Protein AF-0000000087751517 (afdb_homodimer)

InterPro domains:
  IPR003154 S1/P1 nuclease [PF02265] (18-327)
  IPR003154 S1/P1 nuclease [PTHR33146] (6-328)
  IPR003154 S1/P1 nuclease [cd11010] (18-327)
  IPR008947 Phospholipase C/P1 nuclease domain superfamily [G3DSA:1.10.575.10] (18-333)
  IPR008947 Phospholipase C/P1 nuclease domain superfamily [SSF48537] (18-327)

Sequence (684 aa):
MKTTLTTLALIAASAHGWWDHLHMTTTQIATQLMPAEELRYVNALLSQWNGDFPNTGEATTSAIWADLVKCDSVVSTYCPSPAHPSDHNQDTWHYTDIPLNVDGSDYQGLTSKDITKLIALSPDGDALNVLPKAFSTFKTTQSVWAANYALRYIIHIFTDLHQPLHASTGISPSMPTGDAGGNFYSLRQPCVATNLHAYWDSGAGNYTINWNPNMTADSTDRQSINAAAKRLISAYQNVTDPASFSQYVSSSYADFNSAMASTGMYGVMATSYDLARLVVYKNIDLTAGGDKKIACPSADYQQKALATIEQQAYFGGARLAVVLTQIGRRIKELGLANPGACMKTTLTTLALIAASAHGWWDHLHMTTTQIATQLMPAEELRYVNALLSQWNGDFPNTGEATTSAIWADLVKCDSVVSTYCPSPAHPSDHNQDTWHYTDIPLNVDGSDYQGLTSKDITKLIALSPDGDALNVLPKAFSTFKTTQSVWAANYALRYIIHIFTDLHQPLHASTGISPSMPTGDAGGNFYSLRQPCVATNLHAYWDSGAGNYTINWNPNMTADSTDRQSINAAAKRLISAYQNVTDPASFSQYVSSSYADFNSAMASTGMYGVMATSYDLARLVVYKNIDLTAGGDKKIACPSADYQQKALATIEQQAYFGGARLAVVLTQIGRRIKELGLANPGAC

pLDDT: mean 93.4, std 13.54, range [27.56, 98.94]

Secondary structure (DSSP, 8-state):
-----------------S-HHHHHHHHHHHHHHS-HHHHHHHHHHHGGGTTTSTT--SHHHHTTHHHHTT-SS-BTTTB--TT-----TTGGGG-B-EEEETTS--BTTB-GGGHHHHHHT--SB-HHHHHHHHHHHHHH---HHHHHHHHHHHHHHHHHTTSHHHHEEEE-SS-TT--TTTTT-BBPSSSSSSBHHHHHHTTTTT--PPP-TT--TTSHHHHHHHHHHHHHHHHHTTSPPTT-GGGGGGS-HHHHHHHHTTHHHHHHHHHHHHHIIIIIITTS-----TTS-BPPPPHHHHHHHHHHHHHHHHHHHHHHHHHHHHHHHHHHHHT-------/-----------------S-HHHHHHHHHHHHHHS-HHHHHHHHHHHGGGTTTSTT--SHHHHTTHHHHTT--S-BTTTB--TT-----TTGGGG-B-EEEETTS--BTTB-GGGHHHHHHT--SB-HHHHHHHHHHHHHH---HHHHHHHHHHHHHHHHHTTSHHHHEEEE-SS-TT--TTTTT-BBPSSSSSSBHHHHHHTTTTT--PPP-TT--TTSHHHHHHHHHHHHHHHHHTTSPPTT-GGGGGGS-HHHHHHHHTTHHHHHHHHHHHHHIIIIIITTS-----TTS-BPPPPHHHHHHHHHHHHHHHHHHHHHHHHHHHHHHHHHHHHT-------

Foldseek 3Di:
DPPDPPPPPPPPPLLCFQALQLLLLLQLLLCVQFDPLLQLLQLQLQCVCCVVPFPLSHSSNLLCVVVQLCACDDDPQAHNDRPRNNDCPCSLLQAWAQEDALQLDGDVNDALVPLVVSSVVTPTGCNLVLLLVLLVCLVADLDSVSVNVSSSSNSNNLLRLLQLLRLHFHDDPVRNNGCNSFQLAAEDPPALDGTLSVCLSCLNNPRRDYDHSPDDCPDPSNVVSNVLSVVLCVVPVPPDQQLNLLVLLPPASVVNSVCSSDSNVSSSSSVSNCCCSPQSRNQADRDADPVSHGYHGDPVSSVSSNVSSSNSSNSSSNSVSSVSSNSSVSSVVSVSGDSPDD/DPPPPPPPPPPPPLLCFLALQLLLLLQLLLCVQFDVLLQLLQLQLQCVCCVVPFPLSHSSNLLCVVVQLCACDDDPQAHNDRPRNNDCPCSLLQAWAQEDALQLDGDVNDALVPLVVSSVVTPTGCNLVLLLVLLVCLVAPLDSVSVNVSSSSNSNNLLRLLQLLRLHFHDDPVRNNGCNSFQLAAEDPPALDGTLSRCLSCLNNPRRDYDDSPDDCPDPSNVVSNVLSVVLCVVPVPPDQQLNLLVLLPPASVVNSVCSSDSSVSSSSSVSNSCCSPQSRNQADSDADPVSHGYHGDPVSSVSSNVSSSNSSNSSSNSVSSVSSNSSVSSVVSVSGDSPDD

Organism: NCBI:txid74557

Radius of gyration: 26.02 Å; Cα contacts (8 Å, |Δi|>4): 1256; chains: 2; bounding box: 80×73×64 Å

Nearest PDB structures (foldseek):
  8qjm-assembly1_A  TM=7.270E-01  e=4.374E-06  Stenotrophomonas mal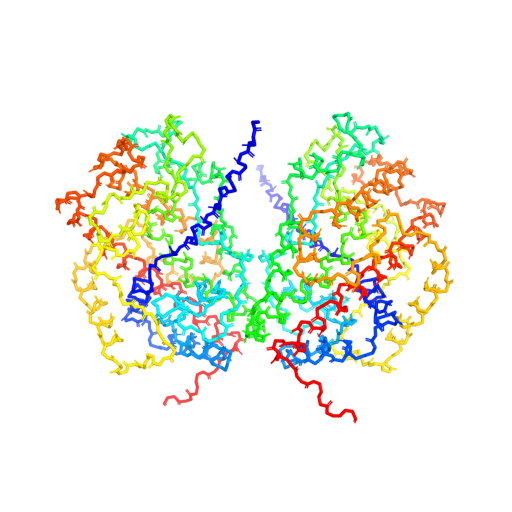tophilia
  6btm-assembly1_C  TM=1.515E-01  e=3.601E+00  Flavobacterium johnsoniae UW101

Solvent-accessible surface area (backbone atoms only — not comparable to full-atom values): 34726 Å² total; per-residue (Å²): 135,86,79,76,80,77,78,77,74,74,72,73,70,68,78,70,57,51,28,43,29,45,31,25,21,18,38,38,32,10,64,73,70,30,60,67,68,27,50,42,28,45,26,37,40,34,39,72,45,28,88,85,40,54,60,33,21,36,67,34,47,21,24,40,44,72,60,48,39,41,21,64,48,72,33,82,68,83,24,46,38,87,32,13,21,24,48,56,80,61,62,48,38,49,22,30,28,26,64,34,28,37,82,49,54,60,45,93,78,43,52,58,92,39,37,72,63,42,55,73,61,31,85,44,54,32,28,81,65,41,45,33,40,40,53,52,18,64,74,59,31,53,24,51,67,42,51,39,55,29,50,36,46,45,52,27,34,56,46,22,38,40,38,27,48,26,32,20,13,39,28,42,93,93,29,75,90,34,30,72,19,36,53,69,44,30,33,37,78,86,51,79,34,65,20,50,32,52,24,60,27,17,34,56,53,74,33,76,53,55,71,46,62,78,61,41,82,83,32,70,68,43,45,50,36,52,50,49,21,52,49,38,43,73,73,44,69,85,56,82,61,91,49,57,57,72,68,50,57,80,44,53,66,70,56,37,47,54,26,50,64,40,64,55,45,47,35,48,45,25,52,15,43,48,43,30,32,65,51,62,37,48,69,50,77,80,66,54,47,97,85,63,25,18,65,51,77,52,70,68,48,41,54,52,46,29,56,51,45,49,52,30,32,39,52,35,4,57,44,43,15,37,53,47,39,55,48,10,50,37,33,55,73,56,64,58,37,71,51,71,88,128,136,84,79,77,80,78,78,76,74,75,71,74,70,68,78,70,56,53,28,44,29,44,31,25,23,17,38,37,32,10,65,74,69,30,58,68,68,28,50,42,29,45,26,38,40,35,37,72,46,29,87,85,40,52,60,32,21,36,67,34,46,19,23,40,44,71,60,47,38,40,20,62,48,72,33,82,66,85,24,47,39,87,32,14,21,22,49,55,80,60,61,48,40,48,21,30,28,27,63,33,29,40,82,48,52,58,45,94,79,43,51,58,92,39,38,72,64,41,54,72,58,31,84,45,54,32,27,81,66,42,46,33,40,39,53,53,18,65,74,59,30,55,23,53,69,42,51,39,56,29,50,36,46,45,51,28,31,57,46,21,38,41,37,27,48,26,32,21,14,39,28,42,92,92,30,75,90,35,29,71,18,35,52,69,43,30,33,38,79,87,50,80,36,63,19,50,30,52,24,60,27,17,35,56,53,74,32,75,54,56,71,45,63,78,61,42,82,82,31,72,67,43,46,49,37,51,51,49,19,52,50,37,45,72,72,43,69,84,56,82,61,92,51,57,58,74,68,47,57,81,45,52,65,70,57,36,45,54,27,51,65,40,63,55,45,46,36,48,45,27,53,15,43,48,43,30,31,66,52,62,35,48,69,52,76,78,66,53,48,98,83,63,26,17,67,52,77,52,71,69,47,40,52,52,47,29,55,50,45,48,52,29,32,39,51,34,4,56,46,42,16,36,52,48,39,55,48,9,50,39,34,55,75,56,62,57,37,73,52,70,89,128

Structure (mmCIF, N/CA/C/O backbone):
data_AF-0000000087751517-model_v1
#
loop_
_entity.id
_entity.type
_entity.pdbx_description
1 polymer 'Secreted protein'
#
loop_
_atom_site.group_PDB
_atom_site.id
_atom_site.type_symbol
_atom_site.label_atom_id
_atom_site.label_alt_id
_atom_site.label_comp_id
_atom_site.label_asym_id
_atom_site.label_entity_id
_atom_site.label_seq_id
_atom_site.pdbx_PDB_ins_code
_atom_site.Cartn_x
_atom_site.Cartn_y
_atom_site.Cartn_z
_atom_site.occupancy
_atom_site.B_iso_or_equiv
_atom_site.auth_seq_id
_atom_site.auth_comp_id
_atom_site.auth_asym_id
_atom_site.auth_atom_id
_atom_site.pdbx_PDB_model_num
ATOM 1 N N . MET A 1 1 ? 46.156 0.379 13.094 1 27.56 1 MET A N 1
ATOM 2 C CA . MET A 1 1 ? 45.25 -0.717 12.836 1 27.56 1 MET A CA 1
ATOM 3 C C . MET A 1 1 ? 43.938 -0.193 12.258 1 27.56 1 MET A C 1
ATOM 5 O O . MET A 1 1 ? 43.156 0.474 12.953 1 27.56 1 MET A O 1
ATOM 9 N N . LYS A 1 2 ? 43.875 0.228 10.914 1 36.03 2 LYS A N 1
ATOM 10 C CA . LYS A 1 2 ? 42.781 0.742 10.117 1 36.03 2 LYS A CA 1
ATOM 11 C C . LYS A 1 2 ? 41.625 -0.275 10.031 1 36.03 2 LYS A C 1
ATOM 13 O O . LYS A 1 2 ? 41.812 -1.352 9.453 1 36.03 2 LYS A O 1
ATOM 18 N N . THR A 1 3 ? 40.656 -0.299 10.984 1 36.28 3 THR A N 1
ATOM 19 C CA . THR A 1 3 ? 39.5 -1.179 10.938 1 36.28 3 THR A CA 1
ATOM 20 C C . THR A 1 3 ? 38.656 -0.893 9.695 1 36.28 3 THR A C 1
ATOM 22 O O . THR A 1 3 ? 38.188 0.229 9.508 1 36.28 3 THR A O 1
ATOM 25 N N . THR A 1 4 ? 38.844 -1.67 8.68 1 38.69 4 THR A N 1
ATOM 26 C CA . THR A 1 4 ? 38.031 -1.632 7.461 1 38.69 4 THR A CA 1
ATOM 27 C C . THR A 1 4 ? 36.562 -1.957 7.762 1 38.69 4 THR A C 1
ATOM 29 O O . THR A 1 4 ? 36.25 -3.064 8.203 1 38.69 4 THR A O 1
ATOM 32 N N . LEU A 1 5 ? 35.688 -0.959 8.047 1 41.28 5 LEU A N 1
ATOM 33 C CA . LEU A 1 5 ? 34.25 -1.12 8.141 1 41.28 5 LEU A CA 1
ATOM 34 C C . LEU A 1 5 ? 33.688 -1.699 6.852 1 41.28 5 LEU A C 1
ATOM 36 O O . LEU A 1 5 ? 33.719 -1.047 5.805 1 41.28 5 LEU A O 1
ATOM 40 N N . THR A 1 6 ? 33.656 -3.004 6.664 1 37.25 6 THR A N 1
ATOM 41 C CA . THR A 1 6 ? 32.969 -3.654 5.562 1 37.25 6 THR A CA 1
ATOM 42 C C . THR A 1 6 ? 31.453 -3.377 5.629 1 37.25 6 THR A C 1
ATOM 44 O O . THR A 1 6 ? 30.797 -3.77 6.586 1 37.25 6 THR A O 1
ATOM 47 N N . THR A 1 7 ? 30.953 -2.371 4.949 1 37.06 7 THR A N 1
ATOM 48 C CA . THR A 1 7 ? 29.531 -2.131 4.758 1 37.06 7 THR A CA 1
ATOM 49 C C . THR A 1 7 ? 28.875 -3.326 4.078 1 37.06 7 THR A C 1
ATOM 51 O O . THR A 1 7 ? 29.172 -3.637 2.926 1 37.06 7 THR A O 1
ATOM 54 N N . LEU A 1 8 ? 28.406 -4.305 4.746 1 34.47 8 LEU A N 1
ATOM 55 C CA . LEU A 1 8 ? 27.547 -5.359 4.207 1 34.47 8 LEU A CA 1
ATOM 56 C C . LEU A 1 8 ? 26.312 -4.77 3.527 1 34.47 8 LEU A C 1
ATOM 58 O O . LEU A 1 8 ? 25.469 -4.164 4.188 1 34.47 8 LEU A O 1
ATOM 62 N N . ALA A 1 9 ? 26.438 -4.477 2.273 1 34.62 9 ALA A N 1
ATOM 63 C CA . ALA A 1 9 ? 25.266 -4.184 1.444 1 34.62 9 ALA A CA 1
ATOM 64 C C . ALA A 1 9 ? 24.234 -5.301 1.544 1 34.62 9 ALA A C 1
ATOM 66 O O . ALA A 1 9 ? 24.469 -6.418 1.076 1 34.62 9 ALA A O 1
ATOM 67 N N . LEU A 1 10 ? 23.406 -5.242 2.496 1 34.69 10 LEU A N 1
ATOM 68 C CA . LEU A 1 10 ? 22.25 -6.113 2.461 1 34.69 10 LEU A CA 1
ATOM 69 C C . LEU A 1 10 ? 21.516 -5.996 1.125 1 34.69 10 LEU A C 1
ATOM 71 O O . LEU A 1 10 ? 20.969 -4.945 0.805 1 34.69 10 LEU A O 1
ATOM 75 N N . ILE A 1 11 ? 22 -6.688 0.126 1 35.31 11 ILE A N 1
ATOM 76 C CA . ILE A 1 11 ? 21.203 -6.887 -1.079 1 35.31 11 ILE A CA 1
ATOM 77 C C . ILE A 1 11 ? 19.766 -7.238 -0.695 1 35.31 11 ILE A C 1
ATOM 79 O O . ILE A 1 11 ? 19.516 -8.305 -0.131 1 35.31 11 ILE A O 1
ATOM 83 N N . ALA A 1 12 ? 19.047 -6.27 -0.445 1 38.84 12 ALA A N 1
ATOM 84 C CA . ALA A 1 12 ? 17.609 -6.535 -0.379 1 38.84 12 ALA A CA 1
ATOM 85 C C . ALA A 1 12 ? 17.172 -7.453 -1.519 1 38.84 12 ALA A C 1
ATOM 87 O O . ALA A 1 12 ? 17.234 -7.074 -2.689 1 38.84 12 ALA A O 1
ATOM 88 N N . ALA A 1 13 ? 17.312 -8.695 -1.285 1 38.88 13 ALA A N 1
ATOM 89 C CA . ALA A 1 13 ? 16.703 -9.688 -2.176 1 38.88 13 ALA A CA 1
ATOM 90 C C . ALA A 1 13 ? 15.281 -9.289 -2.551 1 38.88 13 ALA A C 1
ATOM 92 O O . ALA A 1 13 ? 14.406 -9.219 -1.687 1 38.88 13 ALA A O 1
ATOM 93 N N . SER A 1 14 ? 15.211 -8.453 -3.5 1 42.66 14 SER A N 1
ATOM 94 C CA . SER A 1 14 ? 13.891 -8.273 -4.098 1 42.66 14 SER A CA 1
ATOM 95 C C . SER A 1 14 ? 13.133 -9.586 -4.18 1 42.66 14 SER A C 1
ATOM 97 O O . SER A 1 14 ? 13.633 -10.562 -4.754 1 42.66 14 SER A O 1
ATOM 99 N N . ALA A 1 15 ? 12.422 -9.82 -3.119 1 43.47 15 ALA A N 1
ATOM 100 C CA . ALA A 1 15 ? 11.523 -10.961 -3.27 1 43.47 15 ALA A CA 1
ATOM 101 C C . ALA A 1 15 ? 10.898 -10.992 -4.66 1 43.47 15 ALA A C 1
ATOM 103 O O . ALA A 1 15 ? 10.031 -10.172 -4.973 1 43.47 15 ALA A O 1
ATOM 104 N N . HIS A 1 16 ? 11.703 -11.445 -5.57 1 49.12 16 HIS A N 1
ATOM 105 C CA . HIS A 1 16 ? 11.125 -11.773 -6.867 1 49.12 16 HIS A CA 1
ATOM 106 C C . HIS A 1 16 ? 9.961 -12.75 -6.719 1 49.12 16 HIS A C 1
ATOM 108 O O . HIS A 1 16 ? 10.078 -13.758 -6.016 1 49.12 16 HIS A O 1
ATOM 114 N N . GLY A 1 17 ? 8.727 -12.258 -6.711 1 52.12 17 GLY A N 1
ATOM 115 C CA . GLY A 1 17 ? 7.559 -13.117 -6.828 1 52.12 17 GLY A CA 1
ATOM 116 C C . GLY A 1 17 ? 7.801 -14.336 -7.699 1 52.12 17 GLY A C 1
ATOM 117 O O . GLY A 1 17 ? 8.945 -14.656 -8.016 1 52.12 17 GLY A O 1
ATOM 118 N N . TRP A 1 18 ? 6.707 -15.062 -7.859 1 70.25 18 TRP A N 1
ATOM 119 C CA . TRP A 1 18 ? 6.613 -15.992 -8.977 1 70.25 18 TRP A CA 1
ATOM 120 C C . TRP A 1 18 ? 7.312 -15.438 -10.211 1 70.25 18 TRP A C 1
ATOM 122 O O . TRP A 1 18 ? 7.105 -14.273 -10.586 1 70.25 18 TRP A O 1
ATOM 132 N N . TRP A 1 19 ? 8.328 -16.156 -10.539 1 85.38 19 TRP A N 1
ATOM 133 C CA . TRP A 1 19 ? 8.984 -15.633 -11.734 1 85.38 19 TRP A CA 1
ATOM 134 C C . TRP A 1 19 ? 7.969 -15.266 -12.805 1 85.38 19 TRP A C 1
ATOM 136 O O . TRP A 1 19 ? 6.828 -15.742 -12.781 1 85.38 19 TRP A O 1
ATOM 146 N N . ASP A 1 20 ? 8.281 -14.367 -13.711 1 94.69 20 ASP A N 1
ATOM 147 C CA . ASP A 1 20 ? 7.375 -13.883 -14.75 1 94.69 20 ASP A CA 1
ATOM 148 C C . ASP A 1 20 ? 6.664 -15.047 -15.438 1 94.69 20 ASP A C 1
ATOM 150 O O . ASP A 1 20 ? 5.449 -15 -15.648 1 94.69 20 ASP A O 1
ATOM 154 N N . HIS A 1 21 ? 7.375 -16.125 -15.68 1 96.62 21 HIS A N 1
ATOM 155 C CA . HIS A 1 21 ? 6.859 -17.25 -16.453 1 96.62 21 HIS A CA 1
ATOM 156 C C . HIS A 1 21 ? 5.688 -17.922 -15.742 1 96.62 21 HIS A C 1
ATOM 158 O O . HIS A 1 21 ? 4.641 -18.156 -16.344 1 96.62 21 HIS A O 1
ATOM 164 N N . LEU A 1 22 ? 5.801 -18.188 -14.492 1 98.06 22 LEU A N 1
ATOM 165 C CA . LEU A 1 22 ? 4.754 -18.906 -13.781 1 98.06 22 LEU A CA 1
ATOM 166 C C . LEU A 1 22 ? 3.594 -17.984 -13.43 1 98.06 22 LEU A C 1
ATOM 168 O O . LEU A 1 22 ? 2.438 -18.406 -13.406 1 98.06 22 LEU A O 1
ATOM 172 N N . HIS A 1 23 ? 3.896 -16.672 -13.148 1 98.44 23 HIS A N 1
ATOM 173 C CA . HIS A 1 23 ? 2.795 -15.719 -13.039 1 98.44 23 HIS A CA 1
ATOM 174 C C . HIS A 1 23 ? 1.942 -15.719 -14.305 1 98.44 23 HIS A C 1
ATOM 176 O O . HIS A 1 23 ? 0.718 -15.852 -14.234 1 98.44 23 HIS A O 1
ATOM 182 N N . MET A 1 24 ? 2.611 -15.617 -15.43 1 98.5 24 MET A N 1
ATOM 183 C CA . MET A 1 24 ? 1.898 -15.531 -16.703 1 98.5 24 MET A CA 1
ATOM 184 C C . MET A 1 24 ? 1.241 -16.859 -17.047 1 98.5 24 MET A C 1
ATOM 186 O O . MET A 1 24 ? 0.095 -16.906 -17.5 1 98.5 24 MET A O 1
ATOM 190 N N . THR A 1 25 ? 1.934 -17.984 -16.812 1 98.75 25 THR A N 1
ATOM 191 C CA . THR A 1 25 ? 1.356 -19.297 -17.094 1 98.75 25 THR A CA 1
ATOM 192 C C . THR A 1 25 ? 0.122 -19.547 -16.234 1 98.75 25 THR A C 1
ATOM 194 O O . THR A 1 25 ? -0.914 -19.984 -16.75 1 98.75 25 THR A O 1
ATOM 197 N N . THR A 1 26 ? 0.233 -19.281 -14.953 1 98.88 26 THR A N 1
ATOM 198 C CA . THR A 1 26 ? -0.891 -19.453 -14.039 1 98.88 26 THR A CA 1
ATOM 199 C C . THR A 1 26 ? -2.08 -18.609 -14.469 1 98.88 26 THR A C 1
ATOM 201 O O . THR A 1 26 ? -3.213 -19.094 -14.523 1 98.88 26 THR A O 1
ATOM 204 N N . THR A 1 27 ? -1.851 -17.375 -14.844 1 98.88 27 THR A N 1
ATOM 205 C CA . THR A 1 27 ? -2.926 -16.5 -15.281 1 98.88 27 THR A CA 1
ATOM 206 C C . THR A 1 27 ? -3.461 -16.922 -16.641 1 98.88 27 THR A C 1
ATOM 208 O O . THR A 1 27 ? -4.656 -16.797 -16.906 1 98.88 27 THR A O 1
ATOM 211 N N . GLN A 1 28 ? -2.531 -17.406 -17.484 1 98.81 28 GLN A N 1
ATOM 212 C CA . GLN A 1 28 ? -2.965 -17.891 -18.781 1 98.81 28 GLN A CA 1
ATOM 213 C C . GLN A 1 28 ? -3.896 -19.094 -18.641 1 98.81 28 GLN A C 1
ATOM 215 O O . GLN A 1 28 ? -4.836 -19.25 -19.422 1 98.81 28 GLN A O 1
ATOM 220 N N . ILE A 1 29 ? -3.66 -19.953 -17.688 1 98.94 29 ILE A N 1
ATOM 221 C CA . ILE A 1 29 ? -4.586 -21.047 -17.391 1 98.94 29 ILE A CA 1
ATOM 222 C C . ILE A 1 29 ? -5.969 -20.469 -17.078 1 98.94 29 ILE A C 1
ATOM 224 O O . ILE A 1 29 ? -6.977 -20.953 -17.594 1 98.94 29 ILE A O 1
ATOM 228 N N . ALA A 1 30 ? -6.035 -19.438 -16.25 1 98.94 30 ALA A N 1
ATOM 229 C CA . ALA A 1 30 ? -7.305 -18.781 -15.922 1 98.94 30 ALA A CA 1
ATOM 230 C C . ALA A 1 30 ? -8.008 -18.297 -17.188 1 98.94 30 ALA A C 1
ATOM 232 O O . ALA A 1 30 ? -9.219 -18.5 -17.344 1 98.94 30 ALA A O 1
ATOM 233 N N . THR A 1 31 ? -7.258 -17.656 -18.094 1 98.81 31 THR A N 1
ATOM 234 C CA . THR A 1 31 ? -7.855 -17.078 -19.297 1 98.81 31 THR A CA 1
ATOM 235 C C . THR A 1 31 ? -8.422 -18.156 -20.203 1 98.81 31 THR A C 1
ATOM 237 O O . THR A 1 31 ? -9.367 -17.922 -20.953 1 98.81 31 THR A O 1
ATOM 240 N N . GLN A 1 32 ? -7.875 -19.344 -20.141 1 98.81 32 GLN A N 1
ATOM 241 C CA . GLN A 1 32 ? -8.336 -20.438 -20.984 1 98.81 32 GLN A CA 1
ATOM 242 C C . GLN A 1 32 ? -9.523 -21.156 -20.344 1 98.81 32 GLN A C 1
ATOM 244 O O . GLN A 1 32 ? -10.258 -21.875 -21.031 1 98.81 32 GLN A O 1
ATOM 249 N N . LEU A 1 33 ? -9.734 -20.969 -19.078 1 98.81 33 LEU A N 1
ATOM 250 C CA . LEU A 1 33 ? -10.781 -21.703 -18.375 1 98.81 33 LEU A CA 1
ATOM 251 C C . LEU A 1 33 ? -12.008 -20.812 -18.172 1 98.81 33 LEU A C 1
ATOM 253 O O . LEU A 1 33 ? -13.125 -21.328 -18.047 1 98.81 33 LEU A O 1
ATOM 257 N N . MET A 1 34 ? -11.828 -19.469 -18.078 1 98.69 34 MET A N 1
ATOM 258 C CA . MET A 1 34 ? -12.93 -18.562 -17.734 1 98.69 34 MET A CA 1
ATOM 259 C C . MET A 1 34 ? -13.766 -18.25 -18.969 1 98.69 34 MET A C 1
ATOM 261 O O . MET A 1 34 ? -13.312 -18.453 -20.109 1 98.69 34 MET A O 1
ATOM 265 N N . PRO A 1 35 ? -15.023 -17.75 -18.797 1 98.5 35 PRO A N 1
ATOM 266 C CA . PRO A 1 35 ? -15.836 -17.375 -19.969 1 98.5 35 PRO A CA 1
ATOM 267 C C . PRO A 1 35 ? -15.227 -16.219 -20.766 1 98.5 35 PRO A C 1
ATOM 269 O O . PRO A 1 35 ? -14.672 -15.281 -20.172 1 98.5 35 PRO A O 1
ATOM 272 N N . ALA A 1 36 ? -15.367 -16.297 -22.062 1 98.12 36 ALA A N 1
ATOM 273 C CA . ALA A 1 36 ? -14.758 -15.352 -22.984 1 98.12 36 ALA A CA 1
ATOM 274 C C . ALA A 1 36 ? -15.289 -13.938 -22.75 1 98.12 36 ALA A C 1
ATOM 276 O O . ALA A 1 36 ? -14.547 -12.961 -22.891 1 98.12 36 ALA A O 1
ATOM 277 N N . GLU A 1 37 ? -16.516 -13.805 -22.453 1 97.81 37 GLU A N 1
ATOM 278 C CA . GLU A 1 37 ? -17.094 -12.484 -22.266 1 97.81 37 GLU A CA 1
ATOM 279 C C . GLU A 1 37 ? -16.438 -11.75 -21.109 1 97.81 37 GLU A C 1
ATOM 281 O O . GLU A 1 37 ? -16 -10.602 -21.25 1 97.81 37 GLU A O 1
ATOM 286 N N . GLU A 1 38 ? -16.406 -12.406 -19.938 1 98.44 38 GLU A N 1
ATOM 287 C CA . GLU A 1 38 ? -15.812 -11.781 -18.766 1 98.44 38 GLU A CA 1
ATOM 288 C C . GLU A 1 38 ? -14.344 -11.453 -19 1 98.44 38 GLU A C 1
ATOM 290 O O . GLU A 1 38 ? -13.844 -10.422 -18.547 1 98.44 38 GLU A O 1
ATOM 295 N N . LEU A 1 39 ? -13.656 -12.328 -19.734 1 98.75 39 LEU A N 1
ATOM 296 C CA . LEU A 1 39 ? -12.258 -12.062 -20.047 1 98.75 39 LEU A CA 1
ATOM 297 C C . LEU A 1 39 ? -12.125 -10.773 -20.859 1 98.75 39 LEU A C 1
ATOM 299 O O . LEU A 1 39 ? -11.188 -10 -20.656 1 98.75 39 LEU A O 1
ATOM 303 N N . ARG A 1 40 ? -13.016 -10.5 -21.797 1 98.5 40 ARG A N 1
ATOM 304 C CA . ARG A 1 40 ? -12.977 -9.289 -22.594 1 98.5 40 ARG A CA 1
ATOM 305 C C . ARG A 1 40 ? -13.078 -8.039 -21.719 1 98.5 40 ARG A C 1
ATOM 307 O O . ARG A 1 40 ? -12.391 -7.047 -21.953 1 98.5 40 ARG A O 1
ATOM 314 N N . TYR A 1 41 ? -13.961 -8.078 -20.703 1 98.75 41 TYR A N 1
ATOM 315 C CA . TYR A 1 41 ? -14.109 -6.945 -19.797 1 98.75 41 TYR A CA 1
ATOM 316 C C . TYR A 1 41 ? -12.852 -6.754 -18.953 1 98.75 41 TYR A C 1
ATOM 318 O O . TYR A 1 41 ? -12.406 -5.625 -18.75 1 98.75 41 TYR A O 1
ATOM 326 N N . VAL A 1 42 ? -12.281 -7.84 -18.469 1 98.88 42 VAL A N 1
ATOM 327 C CA . VAL A 1 42 ? -11.047 -7.797 -17.688 1 98.88 42 VAL A CA 1
ATOM 328 C C . VAL A 1 42 ? -9.945 -7.133 -18.516 1 98.88 42 VAL A C 1
ATOM 330 O O . VAL A 1 42 ? -9.305 -6.184 -18.062 1 98.88 42 VAL A O 1
ATOM 333 N N . ASN A 1 43 ? -9.781 -7.609 -19.766 1 98.5 43 ASN A N 1
ATOM 334 C CA . ASN A 1 43 ? -8.719 -7.078 -20.609 1 98.5 43 ASN A CA 1
ATOM 335 C C . ASN A 1 43 ? -8.992 -5.629 -21.016 1 98.5 43 ASN A C 1
ATOM 337 O O . ASN A 1 43 ? -8.062 -4.836 -21.141 1 98.5 43 ASN A O 1
ATOM 341 N N . ALA A 1 44 ? -10.273 -5.281 -21.203 1 98.69 44 ALA A N 1
ATOM 342 C CA . ALA A 1 44 ? -10.625 -3.902 -21.531 1 98.69 44 ALA A CA 1
ATOM 343 C C . ALA A 1 44 ? -10.203 -2.955 -20.406 1 98.69 44 ALA A C 1
ATOM 345 O O . ALA A 1 44 ? -9.656 -1.881 -20.672 1 98.69 44 ALA A O 1
ATOM 346 N N . LEU A 1 45 ? -10.438 -3.33 -19.188 1 98.75 45 LEU A N 1
ATOM 347 C CA . LEU A 1 45 ? -10.039 -2.51 -18.047 1 98.75 45 LEU A CA 1
ATOM 348 C C . LEU A 1 45 ? -8.523 -2.402 -17.953 1 98.75 45 LEU A C 1
ATOM 350 O O . LEU A 1 45 ? -7.977 -1.3 -17.844 1 98.75 45 LEU A O 1
ATOM 354 N N . LEU A 1 46 ? -7.832 -3.521 -18.062 1 98.69 46 LEU A N 1
ATOM 355 C CA . LEU A 1 46 ? -6.387 -3.566 -17.891 1 98.69 46 LEU A CA 1
ATOM 356 C C . LEU A 1 46 ? -5.68 -2.773 -18.984 1 98.69 46 LEU A C 1
ATOM 358 O O . LEU A 1 46 ? -4.645 -2.152 -18.734 1 98.69 46 LEU A O 1
ATOM 362 N N . SER A 1 47 ? -6.227 -2.736 -20.188 1 97.31 47 SER A N 1
ATOM 363 C CA . SER A 1 47 ? -5.586 -2.113 -21.344 1 97.31 47 SER A CA 1
ATOM 364 C C . SER A 1 47 ? -5.547 -0.595 -21.203 1 97.31 47 SER A C 1
ATOM 366 O O . SER A 1 47 ? -4.805 0.082 -21.922 1 97.31 47 SER A O 1
ATOM 368 N N . GLN A 1 48 ? -6.293 -0.091 -20.281 1 96.69 48 GLN A N 1
ATOM 369 C CA . GLN A 1 48 ? -6.379 1.355 -20.109 1 96.69 48 GLN A CA 1
ATOM 370 C C . GLN A 1 48 ? -5.043 1.933 -19.641 1 96.69 48 GLN A C 1
ATOM 372 O O . GLN A 1 48 ? -4.809 3.139 -19.75 1 96.69 48 GLN A O 1
ATOM 377 N N . TRP A 1 49 ? -4.133 1.138 -19.109 1 96.19 49 TRP A N 1
ATOM 378 C CA . TRP A 1 49 ? -2.842 1.62 -18.625 1 96.19 49 TRP A CA 1
ATOM 379 C C . TRP A 1 49 ? -1.729 1.254 -19.594 1 96.19 49 TRP A C 1
ATOM 381 O O . TRP A 1 49 ? -0.547 1.322 -19.25 1 96.19 49 TRP A O 1
ATOM 391 N N . ASN A 1 50 ? -2.057 0.872 -20.859 1 93.88 50 ASN A N 1
ATOM 392 C CA . ASN A 1 50 ? -1.042 0.498 -21.828 1 93.88 50 ASN A CA 1
ATOM 393 C C . ASN A 1 50 ? -0.119 1.668 -22.156 1 93.88 50 ASN A C 1
ATOM 395 O O . ASN A 1 50 ? 1.047 1.468 -22.5 1 93.88 50 ASN A O 1
ATOM 399 N N . GLY A 1 51 ? -0.646 2.928 -22.062 1 92.62 51 GLY A N 1
ATOM 400 C CA . GLY A 1 51 ? 0.209 4.086 -22.281 1 92.62 51 GLY A CA 1
ATOM 401 C C . GLY A 1 51 ? 1.35 4.176 -21.281 1 92.62 51 GLY A C 1
ATOM 402 O O . GLY A 1 51 ? 2.492 4.441 -21.656 1 92.62 51 GLY A O 1
ATOM 403 N N . ASP A 1 52 ? 1.124 3.873 -20.016 1 93.06 52 ASP A N 1
ATOM 404 C CA . ASP A 1 52 ? 2.105 3.957 -18.938 1 93.06 52 ASP A CA 1
ATOM 405 C C . ASP A 1 52 ? 2.924 2.672 -18.828 1 93.06 52 ASP A C 1
ATOM 407 O O . ASP A 1 52 ? 4.113 2.709 -18.5 1 93.06 52 ASP A O 1
ATOM 411 N N . PHE A 1 53 ? 2.244 1.577 -19.109 1 94.69 53 PHE A N 1
ATOM 412 C CA . PHE A 1 53 ? 2.85 0.259 -18.953 1 94.69 53 PHE A CA 1
ATOM 413 C C . PHE A 1 53 ? 2.562 -0.609 -20.172 1 94.69 53 PHE A C 1
ATOM 415 O O . PHE A 1 53 ? 1.736 -1.522 -20.109 1 94.69 53 PHE A O 1
ATOM 422 N N . PRO A 1 54 ? 3.324 -0.387 -21.219 1 93 54 PRO A N 1
ATOM 423 C CA . PRO A 1 54 ? 3.076 -1.149 -22.453 1 93 54 PRO A CA 1
ATOM 424 C C . PRO A 1 54 ? 3.182 -2.658 -22.234 1 93 54 PRO A C 1
ATOM 426 O O . PRO A 1 54 ? 4.027 -3.119 -21.469 1 93 54 PRO A O 1
ATOM 429 N N . ASN A 1 55 ? 2.277 -3.408 -22.891 1 93.75 55 ASN A N 1
ATOM 430 C CA . ASN A 1 55 ? 2.223 -4.867 -22.906 1 93.75 55 ASN A CA 1
ATOM 431 C C . ASN A 1 55 ? 1.938 -5.438 -21.531 1 93.75 55 ASN A C 1
ATOM 433 O O . ASN A 1 55 ? 2.459 -6.496 -21.172 1 93.75 55 ASN A O 1
ATOM 437 N N . THR A 1 56 ? 1.265 -4.719 -20.688 1 96.31 56 THR A N 1
ATOM 438 C CA . THR A 1 56 ? 0.741 -5.23 -19.422 1 96.31 56 THR A CA 1
ATOM 439 C C . THR A 1 56 ? -0.776 -5.078 -19.375 1 96.31 56 THR A C 1
ATOM 441 O O . THR A 1 56 ? -1.351 -4.93 -18.281 1 96.31 56 THR A O 1
ATOM 444 N N . GLY A 1 57 ? -1.457 -5.031 -20.516 1 96.56 57 GLY A N 1
ATOM 445 C CA . GLY A 1 57 ? -2.869 -4.688 -20.594 1 96.56 57 GLY A CA 1
ATOM 446 C C . GLY A 1 57 ? -3.77 -5.895 -20.781 1 96.56 57 GLY A C 1
ATOM 447 O O . GLY A 1 57 ? -4.965 -5.746 -21.047 1 96.56 57 GLY A O 1
ATOM 448 N N . GLU A 1 58 ? -3.213 -7.078 -20.703 1 97.62 58 GLU A N 1
ATOM 449 C CA . GLU A 1 58 ? -3.953 -8.336 -20.719 1 97.62 58 GLU A CA 1
ATOM 450 C C . GLU A 1 58 ? -3.799 -9.086 -19.406 1 97.62 58 GLU A C 1
ATOM 452 O O . GLU A 1 58 ? -2.787 -8.93 -18.719 1 97.62 58 GLU A O 1
ATOM 457 N N . ALA A 1 59 ? -4.84 -9.875 -19.109 1 98.62 59 ALA A N 1
ATOM 458 C CA . ALA A 1 59 ? -4.773 -10.625 -17.859 1 98.62 59 ALA A CA 1
ATOM 459 C C . ALA A 1 59 ? -3.436 -11.352 -17.734 1 98.62 59 ALA A C 1
ATOM 461 O O . ALA A 1 59 ? -2.742 -11.203 -16.719 1 98.62 59 ALA A O 1
ATOM 462 N N . THR A 1 60 ? -2.969 -12.055 -18.75 1 98.5 60 THR A N 1
ATOM 463 C CA . THR A 1 60 ? -1.748 -12.852 -18.703 1 98.5 60 THR A CA 1
ATOM 464 C C . THR A 1 60 ? -0.532 -11.969 -18.453 1 98.5 60 THR A C 1
ATOM 466 O O . THR A 1 60 ? 0.242 -12.219 -17.531 1 98.5 60 THR A O 1
ATOM 469 N N . THR A 1 61 ? -0.414 -10.844 -19.188 1 97.5 61 THR A N 1
ATOM 470 C CA . THR A 1 61 ? 0.795 -10.031 -19.094 1 97.5 61 THR A CA 1
ATOM 471 C C . THR A 1 61 ? 0.711 -9.078 -17.906 1 97.5 61 THR A C 1
ATOM 473 O O . THR A 1 61 ? 1.737 -8.641 -17.375 1 97.5 61 THR A O 1
ATOM 476 N N . SER A 1 62 ? -0.522 -8.758 -17.453 1 98 62 SER A N 1
ATOM 477 C CA . SER A 1 62 ? -0.661 -7.883 -16.297 1 98 62 SER A CA 1
ATOM 478 C C . SER A 1 62 ? -0.198 -8.578 -15.016 1 98 62 SER A C 1
ATOM 480 O O . SER A 1 62 ? 0.057 -7.922 -14 1 98 62 SER A O 1
ATOM 482 N N . ALA A 1 63 ? -0.038 -9.922 -15.07 1 98.19 63 ALA A N 1
ATOM 483 C CA . ALA A 1 63 ? 0.298 -10.727 -13.898 1 98.19 63 ALA A CA 1
ATOM 484 C C . ALA A 1 63 ? 1.672 -10.352 -13.352 1 98.19 63 ALA A C 1
ATOM 486 O O . ALA A 1 63 ? 1.972 -10.617 -12.188 1 98.19 63 ALA A O 1
ATOM 487 N N . ILE A 1 64 ? 2.553 -9.703 -14.148 1 96.88 64 ILE A N 1
ATOM 488 C CA . ILE A 1 64 ? 3.916 -9.414 -13.727 1 96.88 64 ILE A CA 1
ATOM 489 C C . ILE A 1 64 ? 4.008 -7.965 -13.242 1 96.88 64 ILE A C 1
ATOM 491 O O . ILE A 1 64 ? 5.039 -7.543 -12.711 1 96.88 64 ILE A O 1
ATOM 495 N N . TRP A 1 65 ? 2.953 -7.191 -13.422 1 97.5 65 TRP A N 1
ATOM 496 C CA . TRP A 1 65 ? 3.008 -5.742 -13.25 1 97.5 65 TRP A CA 1
ATOM 497 C C . TRP A 1 65 ? 3.467 -5.375 -11.844 1 97.5 65 TRP A C 1
ATOM 499 O O . TRP A 1 65 ? 4.273 -4.457 -11.672 1 97.5 65 TRP A O 1
ATOM 509 N N . ALA A 1 66 ? 2.951 -6.09 -10.852 1 97.94 66 ALA A N 1
ATOM 510 C CA . ALA A 1 66 ? 3.268 -5.777 -9.461 1 97.94 66 ALA A CA 1
ATOM 511 C C . ALA A 1 66 ? 4.754 -5.977 -9.172 1 97.94 66 ALA A C 1
ATOM 513 O O . ALA A 1 66 ? 5.297 -5.383 -8.242 1 97.94 66 ALA A O 1
ATOM 514 N N . ASP A 1 67 ? 5.48 -6.816 -9.945 1 96.38 67 ASP A N 1
ATOM 515 C CA . ASP A 1 67 ? 6.934 -6.93 -9.867 1 96.38 67 ASP A CA 1
ATOM 516 C C . ASP A 1 67 ? 7.613 -5.84 -10.688 1 96.38 67 ASP A C 1
ATOM 518 O O . ASP A 1 67 ? 8.617 -5.27 -10.258 1 96.38 67 ASP A O 1
ATOM 522 N N . LEU A 1 68 ? 7.027 -5.535 -11.789 1 95.62 68 LEU A N 1
ATOM 523 C CA . LEU A 1 68 ? 7.582 -4.551 -12.711 1 95.62 68 LEU A CA 1
ATOM 524 C C . LEU A 1 68 ? 7.656 -3.174 -12.055 1 95.62 68 LEU A C 1
ATOM 526 O O . LEU A 1 68 ? 8.617 -2.434 -12.266 1 95.62 68 LEU A O 1
ATOM 530 N N . VAL A 1 69 ? 6.672 -2.807 -11.305 1 97.12 69 VAL A N 1
ATOM 531 C CA . VAL A 1 69 ? 6.559 -1.463 -10.75 1 97.12 69 VAL A CA 1
ATOM 532 C C . VAL A 1 69 ? 7.633 -1.245 -9.688 1 97.12 69 VAL A C 1
ATOM 534 O O . VAL A 1 69 ? 7.91 -0.109 -9.297 1 97.12 69 VAL A O 1
ATOM 537 N N . LYS A 1 70 ? 8.375 -2.328 -9.258 1 96.19 70 LYS A N 1
ATOM 538 C CA . LYS A 1 70 ? 9.422 -2.256 -8.25 1 96.19 70 LYS A CA 1
ATOM 539 C C . LYS A 1 70 ? 10.781 -1.982 -8.891 1 96.19 70 LYS A C 1
ATOM 541 O O . LYS A 1 70 ? 11.75 -1.67 -8.188 1 96.19 70 LYS A O 1
ATOM 546 N N . CYS A 1 71 ? 10.922 -2.139 -10.188 1 95.62 71 CYS A N 1
ATOM 547 C CA . CYS A 1 71 ? 12.211 -2.08 -10.859 1 95.62 71 CYS A CA 1
ATOM 548 C C . CYS A 1 71 ? 12.875 -0.726 -10.648 1 95.62 71 CYS A C 1
ATOM 550 O O . CYS A 1 71 ? 12.289 0.314 -10.953 1 95.62 71 CYS A O 1
ATOM 552 N N . ASP A 1 72 ? 14.172 -0.708 -10.211 1 95.25 72 ASP A N 1
ATOM 553 C CA . ASP A 1 72 ? 14.906 0.514 -9.906 1 95.25 72 ASP A CA 1
ATOM 554 C C . ASP A 1 72 ? 15.789 0.93 -11.086 1 95.25 72 ASP A C 1
ATOM 556 O O . ASP A 1 72 ? 16.281 2.062 -11.133 1 95.25 72 ASP A O 1
ATOM 560 N N . SER A 1 73 ? 16.062 -0.018 -11.898 1 94.69 73 SER A N 1
ATOM 561 C CA . SER A 1 73 ? 16.875 0.162 -13.102 1 94.69 73 SER A CA 1
ATOM 562 C C . SER A 1 73 ? 16.484 -0.839 -14.188 1 94.69 73 SER A C 1
ATOM 564 O O . SER A 1 73 ? 15.711 -1.765 -13.938 1 94.69 73 SER A O 1
ATOM 566 N N . VAL A 1 74 ? 16.969 -0.525 -15.305 1 92.75 74 VAL A N 1
ATOM 567 C CA . VAL A 1 74 ? 16.719 -1.453 -16.406 1 92.75 74 VAL A CA 1
ATOM 568 C C . VAL A 1 74 ? 17.703 -2.619 -16.328 1 92.75 74 VAL A C 1
ATOM 570 O O . VAL A 1 74 ? 18.922 -2.42 -16.359 1 92.75 74 VAL A O 1
ATOM 573 N N . VAL A 1 75 ? 17.141 -3.742 -16.094 1 89.25 75 VAL A N 1
ATOM 574 C CA . VAL A 1 75 ? 17.891 -4.996 -16.156 1 89.25 75 VAL A CA 1
ATOM 575 C C . VAL A 1 75 ? 17.266 -5.922 -17.188 1 89.25 75 VAL A C 1
ATOM 577 O O . VAL A 1 75 ? 16.094 -6.301 -17.078 1 89.25 75 VAL A O 1
ATOM 580 N N . SER A 1 76 ? 18 -6.34 -18.094 1 82.19 76 SER A N 1
ATOM 581 C CA . SER A 1 76 ? 17.5 -7.023 -19.281 1 82.19 76 SER A CA 1
ATOM 582 C C . SER A 1 76 ? 16.797 -8.328 -18.906 1 82.19 76 SER A C 1
ATOM 584 O O . SER A 1 76 ? 15.828 -8.727 -19.562 1 82.19 76 SER A O 1
ATOM 586 N N . THR A 1 77 ? 17.156 -8.914 -17.844 1 79.06 77 THR A N 1
ATOM 587 C CA . THR A 1 77 ? 16.672 -10.25 -17.531 1 79.06 77 THR A CA 1
ATOM 588 C C . THR A 1 77 ? 15.375 -10.164 -16.719 1 79.06 77 THR A C 1
ATOM 590 O O . THR A 1 77 ? 14.414 -10.883 -17 1 79.06 77 THR A O 1
ATOM 593 N N . TYR A 1 78 ? 15.305 -9.266 -15.75 1 81.25 78 TYR A N 1
ATOM 594 C CA . TYR A 1 78 ? 14.141 -9.359 -14.875 1 81.25 78 TYR A CA 1
ATOM 595 C C . TYR A 1 78 ? 13.461 -8.008 -14.727 1 81.25 78 TYR A C 1
ATOM 597 O O . TYR A 1 78 ? 12.367 -7.914 -14.172 1 81.25 78 TYR A O 1
ATOM 605 N N . CYS A 1 79 ? 13.961 -7.012 -15.234 1 89.75 79 CYS A N 1
ATOM 606 C CA . CYS A 1 79 ? 13.383 -5.676 -15.203 1 89.75 79 CYS A CA 1
ATOM 607 C C . CYS A 1 79 ? 13.633 -4.945 -16.516 1 89.75 79 CYS A C 1
ATOM 609 O O . CYS A 1 79 ? 14.18 -3.842 -16.531 1 89.75 79 CYS A O 1
ATOM 611 N N . PRO A 1 80 ? 13.156 -5.531 -17.594 1 87.88 80 PRO A N 1
ATOM 612 C CA . PRO A 1 80 ? 13.398 -4.855 -18.875 1 87.88 80 PRO A CA 1
ATOM 613 C C . PRO A 1 80 ? 12.391 -3.732 -19.141 1 87.88 80 PRO A C 1
ATOM 615 O O . PRO A 1 80 ? 11.828 -3.656 -20.234 1 87.88 80 PRO A O 1
ATOM 618 N N . SER A 1 81 ? 12.07 -2.9 -18.219 1 85.81 81 SER A N 1
ATOM 619 C CA . SER A 1 81 ? 11.195 -1.739 -18.344 1 85.81 81 SER A CA 1
ATOM 620 C C . SER A 1 81 ? 11.992 -0.44 -18.328 1 85.81 81 SER A C 1
ATOM 622 O O . SER A 1 81 ? 12.617 -0.1 -17.328 1 85.81 81 SER A O 1
ATOM 624 N N . PRO A 1 82 ? 11.922 0.241 -19.406 1 88.56 82 PRO A N 1
ATOM 625 C CA . PRO A 1 82 ? 12.641 1.52 -19.422 1 88.56 82 PRO A CA 1
ATOM 626 C C . PRO A 1 82 ? 12.133 2.492 -18.359 1 88.56 82 PRO A C 1
ATOM 628 O O . PRO A 1 82 ? 12.875 3.369 -17.922 1 88.56 82 PRO A O 1
ATOM 631 N N . ALA A 1 83 ? 10.938 2.268 -17.875 1 91.94 83 ALA A N 1
ATOM 632 C CA . ALA A 1 83 ? 10.344 3.197 -16.906 1 91.94 83 ALA A CA 1
ATOM 633 C C . ALA A 1 83 ? 10.898 2.961 -15.508 1 91.94 83 ALA A C 1
ATOM 635 O O . ALA A 1 83 ? 10.883 3.863 -14.672 1 91.94 83 ALA A O 1
ATOM 636 N N . HIS A 1 84 ? 11.312 1.719 -15.203 1 94.88 84 HIS A N 1
ATOM 637 C CA . HIS A 1 84 ? 11.828 1.34 -13.891 1 94.88 84 HIS A CA 1
ATOM 638 C C . HIS A 1 84 ? 11.219 2.201 -12.789 1 94.88 84 HIS A C 1
ATOM 640 O O . HIS A 1 84 ? 11.891 3.08 -12.242 1 94.88 84 HIS A O 1
ATOM 646 N N . PRO A 1 85 ? 9.953 1.963 -12.438 1 97.62 85 PRO A N 1
ATOM 647 C CA . PRO A 1 85 ? 9.102 2.848 -11.633 1 97.62 85 PRO A CA 1
ATOM 648 C C . PRO A 1 85 ? 9.641 3.055 -10.219 1 97.62 85 PRO A C 1
ATOM 650 O O . PRO A 1 85 ? 9.398 4.102 -9.609 1 97.62 85 PRO A O 1
ATOM 653 N N . SER A 1 86 ? 10.383 2.084 -9.602 1 97.69 86 SER A N 1
ATOM 654 C CA . SER A 1 86 ? 11 2.189 -8.281 1 97.69 86 SER A CA 1
ATOM 655 C C . SER A 1 86 ? 9.953 2.398 -7.195 1 97.69 86 SER A C 1
ATOM 657 O O . SER A 1 86 ? 10.133 3.23 -6.301 1 97.69 86 SER A O 1
ATOM 659 N N . ASP A 1 87 ? 8.758 1.771 -7.34 1 97.62 87 ASP A N 1
ATOM 660 C CA . ASP A 1 87 ? 7.699 1.824 -6.336 1 97.62 87 ASP A CA 1
ATOM 661 C C . ASP A 1 87 ? 7.773 0.625 -5.395 1 97.62 87 ASP A C 1
ATOM 663 O O . ASP A 1 87 ? 7.316 -0.468 -5.734 1 97.62 87 ASP A O 1
ATOM 667 N N . HIS A 1 88 ? 8.211 0.835 -4.121 1 97.75 88 HIS A N 1
ATOM 668 C CA . HIS A 1 88 ? 8.555 -0.27 -3.232 1 97.75 88 HIS A CA 1
ATOM 669 C C . HIS A 1 88 ? 7.582 -0.357 -2.061 1 97.75 88 HIS A C 1
ATOM 671 O O . HIS A 1 88 ? 7.676 -1.271 -1.239 1 97.75 88 HIS A O 1
ATOM 677 N N . ASN A 1 89 ? 6.621 0.513 -1.967 1 97.88 89 ASN A N 1
ATOM 678 C CA . ASN A 1 89 ? 5.746 0.542 -0.8 1 97.88 89 ASN A CA 1
ATOM 679 C C . ASN A 1 89 ? 4.832 -0.678 -0.757 1 97.88 89 ASN A C 1
ATOM 681 O O . ASN A 1 89 ? 4.262 -0.995 0.289 1 97.88 89 ASN A O 1
ATOM 685 N N . GLN A 1 90 ? 4.68 -1.427 -1.89 1 98.06 90 GLN A N 1
ATOM 686 C CA . GLN A 1 90 ? 3.777 -2.574 -1.927 1 98.06 90 GLN A CA 1
ATOM 687 C C . GLN A 1 90 ? 4.555 -3.887 -1.887 1 98.06 90 GLN A C 1
ATOM 689 O O . GLN A 1 90 ? 3.994 -4.953 -2.143 1 98.06 90 GLN A O 1
ATOM 694 N N . ASP A 1 91 ? 5.859 -3.84 -1.528 1 97 91 ASP A N 1
ATOM 695 C CA . ASP A 1 91 ? 6.707 -5.027 -1.561 1 97 91 ASP A CA 1
ATOM 696 C C . ASP A 1 91 ? 6.129 -6.141 -0.688 1 97 91 ASP A C 1
ATOM 698 O O . ASP A 1 91 ? 6.09 -7.301 -1.096 1 97 91 ASP A O 1
ATOM 702 N N . THR A 1 92 ? 5.586 -5.848 0.472 1 97.38 92 THR A N 1
ATOM 703 C CA . THR A 1 92 ? 5.141 -6.855 1.431 1 97.38 92 THR A CA 1
ATOM 704 C C . THR A 1 92 ? 3.771 -7.402 1.045 1 97.38 92 THR A C 1
ATOM 706 O O . THR A 1 92 ? 3.27 -8.336 1.674 1 97.38 92 THR A O 1
ATOM 709 N N . TRP A 1 93 ? 3.135 -6.848 -0.022 1 98.44 93 TRP A N 1
ATOM 710 C CA . TRP A 1 93 ? 1.833 -7.316 -0.485 1 98.44 93 TRP A CA 1
ATOM 711 C C . TRP A 1 93 ? 1.951 -8.68 -1.152 1 98.44 93 TRP A C 1
ATOM 713 O O . TRP A 1 93 ? 0.952 -9.383 -1.322 1 98.44 93 TRP A O 1
ATOM 723 N N . HIS A 1 94 ? 3.174 -9.109 -1.458 1 98 94 HIS A N 1
ATOM 724 C CA . HIS A 1 94 ? 3.387 -10.242 -2.354 1 98 94 HIS A CA 1
ATOM 725 C C . HIS A 1 94 ? 3.361 -11.562 -1.591 1 98 94 HIS A C 1
ATOM 727 O O . HIS A 1 94 ? 3.457 -12.633 -2.193 1 98 94 HIS A O 1
ATOM 733 N N . TYR A 1 95 ? 3.285 -11.5 -0.264 1 98.06 95 TYR A N 1
ATOM 734 C CA . TYR A 1 95 ? 3.41 -12.734 0.502 1 98.06 95 TYR A CA 1
ATOM 735 C C . TYR A 1 95 ? 2.699 -12.617 1.846 1 98.06 95 TYR A C 1
ATOM 737 O O . TYR A 1 95 ? 2.24 -11.531 2.219 1 98.06 95 TYR A O 1
ATOM 745 N N . THR A 1 96 ? 2.475 -13.641 2.404 1 97.88 96 THR A N 1
ATOM 746 C CA . THR A 1 96 ? 2.213 -13.828 3.826 1 97.88 96 THR A CA 1
ATOM 747 C C . THR A 1 96 ? 3.176 -14.844 4.422 1 97.88 96 THR A C 1
ATOM 749 O O . THR A 1 96 ? 3.529 -15.828 3.77 1 97.88 96 THR A O 1
ATOM 752 N N . ASP A 1 97 ? 3.656 -14.641 5.602 1 97.81 97 ASP A N 1
ATOM 753 C CA . ASP A 1 97 ? 4.695 -15.469 6.211 1 97.81 97 ASP A CA 1
ATOM 754 C C . ASP A 1 97 ? 4.121 -16.344 7.32 1 97.81 97 ASP A C 1
ATOM 756 O O . ASP A 1 97 ? 4.535 -16.25 8.477 1 97.81 97 ASP A O 1
ATOM 760 N N . ILE A 1 98 ? 3.24 -17.234 6.969 1 98.69 98 ILE A N 1
ATOM 761 C CA . ILE A 1 98 ? 2.738 -18.188 7.965 1 98.69 98 ILE A CA 1
ATOM 762 C C . ILE A 1 98 ? 3.889 -19.047 8.484 1 98.69 98 ILE A C 1
ATOM 764 O O . ILE A 1 98 ? 4.566 -19.719 7.707 1 98.69 98 ILE A O 1
ATOM 768 N N . PRO A 1 99 ? 4.09 -19.078 9.797 1 98.75 99 PRO A N 1
ATOM 769 C CA . PRO A 1 99 ? 5.273 -19.781 10.305 1 98.75 99 PRO A CA 1
ATOM 770 C C . PRO A 1 99 ? 5.113 -21.297 10.297 1 98.75 99 PRO A C 1
ATOM 772 O O . PRO A 1 99 ? 4.023 -21.812 10.57 1 98.75 99 PRO A O 1
ATOM 775 N N . LEU A 1 100 ? 6.113 -21.969 9.961 1 98.69 100 LEU A N 1
ATOM 776 C CA . LEU A 1 100 ? 6.195 -23.422 10.039 1 98.69 100 LEU A CA 1
ATOM 777 C C . LEU A 1 100 ? 7.582 -23.875 10.492 1 98.69 100 LEU A C 1
ATOM 779 O O . LEU A 1 100 ? 8.57 -23.156 10.273 1 98.69 100 LEU A O 1
ATOM 783 N N . ASN A 1 101 ? 7.676 -25.031 11.133 1 97.62 101 ASN A N 1
ATOM 784 C CA . ASN A 1 101 ? 8.977 -25.625 11.453 1 97.62 101 ASN A CA 1
ATOM 785 C C . ASN A 1 101 ? 9.57 -26.344 10.25 1 97.62 101 ASN A C 1
ATOM 787 O O . ASN A 1 101 ? 8.93 -27.203 9.656 1 97.62 101 ASN A O 1
ATOM 791 N N . VAL A 1 102 ? 10.812 -26.078 9.938 1 97.31 102 VAL A N 1
ATOM 792 C CA . VAL A 1 102 ? 11.422 -26.609 8.719 1 97.31 102 VAL A CA 1
ATOM 793 C C . VAL A 1 102 ? 11.602 -28.109 8.852 1 97.31 102 VAL A C 1
ATOM 795 O O . VAL A 1 102 ? 11.773 -28.812 7.848 1 97.31 102 VAL A O 1
ATOM 798 N N . ASP A 1 103 ? 11.555 -28.688 10.078 1 94.69 103 ASP A N 1
ATOM 799 C CA . ASP A 1 103 ? 11.75 -30.125 10.266 1 94.69 103 ASP A CA 1
ATOM 800 C C . ASP A 1 103 ? 10.43 -30.875 10.086 1 94.69 103 ASP A C 1
ATOM 802 O O . ASP A 1 103 ? 10.391 -32.094 10.234 1 94.69 103 ASP A O 1
ATOM 806 N N . GLY A 1 104 ? 9.359 -30.141 9.836 1 94.62 104 GLY A N 1
ATOM 807 C CA . GLY A 1 104 ? 8.086 -30.781 9.523 1 94.62 104 GLY A CA 1
ATOM 808 C C . GLY A 1 104 ? 7.203 -30.969 10.742 1 94.62 104 GLY A C 1
ATOM 809 O O . GLY A 1 104 ? 6.027 -31.312 10.609 1 94.62 104 GLY A O 1
ATOM 810 N N . SER A 1 105 ? 7.758 -30.688 11.93 1 95.69 105 SER A N 1
ATOM 811 C CA . SER A 1 105 ? 6.934 -30.797 13.125 1 95.69 105 SER A CA 1
ATOM 812 C C . SER A 1 105 ? 5.895 -29.688 13.188 1 95.69 105 SER A C 1
ATOM 814 O O . SER A 1 105 ? 6 -28.688 12.477 1 95.69 105 SER A O 1
ATOM 816 N N . ASP A 1 106 ? 4.848 -29.922 13.938 1 97.19 106 ASP A N 1
ATOM 817 C CA . ASP A 1 106 ? 3.803 -28.922 14.102 1 97.19 106 ASP A CA 1
ATOM 818 C C . ASP A 1 106 ? 4.355 -27.656 14.758 1 97.19 106 ASP A C 1
ATOM 820 O O . ASP A 1 106 ? 5.074 -27.734 15.75 1 97.19 106 ASP A O 1
ATOM 824 N N . TYR A 1 107 ? 4.113 -26.484 14.227 1 97.69 107 TYR A N 1
ATOM 825 C CA . TYR A 1 107 ? 4.461 -25.219 14.844 1 97.69 107 TYR A CA 1
ATOM 826 C C . TYR A 1 107 ? 3.512 -24.891 15.992 1 97.69 107 TYR A C 1
ATOM 828 O O . TYR A 1 107 ? 2.336 -24.594 15.766 1 97.69 107 TYR A O 1
ATOM 836 N N . GLN A 1 108 ? 4.012 -24.938 17.203 1 97.56 108 GLN A N 1
ATOM 837 C CA . GLN A 1 108 ? 3.225 -24.672 18.406 1 97.56 108 GLN A CA 1
ATOM 838 C C . GLN A 1 108 ? 2.01 -25.594 18.469 1 97.56 108 GLN A C 1
ATOM 840 O O . GLN A 1 108 ? 0.919 -25.172 18.859 1 97.56 108 GLN A O 1
ATOM 845 N N . GLY A 1 109 ? 2.123 -26.766 17.922 1 98.12 109 GLY A N 1
ATOM 846 C CA . GLY A 1 109 ? 1.086 -27.781 17.984 1 98.12 109 GLY A CA 1
ATOM 847 C C . GLY A 1 109 ? -0.014 -27.562 16.953 1 98.12 109 GLY A C 1
ATOM 848 O O . GLY A 1 109 ? -1.029 -28.266 16.969 1 98.12 109 GLY A O 1
ATOM 849 N N . LEU A 1 110 ? 0.204 -26.656 16 1 98.44 110 LEU A N 1
ATOM 850 C CA . LEU A 1 110 ? -0.834 -26.312 15.031 1 98.44 110 LEU A CA 1
ATOM 851 C C . LEU A 1 110 ? -0.566 -26.969 13.68 1 98.44 110 LEU A C 1
ATOM 853 O O . LEU A 1 110 ? 0.586 -27.234 13.336 1 98.44 110 LEU A O 1
ATOM 857 N N . THR A 1 111 ? -1.658 -27.266 12.969 1 97.69 111 THR A N 1
ATOM 858 C CA . THR A 1 111 ? -1.607 -27.812 11.617 1 97.69 111 THR A CA 1
ATOM 859 C C . THR A 1 111 ? -2.451 -26.969 10.664 1 97.69 111 THR A C 1
ATOM 861 O O . THR A 1 111 ? -3.021 -25.953 11.062 1 97.69 111 THR A O 1
ATOM 864 N N . SER A 1 112 ? -2.467 -27.422 9.391 1 97.12 112 SER A N 1
ATOM 865 C CA . SER A 1 112 ? -3.248 -26.688 8.398 1 97.12 112 SER A CA 1
ATOM 866 C C . SER A 1 112 ? -4.727 -26.656 8.773 1 97.12 112 SER A C 1
ATOM 868 O O . SER A 1 112 ? -5.473 -25.797 8.281 1 97.12 112 SER A O 1
ATOM 870 N N . LYS A 1 113 ? -5.227 -27.531 9.656 1 97.06 113 LYS A N 1
ATOM 871 C CA . LYS A 1 113 ? -6.598 -27.516 10.164 1 97.06 113 LYS A CA 1
ATOM 872 C C . LYS A 1 113 ? -6.836 -26.281 11.039 1 97.06 113 LYS A C 1
ATOM 874 O O . LYS A 1 113 ? -7.984 -25.906 11.289 1 97.06 113 LYS A O 1
ATOM 879 N N . ASP A 1 114 ? -5.734 -25.703 11.523 1 98.25 114 ASP A N 1
ATOM 880 C CA . ASP A 1 114 ? -5.77 -24.5 12.359 1 98.25 114 ASP A CA 1
ATOM 881 C C . ASP A 1 114 ? -5.27 -23.281 11.586 1 98.25 114 ASP A C 1
ATOM 883 O O . ASP A 1 114 ? -4.605 -22.406 12.148 1 98.25 114 ASP A O 1
ATOM 887 N N . ILE A 1 115 ? -5.602 -23.156 10.336 1 98.12 115 ILE A N 1
ATOM 888 C CA . ILE A 1 115 ? -4.973 -22.203 9.43 1 98.12 115 ILE A CA 1
ATOM 889 C C . ILE A 1 115 ? -5.277 -20.781 9.883 1 98.12 115 ILE A C 1
ATOM 891 O O . ILE A 1 115 ? -4.438 -19.891 9.758 1 98.12 115 ILE A O 1
ATOM 895 N N . THR A 1 116 ? -6.469 -20.547 10.469 1 97.69 116 THR A N 1
ATOM 896 C CA . THR A 1 116 ? -6.828 -19.203 10.93 1 97.69 116 THR A CA 1
ATOM 897 C C . THR A 1 116 ? -5.914 -18.766 12.078 1 97.69 116 THR A C 1
ATOM 899 O O . THR A 1 116 ? -5.469 -17.625 12.109 1 97.69 116 THR A O 1
ATOM 902 N N . LYS A 1 117 ? -5.586 -19.656 12.977 1 98.19 117 LYS A N 1
ATOM 903 C CA . LYS A 1 117 ? -4.656 -19.359 14.062 1 98.19 117 LYS A CA 1
ATOM 904 C C . LYS A 1 117 ? -3.24 -19.156 13.531 1 98.19 117 LYS A C 1
ATOM 906 O O . LYS A 1 117 ? -2.529 -18.25 13.992 1 98.19 117 LYS A O 1
ATOM 911 N N . LEU A 1 118 ? -2.898 -19.953 12.555 1 98.5 118 LEU A N 1
ATOM 912 C CA . LEU A 1 118 ? -1.564 -19.875 11.977 1 98.5 118 LEU A CA 1
ATOM 913 C C . LEU A 1 118 ? -1.381 -18.547 11.242 1 98.5 118 LEU A C 1
ATOM 915 O O . LEU A 1 118 ? -0.337 -17.891 11.367 1 98.5 118 LEU A O 1
ATOM 919 N N . ILE A 1 119 ? -2.42 -18.109 10.523 1 98.12 119 ILE A N 1
ATOM 920 C CA . ILE A 1 119 ? -2.381 -16.828 9.812 1 98.12 119 ILE A CA 1
ATOM 921 C C . ILE A 1 119 ? -2.201 -15.688 10.805 1 98.12 119 ILE A C 1
ATOM 923 O O . ILE A 1 119 ? -1.429 -14.758 10.555 1 98.12 119 ILE A O 1
ATOM 927 N N . ALA A 1 120 ? -2.828 -15.781 11.93 1 96.75 120 ALA A N 1
ATOM 928 C CA . ALA A 1 120 ? -2.744 -14.742 12.953 1 96.75 120 ALA A CA 1
ATOM 929 C C . ALA A 1 120 ? -1.335 -14.648 13.531 1 96.75 120 ALA A C 1
ATOM 931 O O . ALA A 1 120 ? -0.968 -13.633 14.125 1 96.75 120 ALA A O 1
ATOM 932 N N . LEU A 1 121 ? -0.505 -15.664 13.367 1 97.19 121 LEU A N 1
ATOM 933 C CA . LEU A 1 121 ? 0.844 -15.719 13.922 1 97.19 121 LEU A CA 1
ATOM 934 C C . LEU A 1 121 ? 1.874 -15.273 12.891 1 97.19 121 LEU A C 1
ATOM 936 O O . LEU A 1 121 ? 3.074 -15.258 13.172 1 97.19 121 LEU A O 1
ATOM 940 N N . SER A 1 122 ? 1.433 -14.914 11.688 1 96.62 122 SER A N 1
ATOM 941 C CA . SER A 1 122 ? 2.365 -14.469 10.656 1 96.62 122 SER A CA 1
ATOM 942 C C . SER A 1 122 ? 3.137 -13.234 11.109 1 96.62 122 SER A C 1
ATOM 944 O O . SER A 1 122 ? 2.537 -12.211 11.461 1 96.62 122 SER A O 1
ATOM 946 N N . PRO A 1 123 ? 4.441 -13.258 11.078 1 93.44 123 PRO A N 1
ATOM 947 C CA . PRO A 1 123 ? 5.242 -12.125 11.547 1 93.44 123 PRO A CA 1
ATOM 948 C C . PRO A 1 123 ? 5.301 -10.984 10.531 1 93.44 123 PRO A C 1
ATOM 950 O O . PRO A 1 123 ? 5.66 -9.859 10.875 1 93.44 123 PRO A O 1
ATOM 953 N N . ASP A 1 124 ? 5.039 -11.281 9.312 1 93.38 124 ASP A N 1
ATOM 954 C CA . ASP A 1 124 ? 5.211 -10.312 8.234 1 93.38 124 ASP A CA 1
ATOM 955 C C . ASP A 1 124 ? 4.375 -10.695 7.012 1 93.38 124 ASP A C 1
ATOM 957 O O . ASP A 1 124 ? 3.707 -11.734 7.012 1 93.38 124 ASP A O 1
ATOM 961 N N . GLY A 1 125 ? 4.371 -9.789 6.066 1 95.94 125 GLY A N 1
ATOM 962 C CA . GLY A 1 125 ? 3.605 -10.031 4.855 1 95.94 125 GLY A CA 1
ATOM 963 C C . GLY A 1 125 ? 2.176 -9.531 4.938 1 95.94 125 GLY A C 1
ATOM 964 O O . GLY A 1 125 ? 1.535 -9.641 5.984 1 95.94 125 GLY A O 1
ATOM 965 N N . ASP A 1 126 ? 1.643 -9.039 3.787 1 97.31 126 ASP A N 1
ATOM 966 C CA . ASP A 1 126 ? 0.378 -8.312 3.854 1 97.31 126 ASP A CA 1
ATOM 967 C C . ASP A 1 126 ? -0.63 -8.875 2.852 1 97.31 126 ASP A C 1
ATOM 969 O O . ASP A 1 126 ? -1.732 -8.344 2.707 1 97.31 126 ASP A O 1
ATOM 973 N N . ALA A 1 127 ? -0.33 -9.969 2.188 1 98.44 127 ALA A N 1
ATOM 974 C CA . ALA A 1 127 ? -1.161 -10.453 1.088 1 98.44 127 ALA A CA 1
ATOM 975 C C . ALA A 1 127 ? -2.604 -10.664 1.542 1 98.44 127 ALA A C 1
ATOM 977 O O . ALA A 1 127 ? -3.543 -10.242 0.865 1 98.44 127 ALA A O 1
ATOM 978 N N . LEU A 1 128 ? -2.779 -11.242 2.742 1 98.06 128 LEU A N 1
ATOM 979 C CA . LEU A 1 128 ? -4.109 -11.633 3.199 1 98.06 128 LEU A CA 1
ATOM 980 C C . LEU A 1 128 ? -4.863 -10.43 3.758 1 98.06 128 LEU A C 1
ATOM 982 O O . LEU A 1 128 ? -6.082 -10.484 3.943 1 98.06 128 LEU A O 1
ATOM 986 N N . ASN A 1 129 ? -4.164 -9.352 4.027 1 96.62 129 ASN A N 1
ATOM 987 C CA . ASN A 1 129 ? -4.801 -8.094 4.387 1 96.62 129 ASN A CA 1
ATOM 988 C C . ASN A 1 129 ? -5.172 -7.273 3.152 1 96.62 129 ASN A C 1
ATOM 990 O O . ASN A 1 129 ? -6.195 -6.586 3.143 1 96.62 129 ASN A O 1
ATOM 994 N N . VAL A 1 130 ? -4.398 -7.359 2.111 1 98.38 130 VAL A N 1
ATOM 995 C CA . VAL A 1 130 ? -4.512 -6.531 0.916 1 98.38 130 VAL A CA 1
ATOM 996 C C . VAL A 1 130 ? -5.613 -7.078 0.011 1 98.38 130 VAL A C 1
ATOM 998 O O . VAL A 1 130 ? -6.438 -6.316 -0.501 1 98.38 130 VAL A O 1
ATOM 1001 N N . LEU A 1 131 ? -5.715 -8.359 -0.168 1 98.44 131 LEU A N 1
ATOM 1002 C CA . LEU A 1 131 ? -6.598 -8.961 -1.159 1 98.44 131 LEU A CA 1
ATOM 1003 C C . LEU A 1 131 ? -8.062 -8.664 -0.847 1 98.44 131 LEU A C 1
ATOM 1005 O O . LEU A 1 131 ? -8.797 -8.188 -1.713 1 98.44 131 LEU A O 1
ATOM 1009 N N . PRO A 1 132 ? -8.477 -8.875 0.429 1 98.06 132 PRO A N 1
ATOM 1010 C CA . PRO A 1 132 ? -9.883 -8.586 0.704 1 98.06 132 PRO A CA 1
ATOM 1011 C C . PRO A 1 132 ? -10.266 -7.137 0.408 1 98.06 132 PRO A C 1
ATOM 1013 O O . PRO A 1 132 ? -11.352 -6.875 -0.105 1 98.06 132 PRO A O 1
ATOM 1016 N N . LYS A 1 133 ? -9.375 -6.254 0.703 1 98.44 133 LYS A N 1
ATOM 1017 C CA . LYS A 1 133 ? -9.656 -4.844 0.43 1 98.44 133 LYS A CA 1
ATOM 1018 C C . LYS A 1 133 ? -9.688 -4.57 -1.07 1 98.44 133 LYS A C 1
ATOM 1020 O O . LYS A 1 133 ? -10.508 -3.787 -1.547 1 98.44 133 LYS A O 1
ATOM 1025 N N . ALA A 1 134 ? -8.789 -5.172 -1.82 1 98.81 134 ALA A N 1
ATOM 1026 C CA . ALA A 1 134 ? -8.797 -5.031 -3.275 1 98.81 134 ALA A CA 1
ATOM 1027 C C . ALA A 1 134 ? -10.094 -5.582 -3.873 1 98.81 134 ALA A C 1
ATOM 1029 O O . ALA A 1 134 ? -10.688 -4.961 -4.754 1 98.81 134 ALA A O 1
ATOM 1030 N N . PHE A 1 135 ? -10.539 -6.758 -3.373 1 98.81 135 PHE A N 1
ATOM 1031 C CA . PHE A 1 135 ? -11.805 -7.309 -3.832 1 98.81 135 PHE A CA 1
ATOM 1032 C C . PHE A 1 135 ? -12.961 -6.371 -3.5 1 98.81 135 PHE A C 1
ATOM 1034 O O . PHE A 1 135 ? -13.867 -6.184 -4.312 1 98.81 135 PHE A O 1
ATOM 1041 N N . SER A 1 136 ? -12.922 -5.766 -2.342 1 98.69 136 SER A N 1
ATOM 1042 C CA . SER A 1 136 ? -13.992 -4.895 -1.878 1 98.69 136 SER A CA 1
ATOM 1043 C C . SER A 1 136 ? -14.102 -3.641 -2.742 1 98.69 136 SER A C 1
ATOM 1045 O O . SER A 1 136 ? -15.172 -3.037 -2.842 1 98.69 136 SER A O 1
ATOM 1047 N N . THR A 1 137 ? -13 -3.203 -3.363 1 98.75 137 THR A N 1
ATOM 1048 C CA . THR A 1 137 ? -13.031 -2.07 -4.281 1 98.75 137 THR A CA 1
ATOM 1049 C C . THR A 1 137 ? -14.094 -2.273 -5.359 1 98.75 137 THR A C 1
ATOM 1051 O O . THR A 1 137 ? -14.797 -1.334 -5.723 1 98.75 137 THR A O 1
ATOM 1054 N N . PHE A 1 138 ? -14.289 -3.506 -5.828 1 98.75 138 PHE A N 1
ATOM 1055 C CA . PHE A 1 138 ? -15.172 -3.799 -6.957 1 98.75 138 PHE A CA 1
ATOM 1056 C C . PHE A 1 138 ? -16.625 -3.855 -6.512 1 98.75 138 PHE A C 1
ATOM 1058 O O . PHE A 1 138 ? -17.516 -4.086 -7.328 1 98.75 138 PHE A O 1
ATOM 1065 N N . LYS A 1 139 ? -16.875 -3.68 -5.195 1 98.12 139 LYS A N 1
ATOM 1066 C CA . LYS A 1 139 ? -18.266 -3.621 -4.75 1 98.12 139 LYS A CA 1
ATOM 1067 C C . LYS A 1 139 ? -18.969 -2.396 -5.32 1 98.12 139 LYS A C 1
ATOM 1069 O O . LYS A 1 139 ? -20.125 -2.484 -5.758 1 98.12 139 LYS A O 1
ATOM 1074 N N . THR A 1 140 ? -18.234 -1.211 -5.375 1 95.88 140 THR A N 1
ATOM 1075 C CA . THR A 1 140 ? -19 -0.001 -5.66 1 95.88 140 THR A CA 1
ATOM 1076 C C . THR A 1 140 ? -18.172 0.977 -6.492 1 95.88 140 THR A C 1
ATOM 1078 O O . THR A 1 140 ? -18.688 2.008 -6.938 1 95.88 140 THR A O 1
ATOM 1081 N N . THR A 1 141 ? -16.906 0.727 -6.766 1 98.38 141 THR A N 1
ATOM 1082 C CA . THR A 1 141 ? -16.047 1.741 -7.352 1 98.38 141 THR A CA 1
ATOM 1083 C C . THR A 1 141 ? -16.594 2.225 -8.688 1 98.38 141 THR A C 1
ATOM 1085 O O . THR A 1 141 ? -17.156 1.437 -9.453 1 98.38 141 THR A O 1
ATOM 1088 N N . GLN A 1 142 ? -16.484 3.455 -8.945 1 97.56 142 GLN A N 1
ATOM 1089 C CA . GLN A 1 142 ? -16.703 4.039 -10.258 1 97.56 142 GLN A CA 1
ATOM 1090 C C . GLN A 1 142 ? -15.43 4.648 -10.82 1 97.56 142 GLN A C 1
ATOM 1092 O O . GLN A 1 142 ? -15.477 5.457 -11.758 1 97.56 142 GLN A O 1
ATOM 1097 N N . SER A 1 143 ? -14.312 4.332 -10.211 1 98.06 143 SER A N 1
ATOM 1098 C CA . SER A 1 143 ? -13 4.793 -10.641 1 98.06 143 SER A CA 1
ATOM 1099 C C . SER A 1 143 ? -12.281 3.729 -11.469 1 98.06 143 SER A C 1
ATOM 1101 O O . SER A 1 143 ? -11.883 2.691 -10.938 1 98.06 143 SER A O 1
ATOM 1103 N N . VAL A 1 144 ? -12.062 4.027 -12.703 1 98 144 VAL A N 1
ATOM 1104 C CA . VAL A 1 144 ? -11.336 3.125 -13.594 1 98 144 VAL A CA 1
ATOM 1105 C C . VAL A 1 144 ? -9.898 2.959 -13.102 1 98 144 VAL A C 1
ATOM 1107 O O . VAL A 1 144 ? -9.352 1.855 -13.133 1 98 144 VAL A O 1
ATOM 1110 N N . TRP A 1 145 ? -9.336 4.074 -12.57 1 98.19 145 TRP A N 1
ATOM 1111 C CA . TRP A 1 145 ? -7.977 4.043 -12.023 1 98.19 145 TRP A CA 1
ATOM 1112 C C . TRP A 1 145 ? -7.879 3.047 -10.875 1 98.19 145 TRP A C 1
ATOM 1114 O O . TRP A 1 145 ? -7.008 2.172 -10.875 1 98.19 145 TRP A O 1
ATOM 1124 N N . ALA A 1 146 ? -8.82 3.107 -9.914 1 98.62 146 ALA A N 1
ATOM 1125 C CA . ALA A 1 146 ? -8.773 2.256 -8.727 1 98.62 146 ALA A CA 1
ATOM 1126 C C . ALA A 1 146 ? -9.047 0.797 -9.094 1 98.62 146 ALA A C 1
ATOM 1128 O O . ALA A 1 146 ? -8.414 -0.111 -8.539 1 98.62 146 ALA A O 1
ATOM 1129 N N . ALA A 1 147 ? -9.992 0.572 -10.008 1 98.81 147 ALA A N 1
ATOM 1130 C CA . ALA A 1 147 ? -10.297 -0.783 -10.461 1 98.81 147 ALA A CA 1
ATOM 1131 C C . ALA A 1 147 ? -9.086 -1.431 -11.117 1 98.81 147 ALA A C 1
ATOM 1133 O O . ALA A 1 147 ? -8.766 -2.59 -10.844 1 98.81 147 ALA A O 1
ATOM 1134 N N . ASN A 1 148 ? -8.414 -0.67 -12.016 1 98.81 148 ASN A N 1
ATOM 1135 C CA . ASN A 1 148 ? -7.219 -1.167 -12.695 1 98.81 148 ASN A CA 1
ATOM 1136 C C . ASN A 1 148 ? -6.105 -1.499 -11.703 1 98.81 148 ASN A C 1
ATOM 1138 O O . ASN A 1 148 ? -5.504 -2.57 -11.781 1 98.81 148 ASN A O 1
ATOM 1142 N N . TYR A 1 149 ? -5.898 -0.605 -10.742 1 98.81 149 TYR A N 1
ATOM 1143 C CA . TYR A 1 149 ? -4.895 -0.779 -9.703 1 98.81 149 TYR A CA 1
ATOM 1144 C C . TYR A 1 149 ? -5.184 -2.025 -8.875 1 98.81 149 TYR A C 1
ATOM 1146 O O . TYR A 1 149 ? -4.309 -2.881 -8.703 1 98.81 149 TYR A O 1
ATOM 1154 N N . ALA A 1 150 ? -6.391 -2.188 -8.422 1 98.88 150 ALA A N 1
ATOM 1155 C CA . ALA A 1 150 ? -6.793 -3.326 -7.598 1 98.88 150 ALA A CA 1
ATOM 1156 C C . ALA A 1 150 ? -6.668 -4.637 -8.367 1 98.88 150 ALA A C 1
ATOM 1158 O O . ALA A 1 150 ? -6.148 -5.625 -7.848 1 98.88 150 ALA A O 1
ATOM 1159 N N . LEU A 1 151 ? -7.102 -4.656 -9.594 1 98.94 151 LEU A N 1
ATOM 1160 C CA . LEU A 1 151 ? -7.125 -5.875 -10.391 1 98.94 151 LEU A CA 1
ATOM 1161 C C . LEU A 1 151 ? -5.711 -6.391 -10.641 1 98.94 151 LEU A C 1
ATOM 1163 O O . LEU A 1 151 ? -5.457 -7.594 -10.562 1 98.94 151 LEU A O 1
ATOM 1167 N N . ARG A 1 152 ? -4.805 -5.492 -10.922 1 98.88 152 ARG A N 1
ATOM 1168 C CA . ARG A 1 152 ? -3.422 -5.895 -11.156 1 98.88 152 ARG A CA 1
ATOM 1169 C C . ARG A 1 152 ? -2.83 -6.562 -9.922 1 98.88 152 ARG A C 1
ATOM 1171 O O . ARG A 1 152 ? -2.172 -7.602 -10.023 1 98.88 152 ARG A O 1
ATOM 1178 N N . TYR A 1 153 ? -3.072 -6.008 -8.773 1 98.81 153 TYR A N 1
ATOM 1179 C CA . TYR A 1 153 ? -2.559 -6.609 -7.551 1 98.81 153 TYR A CA 1
ATOM 1180 C C . TYR A 1 153 ? -3.301 -7.898 -7.223 1 98.81 153 TYR A C 1
ATOM 1182 O O . TYR A 1 153 ? -2.701 -8.859 -6.73 1 98.81 153 TYR A O 1
ATOM 1190 N N . ILE A 1 154 ? -4.652 -7.953 -7.469 1 98.94 154 ILE A N 1
ATOM 1191 C CA . ILE A 1 154 ? -5.406 -9.18 -7.25 1 98.94 154 ILE A CA 1
ATOM 1192 C C . ILE A 1 154 ? -4.789 -10.312 -8.062 1 98.94 154 ILE A C 1
ATOM 1194 O O . ILE A 1 154 ? -4.48 -11.383 -7.523 1 98.94 154 ILE A O 1
ATOM 1198 N N . ILE A 1 155 ? -4.531 -10.062 -9.352 1 98.94 155 ILE A N 1
ATOM 1199 C CA . ILE A 1 155 ? -4 -11.094 -10.227 1 98.94 155 ILE A CA 1
ATOM 1200 C C . ILE A 1 155 ? -2.645 -11.57 -9.711 1 98.94 155 ILE A C 1
ATOM 1202 O O . ILE A 1 155 ? -2.422 -12.766 -9.539 1 98.94 155 ILE A O 1
ATOM 1206 N N . HIS A 1 156 ? -1.793 -10.656 -9.383 1 98.88 156 HIS A N 1
ATOM 1207 C CA . HIS A 1 156 ? -0.428 -10.984 -8.992 1 98.88 156 HIS A CA 1
ATOM 1208 C C . HIS A 1 156 ? -0.4 -11.711 -7.652 1 98.88 156 HIS A C 1
ATOM 1210 O O . HIS A 1 156 ? 0.143 -12.812 -7.551 1 98.88 156 HIS A O 1
ATOM 1216 N N . ILE A 1 157 ? -0.992 -11.117 -6.645 1 98.75 157 ILE A N 1
ATOM 1217 C CA . ILE A 1 157 ? -0.921 -11.617 -5.277 1 98.75 157 ILE A CA 1
ATOM 1218 C C . ILE A 1 157 ? -1.619 -12.977 -5.191 1 98.75 157 ILE A C 1
ATOM 1220 O O . ILE A 1 157 ? -1.144 -13.883 -4.504 1 98.75 157 ILE A O 1
ATOM 1224 N N . PHE A 1 158 ? -2.744 -13.062 -5.887 1 98.69 158 PHE A N 1
ATOM 1225 C CA . PHE A 1 158 ? -3.473 -14.328 -5.871 1 98.69 158 PHE A CA 1
ATOM 1226 C C . PHE A 1 158 ? -2.604 -15.461 -6.41 1 98.69 158 PHE A C 1
ATOM 1228 O O . PHE A 1 158 ? -2.559 -16.547 -5.828 1 98.69 158 PHE A O 1
ATOM 1235 N N . THR A 1 159 ? -1.87 -15.234 -7.484 1 98.44 159 THR A N 1
ATOM 1236 C CA . THR A 1 159 ? -0.982 -16.266 -8.023 1 98.44 159 THR A CA 1
ATOM 1237 C C . THR A 1 159 ? 0.182 -16.516 -7.07 1 98.44 159 THR A C 1
ATOM 1239 O O . THR A 1 159 ? 0.587 -17.672 -6.875 1 98.44 159 THR A O 1
ATOM 1242 N N . ASP A 1 160 ? 0.701 -15.477 -6.422 1 98.5 160 ASP A N 1
ATOM 1243 C CA . ASP A 1 160 ? 1.783 -15.625 -5.453 1 98.5 160 ASP A CA 1
ATOM 1244 C C . ASP A 1 160 ? 1.402 -16.609 -4.348 1 98.5 160 ASP A C 1
ATOM 1246 O O . ASP A 1 160 ? 2.207 -17.453 -3.963 1 98.5 160 ASP A O 1
ATOM 1250 N N . LEU A 1 161 ? 0.235 -16.547 -3.885 1 98.31 161 LEU A N 1
ATOM 1251 C CA . LEU A 1 161 ? -0.178 -17.281 -2.693 1 98.31 161 LEU A CA 1
ATOM 1252 C C . LEU A 1 161 ? -0.29 -18.781 -2.984 1 98.31 161 LEU A C 1
ATOM 1254 O O . LEU A 1 161 ? -0.465 -19.578 -2.066 1 98.31 161 LEU A O 1
ATOM 1258 N N . HIS A 1 162 ? -0.157 -19.141 -4.234 1 98.5 162 HIS A N 1
ATOM 1259 C CA . HIS A 1 162 ? -0.169 -20.547 -4.602 1 98.5 162 HIS A CA 1
ATOM 1260 C C . HIS A 1 162 ? 1.246 -21.125 -4.656 1 98.5 162 HIS A C 1
ATOM 1262 O O . HIS A 1 162 ? 1.43 -22.328 -4.801 1 98.5 162 HIS A O 1
ATOM 1268 N N . GLN A 1 163 ? 2.24 -20.266 -4.594 1 98.44 163 GLN A N 1
ATOM 1269 C CA . GLN A 1 163 ? 3.621 -20.672 -4.363 1 98.44 163 GLN A CA 1
ATOM 1270 C C . GLN A 1 163 ? 3.91 -20.828 -2.871 1 98.44 163 GLN A C 1
ATOM 1272 O O . GLN A 1 163 ? 3.836 -19.844 -2.119 1 98.44 163 GLN A O 1
ATOM 1277 N N . PRO A 1 164 ? 4.293 -22 -2.434 1 98.19 164 PRO A N 1
ATOM 1278 C CA . PRO A 1 164 ? 4.371 -22.297 -1.002 1 98.19 164 PRO A CA 1
ATOM 1279 C C . PRO A 1 164 ? 5.258 -21.312 -0.238 1 98.19 164 PRO A C 1
ATOM 1281 O O . PRO A 1 164 ? 4.938 -20.938 0.891 1 98.19 164 PRO A O 1
ATOM 1284 N N . LEU A 1 165 ? 6.316 -20.812 -0.79 1 98.44 165 LEU A N 1
ATOM 1285 C CA . LEU A 1 165 ? 7.281 -19.984 -0.074 1 98.44 165 LEU A CA 1
ATOM 1286 C C . LEU A 1 165 ? 6.855 -18.531 -0.085 1 98.44 165 LEU A C 1
ATOM 1288 O O . LEU A 1 165 ? 7.492 -17.688 0.551 1 98.44 165 LEU A O 1
ATOM 1292 N N . HIS A 1 166 ? 5.77 -18.188 -0.788 1 98.5 166 HIS A N 1
ATOM 1293 C CA . HIS A 1 166 ? 5.098 -16.891 -0.632 1 98.5 166 HIS A CA 1
ATOM 1294 C C . HIS A 1 166 ? 4.035 -16.969 0.459 1 98.5 166 HIS A C 1
ATOM 1296 O O . HIS A 1 166 ? 3.553 -15.922 0.922 1 98.5 166 HIS A O 1
ATOM 1302 N N . ALA A 1 167 ? 3.719 -18.172 0.874 1 98.12 167 ALA A N 1
ATOM 1303 C CA . ALA A 1 167 ? 2.652 -18.359 1.853 1 98.12 167 ALA A CA 1
ATOM 1304 C C . ALA A 1 167 ? 3.223 -18.547 3.256 1 98.12 167 ALA A C 1
ATOM 1306 O O . ALA A 1 167 ? 2.523 -18.344 4.25 1 98.12 167 ALA A O 1
ATOM 1307 N N . SER A 1 168 ? 4.516 -18.953 3.314 1 98.38 168 SER A N 1
ATOM 1308 C CA . SER A 1 168 ? 5.023 -19.391 4.609 1 98.38 168 SER A CA 1
ATOM 1309 C C . SER A 1 168 ? 6.484 -19 4.793 1 98.38 168 SER A C 1
ATOM 1311 O O . SER A 1 168 ? 7.188 -18.734 3.818 1 98.38 168 SER A O 1
ATOM 1313 N N . THR A 1 169 ? 6.898 -18.938 6.023 1 98.56 169 THR A N 1
ATOM 1314 C CA . THR A 1 169 ? 8.297 -18.797 6.387 1 98.56 169 THR A CA 1
ATOM 1315 C C . THR A 1 169 ? 8.75 -19.953 7.277 1 98.56 169 THR A C 1
ATOM 1317 O O . THR A 1 169 ? 7.988 -20.422 8.117 1 98.56 169 THR A O 1
ATOM 1320 N N . GLY A 1 170 ? 9.961 -20.406 7.059 1 98.31 170 GLY A N 1
ATOM 1321 C CA . GLY A 1 170 ? 10.516 -21.516 7.82 1 98.31 170 GLY A CA 1
ATOM 1322 C C . GLY A 1 170 ? 11.188 -21.078 9.109 1 98.31 170 GLY A C 1
ATOM 1323 O O . GLY A 1 170 ? 12.062 -20.203 9.094 1 98.31 170 GLY A O 1
ATOM 1324 N N . ILE A 1 171 ? 10.766 -21.703 10.18 1 98.06 171 ILE A N 1
ATOM 1325 C CA . ILE A 1 171 ? 11.328 -21.438 11.5 1 98.06 171 ILE A CA 1
ATOM 1326 C C . ILE A 1 171 ? 12.32 -22.547 11.859 1 98.06 171 ILE A C 1
ATOM 1328 O O . ILE A 1 171 ? 12.039 -23.734 11.648 1 98.06 171 ILE A O 1
ATOM 1332 N N . SER A 1 172 ? 13.477 -22.25 12.367 1 96.31 172 SER A N 1
ATOM 1333 C CA . SER A 1 172 ? 14.508 -23.141 12.867 1 96.31 172 SER A CA 1
ATOM 1334 C C . SER A 1 172 ? 15.258 -22.531 14.047 1 96.31 172 SER A C 1
ATOM 1336 O O . SER A 1 172 ? 15.102 -21.344 14.336 1 96.31 172 SER A O 1
ATOM 1338 N N . PRO A 1 173 ? 16.016 -23.359 14.805 1 94.69 173 PRO A N 1
ATOM 1339 C CA . PRO A 1 173 ? 16.812 -22.781 15.891 1 94.69 173 PRO A CA 1
ATOM 1340 C C . PRO A 1 173 ? 17.75 -21.672 15.406 1 94.69 173 PRO A C 1
ATOM 1342 O O . PRO A 1 173 ? 17.953 -20.688 16.125 1 94.69 173 PRO A O 1
ATOM 1345 N N . SER A 1 174 ? 18.281 -21.797 14.219 1 93.75 174 SER A N 1
ATOM 1346 C CA . SER A 1 174 ? 19.219 -20.812 13.695 1 93.75 174 SER A CA 1
ATOM 1347 C C . SER A 1 174 ? 18.484 -19.594 13.148 1 93.75 174 SER A C 1
ATOM 1349 O O . SER A 1 174 ? 19.094 -18.531 12.977 1 93.75 174 SER A O 1
ATOM 1351 N N . MET A 1 175 ? 17.188 -19.75 12.836 1 96.25 175 MET A N 1
ATOM 1352 C CA . MET A 1 175 ? 16.359 -18.672 12.32 1 96.25 175 MET A CA 1
ATOM 1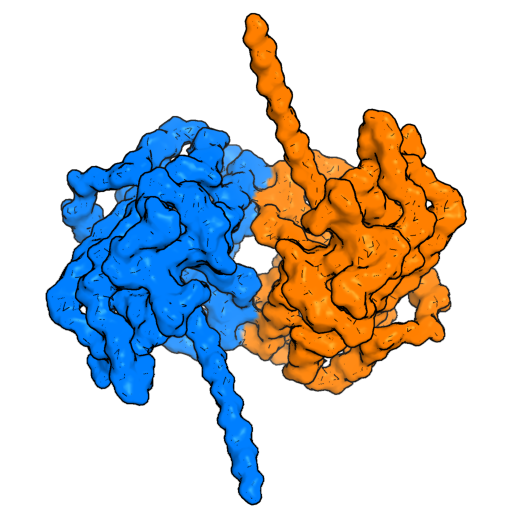353 C C . MET A 1 175 ? 15.008 -18.641 13.008 1 96.25 175 MET A C 1
ATOM 1355 O O . MET A 1 175 ? 13.977 -18.906 12.375 1 96.25 175 MET A O 1
ATOM 1359 N N . PRO A 1 176 ? 14.992 -18.188 14.266 1 96.12 176 PRO A N 1
ATOM 1360 C CA . PRO A 1 176 ? 13.766 -18.281 15.07 1 96.12 176 PRO A CA 1
ATOM 1361 C C . PRO A 1 176 ? 12.695 -17.297 14.625 1 96.12 176 PRO A C 1
ATOM 1363 O O . PRO A 1 176 ? 11.531 -17.422 15 1 96.12 176 PRO A O 1
ATOM 1366 N N . THR A 1 177 ? 13.055 -16.297 13.773 1 95.88 177 THR A N 1
ATOM 1367 C CA . THR A 1 177 ? 12.094 -15.297 13.328 1 95.88 177 THR A CA 1
ATOM 1368 C C . THR A 1 177 ? 11.68 -15.547 11.883 1 95.88 177 THR A C 1
ATOM 1370 O O . THR A 1 177 ? 10.953 -14.75 11.289 1 95.88 177 THR A O 1
ATOM 1373 N N . GLY A 1 178 ? 12.219 -16.641 11.289 1 97.81 178 GLY A N 1
ATOM 1374 C CA . GLY A 1 178 ? 11.859 -17.016 9.93 1 97.81 178 GLY A CA 1
ATOM 1375 C C . GLY A 1 178 ? 13.008 -16.891 8.953 1 97.81 178 GLY A C 1
ATOM 1376 O O . GLY A 1 178 ? 14.039 -16.312 9.266 1 97.81 178 GLY A O 1
ATOM 1377 N N . ASP A 1 179 ? 12.844 -17.453 7.828 1 98 179 ASP A N 1
ATOM 1378 C CA . ASP A 1 179 ? 13.906 -17.516 6.828 1 98 179 ASP A CA 1
ATOM 1379 C C . ASP A 1 179 ? 13.547 -16.688 5.598 1 98 179 ASP A C 1
ATOM 1381 O O . ASP A 1 179 ? 14.086 -16.922 4.512 1 98 179 ASP A O 1
ATOM 1385 N N . ALA A 1 180 ? 12.492 -15.82 5.719 1 97.5 180 ALA A N 1
ATOM 1386 C CA . ALA A 1 180 ? 12.031 -14.961 4.629 1 97.5 180 ALA A CA 1
ATOM 1387 C C . ALA A 1 180 ? 11.555 -15.797 3.441 1 97.5 180 ALA A C 1
ATOM 1389 O O . ALA A 1 180 ? 11.984 -15.562 2.307 1 97.5 180 ALA A O 1
ATOM 1390 N N . GLY A 1 181 ? 10.742 -16.766 3.725 1 97.94 181 GLY A N 1
ATOM 1391 C CA . GLY A 1 181 ? 10.172 -17.594 2.68 1 97.94 181 GLY A CA 1
ATOM 1392 C C . GLY A 1 181 ? 11.219 -18.391 1.912 1 97.94 181 GLY A C 1
ATOM 1393 O O . GLY A 1 181 ? 11.141 -18.5 0.688 1 97.94 181 GLY A O 1
ATOM 1394 N N . GLY A 1 182 ? 12.297 -18.812 2.549 1 97.94 182 GLY A N 1
ATOM 1395 C CA . GLY A 1 182 ? 13.336 -19.625 1.916 1 97.94 182 GLY A CA 1
ATOM 1396 C C . GLY A 1 182 ? 14.453 -18.781 1.327 1 97.94 182 GLY A C 1
ATOM 1397 O O . GLY A 1 182 ? 15.461 -19.328 0.872 1 97.94 182 GLY A O 1
ATOM 1398 N N . ASN A 1 183 ? 14.352 -17.469 1.33 1 97.75 183 ASN A N 1
ATOM 1399 C CA . ASN A 1 183 ? 15.352 -16.594 0.727 1 97.75 183 ASN A CA 1
ATOM 1400 C C . ASN A 1 183 ? 16.688 -16.703 1.441 1 97.75 183 ASN A C 1
ATOM 1402 O O . ASN A 1 183 ? 17.75 -16.5 0.832 1 97.75 183 ASN A O 1
ATOM 1406 N N . PHE A 1 184 ? 16.719 -17.062 2.701 1 97.62 184 PHE A N 1
ATOM 1407 C CA . PHE A 1 184 ? 17.953 -17.062 3.482 1 97.62 184 PHE A CA 1
ATOM 1408 C C . PHE A 1 184 ? 18.75 -18.344 3.234 1 97.62 184 PHE A C 1
ATOM 1410 O O . PHE A 1 184 ? 19.875 -18.484 3.717 1 97.62 184 PHE A O 1
ATOM 1417 N N . TYR A 1 185 ? 18.188 -19.25 2.516 1 97.69 185 TYR A N 1
ATOM 1418 C CA . TYR A 1 185 ? 18.938 -20.422 2.096 1 97.69 185 TYR A CA 1
ATOM 1419 C C . TYR A 1 185 ? 19.547 -20.219 0.718 1 97.69 185 TYR A C 1
ATOM 1421 O O . TYR A 1 185 ? 18.953 -20.578 -0.299 1 97.69 185 TYR A O 1
ATOM 1429 N N . SER A 1 186 ? 20.797 -19.734 0.683 1 97.88 186 SER A N 1
ATOM 1430 C CA . SER A 1 186 ? 21.562 -19.609 -0.556 1 97.88 186 SER A CA 1
ATOM 1431 C C . SER A 1 186 ? 22.016 -20.969 -1.071 1 97.88 186 SER A C 1
ATOM 1433 O O . SER A 1 186 ? 22.406 -21.828 -0.289 1 97.88 186 SER A O 1
ATOM 1435 N N . LEU A 1 187 ? 21.969 -21.156 -2.352 1 97.94 187 LEU A N 1
ATOM 1436 C CA . LEU A 1 187 ? 22.328 -22.422 -2.947 1 97.94 187 LEU A CA 1
ATOM 1437 C C . LEU A 1 187 ? 23.75 -22.375 -3.508 1 97.94 187 LEU A C 1
ATOM 1439 O O . LEU A 1 187 ? 24.141 -21.406 -4.141 1 97.94 187 LEU A O 1
ATOM 1443 N N . ARG A 1 188 ? 24.516 -23.375 -3.211 1 97.56 188 ARG A N 1
ATOM 1444 C CA . ARG A 1 188 ? 25.859 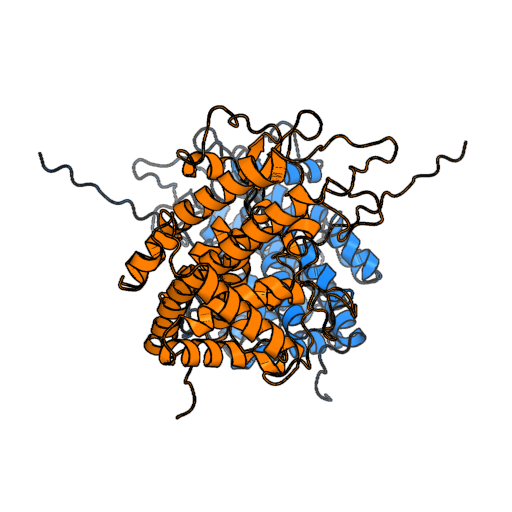-23.5 -3.793 1 97.56 188 ARG A CA 1
ATOM 1445 C C . ARG A 1 188 ? 25.781 -23.641 -5.309 1 97.56 188 ARG A C 1
ATOM 1447 O O . ARG A 1 188 ? 24.953 -24.391 -5.832 1 97.56 188 ARG A O 1
ATOM 1454 N N . GLN A 1 189 ? 26.625 -22.969 -5.961 1 96.06 189 GLN A N 1
ATOM 1455 C CA . GLN A 1 189 ? 26.641 -22.953 -7.422 1 96.06 189 GLN A CA 1
ATOM 1456 C C . GLN A 1 189 ? 27.625 -23.984 -7.973 1 96.06 189 GLN A C 1
ATOM 1458 O O . GLN A 1 189 ? 28.609 -24.312 -7.324 1 96.06 189 GLN A O 1
ATOM 1463 N N . PRO A 1 190 ? 27.391 -24.531 -9.18 1 97.06 190 PRO A N 1
ATOM 1464 C CA . PRO A 1 190 ? 26.281 -24.234 -10.102 1 97.06 190 PRO A CA 1
ATOM 1465 C C . PRO A 1 190 ? 24.953 -24.828 -9.648 1 97.06 190 PRO A C 1
ATOM 1467 O O . PRO A 1 190 ? 24.922 -25.922 -9.102 1 97.06 190 PRO A O 1
ATOM 1470 N N . CYS A 1 191 ? 23.844 -24.109 -9.82 1 97.31 191 CYS A N 1
ATOM 1471 C CA . CYS A 1 191 ? 22.469 -24.469 -9.523 1 97.31 191 CYS A CA 1
ATOM 1472 C C . CYS A 1 191 ? 21.5 -23.656 -10.367 1 97.31 191 CYS A C 1
ATOM 1474 O O . CYS A 1 191 ? 21.844 -22.578 -10.852 1 97.31 191 CYS A O 1
ATOM 1476 N N . VAL A 1 192 ? 20.375 -24.125 -10.594 1 95.94 192 VAL A N 1
ATOM 1477 C CA . VAL A 1 192 ? 19.422 -23.5 -11.492 1 95.94 192 VAL A CA 1
ATOM 1478 C C . VAL A 1 192 ? 18.875 -22.234 -10.867 1 95.94 192 VAL A C 1
ATOM 1480 O O . VAL A 1 192 ? 18.203 -21.438 -11.531 1 95.94 192 VAL A O 1
ATOM 1483 N N . ALA A 1 193 ? 19.141 -21.984 -9.609 1 96.25 193 ALA A N 1
ATOM 1484 C CA . ALA A 1 193 ? 18.719 -20.781 -8.891 1 96.25 193 ALA A CA 1
ATOM 1485 C C . ALA A 1 193 ? 19.75 -20.375 -7.848 1 96.25 193 ALA A C 1
ATOM 1487 O O . ALA A 1 193 ? 20.672 -21.141 -7.551 1 96.25 193 ALA A O 1
ATOM 1488 N N . THR A 1 194 ? 19.578 -19.156 -7.301 1 95.81 194 THR A N 1
ATOM 1489 C CA . THR A 1 194 ? 20.578 -18.609 -6.379 1 95.81 194 THR A CA 1
ATOM 1490 C C . THR A 1 194 ? 20.188 -18.906 -4.934 1 95.81 194 THR A C 1
ATOM 1492 O O . THR A 1 194 ? 21.047 -18.906 -4.043 1 95.81 194 THR A O 1
ATOM 1495 N N . ASN A 1 195 ? 18.922 -19.141 -4.664 1 97.56 195 ASN A N 1
ATOM 1496 C CA . ASN A 1 195 ? 18.422 -19.469 -3.338 1 97.56 195 ASN A CA 1
ATOM 1497 C C . ASN A 1 195 ? 17.156 -20.312 -3.414 1 97.56 195 ASN A C 1
ATOM 1499 O O . ASN A 1 195 ? 16.625 -20.547 -4.5 1 97.56 195 ASN A O 1
ATOM 1503 N N . LEU A 1 196 ? 16.688 -20.812 -2.311 1 98 196 LEU A N 1
ATOM 1504 C CA . LEU A 1 196 ? 15.586 -21.766 -2.271 1 98 196 LEU A CA 1
ATOM 1505 C C . LEU A 1 196 ? 14.297 -21.125 -2.787 1 98 196 LEU A C 1
ATOM 1507 O O . LEU A 1 196 ? 13.523 -21.766 -3.494 1 98 196 LEU A O 1
ATOM 1511 N N . HIS A 1 197 ? 14.039 -19.891 -2.418 1 98.38 197 HIS A N 1
ATOM 1512 C CA . HIS A 1 197 ? 12.844 -19.203 -2.891 1 98.38 197 HIS A CA 1
ATOM 1513 C C . HIS A 1 197 ? 12.836 -19.109 -4.414 1 98.38 197 HIS A C 1
ATOM 1515 O O . HIS A 1 197 ? 11.852 -19.5 -5.055 1 98.38 197 HIS A O 1
ATOM 1521 N N . ALA A 1 198 ? 13.914 -18.625 -4.965 1 97.06 198 ALA A N 1
ATOM 1522 C CA . ALA A 1 198 ? 14.039 -18.484 -6.414 1 97.06 198 ALA A CA 1
ATOM 1523 C C . ALA A 1 198 ? 13.93 -19.844 -7.102 1 97.06 198 ALA A C 1
ATOM 1525 O O . ALA A 1 198 ? 13.398 -19.938 -8.211 1 97.06 198 ALA A O 1
ATOM 1526 N N . TYR A 1 199 ? 14.484 -20.875 -6.477 1 97.62 199 TYR A N 1
ATOM 1527 C CA . TYR A 1 199 ? 14.367 -22.234 -6.98 1 97.62 199 TYR A CA 1
ATOM 1528 C C . TYR A 1 199 ? 12.906 -22.609 -7.195 1 97.62 199 TYR A C 1
ATOM 1530 O O . TYR A 1 199 ? 12.539 -23.125 -8.258 1 97.62 199 TYR A O 1
ATOM 1538 N N . TRP A 1 200 ? 12.07 -22.281 -6.324 1 98.19 200 TRP A N 1
ATOM 1539 C CA . TRP A 1 200 ? 10.648 -22.625 -6.402 1 98.19 200 TRP A CA 1
ATOM 1540 C C . TRP A 1 200 ? 9.898 -21.625 -7.289 1 98.19 200 TRP A C 1
ATOM 1542 O O . TRP A 1 200 ? 8.977 -22.016 -8.008 1 98.19 200 TRP A O 1
ATOM 1552 N N . ASP A 1 201 ? 10.289 -20.375 -7.336 1 97.5 201 ASP A N 1
ATOM 1553 C CA . ASP A 1 201 ? 9.68 -19.375 -8.203 1 97.5 201 ASP A CA 1
ATOM 1554 C C . ASP A 1 201 ? 9.875 -19.734 -9.68 1 97.5 201 ASP A C 1
ATOM 1556 O O . ASP A 1 201 ? 9.039 -19.391 -10.516 1 97.5 201 ASP A O 1
ATOM 1560 N N . SER A 1 202 ? 10.953 -20.422 -9.953 1 96.69 202 SER A N 1
ATOM 1561 C CA . SER A 1 202 ? 11.289 -20.75 -11.344 1 96.69 202 SER A CA 1
ATOM 1562 C C . SER A 1 202 ? 10.836 -22.156 -11.711 1 96.69 202 SER A C 1
ATOM 1564 O O . SER A 1 202 ? 11.219 -22.672 -12.758 1 96.69 202 SER A O 1
ATOM 1566 N N . GLY A 1 203 ? 10.102 -22.781 -10.797 1 97.25 203 GLY A N 1
ATOM 1567 C CA . GLY A 1 203 ? 9.75 -24.172 -11.062 1 97.25 203 GLY A CA 1
ATOM 1568 C C . GLY A 1 203 ? 10.961 -25.078 -11.219 1 97.25 203 GLY A C 1
ATOM 1569 O O . GLY A 1 203 ? 11.047 -25.844 -12.18 1 97.25 203 GLY A O 1
ATOM 1570 N N . ALA A 1 204 ? 11.906 -24.812 -10.312 1 96.81 204 ALA A N 1
ATOM 1571 C CA . ALA A 1 204 ? 13.156 -25.562 -10.32 1 96.81 204 ALA A CA 1
ATOM 1572 C C . ALA A 1 204 ? 13.906 -25.375 -11.641 1 96.81 204 ALA A C 1
ATOM 1574 O O . ALA A 1 204 ? 14.438 -26.344 -12.195 1 96.81 204 ALA A O 1
ATOM 1575 N N . GLY A 1 205 ? 13.82 -24.203 -12.188 1 96.06 205 GLY A N 1
ATOM 1576 C CA . GLY A 1 205 ? 14.602 -23.844 -13.359 1 96.06 205 GLY A CA 1
ATOM 1577 C C . GLY A 1 205 ? 13.891 -24.109 -14.664 1 96.06 205 GLY A C 1
ATOM 1578 O O . GLY A 1 205 ? 14.43 -23.859 -15.742 1 96.06 205 GLY A O 1
ATOM 1579 N N . ASN A 1 206 ? 12.633 -24.531 -14.641 1 97 206 ASN A N 1
ATOM 1580 C CA . ASN A 1 206 ? 11.953 -24.969 -15.859 1 97 206 ASN A CA 1
ATOM 1581 C C . ASN A 1 206 ? 11.047 -23.875 -16.422 1 97 206 ASN A C 1
ATOM 1583 O O . ASN A 1 206 ? 10.57 -23.969 -17.547 1 97 206 ASN A O 1
ATOM 1587 N N . TYR A 1 207 ? 10.781 -22.859 -15.711 1 96.75 207 TYR A N 1
ATOM 1588 C CA . TYR A 1 207 ? 9.938 -21.734 -16.109 1 96.75 207 TYR A CA 1
ATOM 1589 C C . TYR A 1 207 ? 10.68 -20.406 -15.953 1 96.75 207 TYR A C 1
ATOM 1591 O O . TYR A 1 207 ? 10.523 -19.703 -14.953 1 96.75 207 TYR A O 1
ATOM 1599 N N . THR A 1 208 ? 11.43 -20.031 -17 1 94.19 208 THR A N 1
ATOM 1600 C CA . THR A 1 208 ? 12.375 -18.953 -16.828 1 94.19 208 THR A CA 1
ATOM 1601 C C . THR A 1 208 ? 12.188 -17.875 -17.891 1 94.19 208 THR A C 1
ATOM 1603 O O . THR A 1 208 ? 13.07 -17.047 -18.109 1 94.19 208 THR A O 1
ATOM 1606 N N . ILE A 1 209 ? 11.008 -17.906 -18.594 1 94.44 209 ILE A N 1
ATOM 1607 C CA . ILE A 1 209 ? 10.711 -16.844 -19.547 1 94.44 209 ILE A CA 1
ATOM 1608 C C . ILE A 1 209 ? 10.43 -15.547 -18.797 1 94.44 209 ILE A C 1
ATOM 1610 O O . ILE A 1 209 ? 9.594 -15.516 -17.891 1 94.44 209 ILE A O 1
ATOM 1614 N N . ASN A 1 210 ? 11.148 -14.523 -19.141 1 92.88 210 ASN A N 1
ATOM 1615 C CA . ASN A 1 210 ? 10.914 -13.195 -18.594 1 92.88 210 ASN A CA 1
ATOM 1616 C C . ASN A 1 210 ? 10.031 -12.352 -19.5 1 92.88 210 ASN A C 1
ATOM 1618 O O . ASN A 1 210 ? 10.156 -12.414 -20.719 1 92.88 210 ASN A O 1
ATOM 1622 N N . TRP A 1 211 ? 9.188 -11.57 -18.906 1 93.44 211 TRP A N 1
ATOM 1623 C CA . TRP A 1 211 ? 8.391 -10.594 -19.641 1 93.44 211 TRP A CA 1
ATOM 1624 C C . TRP A 1 211 ? 9.273 -9.523 -20.266 1 93.44 211 TRP A C 1
ATOM 1626 O O . TRP A 1 211 ? 10.328 -9.188 -19.734 1 93.44 211 TRP A O 1
ATOM 1636 N N . ASN A 1 212 ? 8.867 -9.039 -21.391 1 89.56 212 ASN A N 1
ATOM 1637 C CA . ASN A 1 212 ? 9.469 -7.859 -22 1 89.56 212 ASN A CA 1
ATOM 1638 C C . ASN A 1 212 ? 8.422 -6.996 -22.688 1 89.56 212 ASN A C 1
ATOM 1640 O O . ASN A 1 212 ? 7.352 -7.484 -23.062 1 89.56 212 ASN A O 1
ATOM 1644 N N . PRO A 1 213 ? 8.695 -5.691 -22.859 1 88.12 213 PRO A N 1
ATOM 1645 C CA . PRO A 1 213 ? 7.688 -4.77 -23.391 1 88.12 213 PRO A CA 1
ATOM 1646 C C . PRO A 1 213 ? 7.305 -5.074 -24.828 1 88.12 213 PRO A C 1
ATOM 1648 O O . PRO A 1 213 ? 6.297 -4.562 -25.328 1 88.12 213 PRO A O 1
ATOM 1651 N N . ASN A 1 214 ? 8.047 -5.965 -25.5 1 85.88 214 ASN A N 1
ATOM 1652 C CA . ASN A 1 214 ? 7.777 -6.27 -26.906 1 85.88 214 ASN A CA 1
ATOM 1653 C C . ASN A 1 214 ? 7.148 -7.648 -27.078 1 85.88 214 ASN A C 1
ATOM 1655 O O . ASN A 1 214 ? 6.98 -8.125 -28.203 1 85.88 214 ASN A O 1
ATOM 1659 N N . MET A 1 215 ? 6.828 -8.25 -26 1 89.31 215 MET A N 1
ATOM 1660 C CA . MET A 1 215 ? 6.23 -9.578 -26.031 1 89.31 215 MET A CA 1
ATOM 1661 C C . MET A 1 215 ? 4.793 -9.516 -26.531 1 89.31 215 MET A C 1
ATOM 1663 O O . MET A 1 215 ? 3.869 -9.266 -25.766 1 89.31 215 MET A O 1
ATOM 1667 N N . THR A 1 216 ? 4.582 -9.75 -27.781 1 89.25 216 THR A N 1
ATOM 1668 C CA . THR A 1 216 ? 3.26 -9.734 -28.391 1 89.25 216 THR A CA 1
ATOM 1669 C C . THR A 1 216 ? 2.584 -11.094 -28.266 1 89.25 216 THR A C 1
ATOM 1671 O O . THR A 1 216 ? 3.23 -12.078 -27.906 1 89.25 216 THR A O 1
ATOM 1674 N N . ALA A 1 217 ? 1.283 -11.172 -28.516 1 88 217 ALA A N 1
ATOM 1675 C CA . ALA A 1 217 ? 0.516 -12.406 -28.391 1 88 217 ALA A CA 1
ATOM 1676 C C . ALA A 1 217 ? 1.08 -13.5 -29.297 1 88 217 ALA A C 1
ATOM 1678 O O . ALA A 1 217 ? 1.041 -14.68 -28.969 1 88 217 ALA A O 1
ATOM 1679 N N . ASP A 1 218 ? 1.713 -13.094 -30.391 1 91.62 218 ASP A N 1
ATOM 1680 C CA . ASP A 1 218 ? 2.193 -14.055 -31.391 1 91.62 218 ASP A CA 1
ATOM 1681 C C . ASP A 1 218 ? 3.682 -14.336 -31.188 1 91.62 218 ASP A C 1
ATOM 1683 O O . ASP A 1 218 ? 4.258 -15.164 -31.906 1 91.62 218 ASP A O 1
ATOM 1687 N N . SER A 1 219 ? 4.246 -13.695 -30.203 1 94.5 219 SER A N 1
ATOM 1688 C CA . SER A 1 219 ? 5.66 -13.945 -29.953 1 94.5 219 SER A CA 1
ATOM 1689 C C . SER A 1 219 ? 5.898 -15.391 -29.5 1 94.5 219 SER A C 1
ATOM 1691 O O . SER A 1 219 ? 4.992 -16.047 -28.984 1 94.5 219 SER A O 1
ATOM 1693 N N . THR A 1 220 ? 7.078 -15.914 -29.75 1 95.69 220 THR A N 1
ATOM 1694 C CA . THR A 1 220 ? 7.457 -17.266 -29.375 1 95.69 220 THR A CA 1
ATOM 1695 C C . THR A 1 220 ? 7.27 -17.484 -27.875 1 95.69 220 THR A C 1
ATOM 1697 O O . THR A 1 220 ? 6.766 -18.531 -27.453 1 95.69 220 THR A O 1
ATOM 1700 N N . ASP A 1 221 ? 7.648 -16.5 -27.094 1 95 221 ASP A N 1
ATOM 1701 C CA . ASP A 1 221 ? 7.527 -16.609 -25.641 1 95 221 ASP A CA 1
ATOM 1702 C C . ASP A 1 221 ? 6.066 -16.719 -25.219 1 95 221 ASP A C 1
ATOM 1704 O O . ASP A 1 221 ? 5.715 -17.578 -24.406 1 95 221 ASP A O 1
ATOM 1708 N N . ARG A 1 222 ? 5.207 -15.938 -25.797 1 96.44 222 ARG A N 1
ATOM 1709 C CA . ARG A 1 222 ? 3.791 -15.984 -25.453 1 96.44 222 ARG A CA 1
ATOM 1710 C C . ARG A 1 222 ? 3.168 -17.312 -25.906 1 96.44 222 ARG A C 1
ATOM 1712 O O . ARG A 1 222 ? 2.309 -17.859 -25.203 1 96.44 222 ARG A O 1
ATOM 1719 N N . GLN A 1 223 ? 3.617 -17.781 -27.016 1 97.12 223 GLN A N 1
ATOM 1720 C CA . GLN A 1 223 ? 3.131 -19.078 -27.5 1 97.12 223 GLN A CA 1
ATOM 1721 C C . GLN A 1 223 ? 3.564 -20.203 -26.562 1 97.12 223 GLN A C 1
ATOM 1723 O O . GLN A 1 223 ? 2.799 -21.141 -26.312 1 97.12 223 GLN A O 1
ATOM 1728 N N . SER A 1 224 ? 4.75 -20.062 -26.078 1 97.25 224 SER A N 1
ATOM 1729 C CA . SER A 1 224 ? 5.242 -21.047 -25.125 1 97.25 224 SER A CA 1
ATOM 1730 C C . SER A 1 224 ? 4.422 -21.031 -23.828 1 97.25 224 SER A C 1
ATOM 1732 O O . SER A 1 224 ? 4.109 -22.078 -23.281 1 97.25 224 SER A O 1
ATOM 1734 N N . ILE A 1 225 ? 4.094 -19.859 -23.391 1 97.94 225 ILE A N 1
ATOM 1735 C CA . ILE A 1 225 ? 3.279 -19.703 -22.188 1 97.94 225 ILE A CA 1
ATOM 1736 C C . ILE A 1 225 ? 1.89 -20.297 -22.438 1 97.94 225 ILE A C 1
ATOM 1738 O O . ILE A 1 225 ? 1.361 -21.016 -21.578 1 97.94 225 ILE A O 1
ATOM 1742 N N . ASN A 1 226 ? 1.309 -20.016 -23.562 1 98.12 226 ASN A N 1
ATOM 1743 C CA . ASN A 1 226 ? 0.014 -20.578 -23.953 1 98.12 226 ASN A CA 1
ATOM 1744 C C . ASN A 1 226 ? 0.044 -22.094 -23.969 1 98.12 226 ASN A C 1
ATOM 1746 O O . ASN A 1 226 ? -0.869 -22.75 -23.469 1 98.12 226 ASN A O 1
ATOM 1750 N N . ALA A 1 227 ? 1.081 -22.641 -24.531 1 98.38 227 ALA A N 1
ATOM 1751 C CA . ALA A 1 227 ? 1.227 -24.078 -24.641 1 98.38 227 ALA A CA 1
ATOM 1752 C C . ALA A 1 227 ? 1.398 -24.719 -23.266 1 98.38 227 ALA A C 1
ATOM 1754 O O . ALA A 1 227 ? 0.852 -25.797 -23 1 98.38 227 ALA A O 1
ATOM 1755 N N . ALA A 1 228 ? 2.186 -24.062 -22.469 1 98.44 228 ALA A N 1
ATOM 1756 C CA . ALA A 1 228 ? 2.373 -24.562 -21.109 1 98.44 228 ALA A CA 1
ATOM 1757 C C . ALA A 1 228 ? 1.049 -24.594 -20.344 1 98.44 228 ALA A C 1
ATOM 1759 O O . ALA A 1 228 ? 0.753 -25.562 -19.641 1 98.44 228 ALA A O 1
ATOM 1760 N N . ALA A 1 229 ? 0.285 -23.562 -20.484 1 98.81 229 ALA A N 1
ATOM 1761 C CA . ALA A 1 229 ? -1.021 -23.5 -19.844 1 98.81 229 ALA A CA 1
ATOM 1762 C C . ALA A 1 229 ? -1.918 -24.641 -20.297 1 98.81 229 ALA A C 1
ATOM 1764 O O . ALA A 1 229 ? -2.525 -25.344 -19.484 1 98.81 229 ALA A O 1
ATOM 1765 N N . LYS A 1 230 ? -1.972 -24.906 -21.594 1 98.81 230 LYS A N 1
ATOM 1766 C CA . LYS A 1 230 ? -2.777 -25.984 -22.141 1 98.81 230 LYS A CA 1
ATOM 1767 C C . LYS A 1 230 ? -2.326 -27.328 -21.609 1 98.81 230 LYS A C 1
ATOM 1769 O O . LYS A 1 230 ? -3.156 -28.172 -21.25 1 98.81 230 LYS A O 1
ATOM 1774 N N . ARG A 1 231 ? -1.082 -27.469 -21.562 1 98.81 231 ARG A N 1
ATOM 1775 C CA . ARG A 1 231 ? -0.52 -28.734 -21.078 1 98.81 231 ARG A CA 1
ATOM 1776 C C . ARG A 1 231 ? -0.9 -28.969 -19.625 1 98.81 231 ARG A C 1
ATOM 1778 O O . ARG A 1 231 ? -1.292 -30.078 -19.25 1 98.81 231 ARG A O 1
ATOM 1785 N N . LEU A 1 232 ? -0.76 -27.953 -18.828 1 98.88 232 LEU A N 1
ATOM 1786 C CA . LEU A 1 232 ? -1.053 -28.094 -17.406 1 98.88 232 LEU A CA 1
ATOM 1787 C C . LEU A 1 232 ? -2.543 -28.328 -17.172 1 98.88 232 LEU A C 1
ATOM 1789 O O . LEU A 1 232 ? -2.928 -29.078 -16.281 1 98.88 232 LEU A O 1
ATOM 1793 N N . ILE A 1 233 ? -3.426 -27.703 -17.953 1 98.88 233 ILE A N 1
ATOM 1794 C CA . ILE A 1 233 ? -4.859 -27.969 -17.875 1 98.88 233 ILE A CA 1
ATOM 1795 C C . ILE A 1 233 ? -5.141 -29.438 -18.172 1 98.88 233 ILE A C 1
ATOM 1797 O O . ILE A 1 233 ? -5.844 -30.109 -17.422 1 98.88 233 ILE A O 1
ATOM 1801 N N . SER A 1 234 ? -4.539 -29.922 -19.234 1 98.75 234 SER A N 1
ATOM 1802 C CA . SER A 1 234 ? -4.734 -31.312 -19.625 1 98.75 234 SER A CA 1
ATOM 1803 C C . SER A 1 234 ? -4.234 -32.25 -18.531 1 98.75 234 SER A C 1
ATOM 1805 O O . SER A 1 234 ? -4.867 -33.281 -18.266 1 98.75 234 SER A O 1
ATOM 1807 N N . ALA A 1 235 ? -3.178 -31.922 -17.922 1 98.62 235 ALA A N 1
ATOM 1808 C CA . ALA A 1 235 ? -2.52 -32.781 -16.953 1 98.62 235 ALA A CA 1
ATOM 1809 C C . ALA A 1 235 ? -3.297 -32.844 -15.641 1 98.62 235 ALA A C 1
ATOM 1811 O O . ALA A 1 235 ? -3.33 -33.875 -14.969 1 98.62 235 ALA A O 1
ATOM 1812 N N . TYR A 1 236 ? -3.939 -31.672 -15.266 1 98.5 236 TYR A N 1
ATOM 1813 C CA . TYR A 1 236 ? -4.367 -31.609 -13.875 1 98.5 236 TYR A CA 1
ATOM 1814 C C . TYR A 1 236 ? -5.859 -31.312 -13.781 1 98.5 236 TYR A C 1
ATOM 1816 O O . TYR A 1 236 ? -6.41 -31.203 -12.68 1 98.5 236 TYR A O 1
ATOM 1824 N N . GLN A 1 237 ? -6.605 -31.172 -14.898 1 97.25 237 GLN A N 1
ATOM 1825 C CA . GLN A 1 237 ? -8.008 -30.766 -14.891 1 97.25 237 GLN A CA 1
ATOM 1826 C C . GLN A 1 237 ? -8.859 -31.766 -14.109 1 97.25 237 GLN A C 1
ATOM 1828 O O . GLN A 1 237 ? -9.93 -31.422 -13.609 1 97.25 237 GLN A O 1
ATOM 1833 N N . ASN A 1 238 ? -8.352 -33.031 -13.961 1 97.56 238 ASN A N 1
ATOM 1834 C CA . ASN A 1 238 ? -9.141 -34.062 -13.273 1 97.56 238 ASN A CA 1
ATOM 1835 C C . ASN A 1 238 ? -8.711 -34.219 -11.82 1 97.56 238 ASN A C 1
ATOM 1837 O O . ASN A 1 238 ? -9.227 -35.094 -11.109 1 97.56 238 ASN A O 1
ATOM 1841 N N . VAL A 1 239 ? -7.77 -33.406 -11.367 1 97.25 239 VAL A N 1
ATOM 1842 C CA . VAL A 1 239 ? -7.352 -33.438 -9.969 1 97.25 239 VAL A CA 1
ATOM 1843 C C . VAL A 1 239 ? -8.289 -32.562 -9.141 1 97.25 239 VAL A C 1
ATOM 1845 O O . VAL A 1 239 ? -8.539 -31.391 -9.492 1 97.25 239 VAL A O 1
ATOM 1848 N N . THR A 1 240 ? -8.75 -33.094 -8.055 1 96.56 240 THR A N 1
ATOM 1849 C CA . THR A 1 240 ? -9.695 -32.375 -7.207 1 96.56 240 THR A CA 1
ATOM 1850 C C . THR A 1 240 ? -9.008 -31.234 -6.473 1 96.56 240 THR A C 1
ATOM 1852 O O . THR A 1 240 ? -7.949 -31.422 -5.871 1 96.56 240 THR A O 1
ATOM 1855 N N . ASP A 1 241 ? -9.539 -30.062 -6.555 1 97.31 241 ASP A N 1
ATOM 1856 C CA . ASP A 1 241 ? -9.062 -28.906 -5.781 1 97.31 241 ASP A CA 1
ATOM 1857 C C . ASP A 1 241 ? -9.445 -29.047 -4.309 1 97.31 241 ASP A C 1
ATOM 1859 O O . ASP A 1 241 ? -10.625 -29 -3.961 1 97.31 241 ASP A O 1
ATOM 1863 N N . PRO A 1 242 ? -8.531 -29.125 -3.453 1 95.44 242 PRO A N 1
ATOM 1864 C CA . PRO A 1 242 ? -8.852 -29.312 -2.035 1 95.44 242 PRO A CA 1
ATOM 1865 C C . PRO A 1 242 ? -9.602 -28.109 -1.443 1 95.44 242 PRO A C 1
ATOM 1867 O O . PRO A 1 242 ? -10.258 -28.25 -0.408 1 95.44 242 PRO A O 1
ATOM 1870 N N . ALA A 1 243 ? -9.531 -26.969 -2.092 1 95.25 243 ALA A N 1
ATOM 1871 C CA . ALA A 1 243 ? -10.195 -25.781 -1.568 1 95.25 243 ALA A CA 1
ATOM 1872 C C . ALA A 1 243 ? -11.617 -25.656 -2.109 1 95.25 243 ALA A C 1
ATOM 1874 O O . ALA A 1 243 ? -12.367 -24.766 -1.712 1 95.25 243 ALA A O 1
ATOM 1875 N N . SER A 1 244 ? -12.07 -26.5 -3.029 1 95.5 244 SER A N 1
ATOM 1876 C CA . SER A 1 244 ? -13.391 -26.453 -3.65 1 95.5 244 SER A CA 1
ATOM 1877 C C . SER A 1 244 ? -13.75 -25.047 -4.098 1 95.5 244 SER A C 1
ATOM 1879 O O . SER A 1 244 ? -14.852 -24.562 -3.822 1 95.5 244 SER A O 1
ATOM 1881 N N . PHE A 1 245 ? -12.773 -24.422 -4.715 1 96.5 245 PHE A N 1
ATOM 1882 C CA . PHE A 1 245 ? -12.852 -22.984 -5 1 96.5 245 PHE A CA 1
ATOM 1883 C C . PHE A 1 245 ? -13.898 -22.703 -6.07 1 96.5 245 PHE A C 1
ATOM 1885 O O . PHE A 1 245 ? -14.461 -21.609 -6.121 1 96.5 245 PHE A O 1
ATOM 1892 N N . SER A 1 246 ? -14.328 -23.688 -6.91 1 96.38 246 SER A N 1
ATOM 1893 C CA . SER A 1 246 ? -15.273 -23.531 -8.016 1 96.38 246 SER A CA 1
ATOM 1894 C C . SER A 1 246 ? -16.656 -23.172 -7.504 1 96.38 246 SER A C 1
ATOM 1896 O O . SER A 1 246 ? -17.5 -22.672 -8.258 1 96.38 246 SER A O 1
ATOM 1898 N N . GLN A 1 247 ? -16.922 -23.391 -6.25 1 96.31 247 GLN A N 1
ATOM 1899 C CA . GLN A 1 247 ? -18.234 -23.125 -5.672 1 96.31 247 GLN A CA 1
ATOM 1900 C C . GLN A 1 247 ? -18.547 -21.625 -5.707 1 96.31 247 GLN A C 1
ATOM 1902 O O . GLN A 1 247 ? -19.719 -21.25 -5.664 1 96.31 247 GLN A O 1
ATOM 1907 N N . TYR A 1 248 ? -17.516 -20.844 -5.828 1 97.5 248 TYR A N 1
ATOM 1908 C CA . TYR A 1 248 ? -17.719 -19.406 -5.688 1 97.5 248 TYR A CA 1
ATOM 1909 C C . TYR A 1 248 ? -18.062 -18.766 -7.027 1 97.5 248 TYR A C 1
ATOM 1911 O O . TYR A 1 248 ? -18.422 -17.594 -7.086 1 97.5 248 TYR A O 1
ATOM 1919 N N . VAL A 1 249 ? -18 -19.484 -8.125 1 96.31 249 VAL A N 1
ATOM 1920 C CA . VAL A 1 249 ? -18.234 -18.922 -9.453 1 96.31 249 VAL A CA 1
ATOM 1921 C C . VAL A 1 249 ? -19.672 -18.453 -9.57 1 96.31 249 VAL A C 1
ATOM 1923 O O . VAL A 1 249 ? -19.969 -17.453 -10.227 1 96.31 249 VAL A O 1
ATOM 1926 N N . SER A 1 250 ? -20.609 -19.125 -8.891 1 96.38 250 SER A N 1
ATOM 1927 C CA . SER A 1 250 ? -22.031 -18.828 -9.039 1 96.38 250 SER A CA 1
ATOM 1928 C C . SER A 1 250 ? -22.547 -18 -7.875 1 96.38 250 SER A C 1
ATOM 1930 O O . SER A 1 250 ? -23.719 -17.625 -7.84 1 96.38 250 SER A O 1
ATOM 1932 N N . SER A 1 251 ? -21.703 -17.625 -6.973 1 97 251 SER A N 1
ATOM 1933 C CA . SER A 1 251 ? -22.109 -16.828 -5.828 1 97 251 SER A CA 1
ATOM 1934 C C . SER A 1 251 ? -22.328 -15.367 -6.227 1 97 251 SER A C 1
ATOM 1936 O O . SER A 1 251 ? -21.812 -14.922 -7.258 1 97 251 SER A O 1
ATOM 1938 N N . SER A 1 252 ? -23.172 -14.672 -5.383 1 98.12 252 SER A N 1
ATOM 1939 C CA . SER A 1 252 ? -23.203 -13.219 -5.523 1 98.12 252 SER A CA 1
ATOM 1940 C C . SER A 1 252 ? -21.828 -12.609 -5.238 1 98.12 252 SER A C 1
ATOM 1942 O O . SER A 1 252 ? -21.016 -13.211 -4.539 1 98.12 252 SER A O 1
ATOM 1944 N N . TYR A 1 253 ? -21.609 -11.461 -5.789 1 98.31 253 TYR A N 1
ATOM 1945 C CA . TYR A 1 253 ? -20.328 -10.836 -5.523 1 98.31 253 TYR A CA 1
ATOM 1946 C C . TYR A 1 253 ? -20.141 -10.578 -4.035 1 98.31 253 TYR A C 1
ATOM 1948 O O . TYR A 1 253 ? -19.016 -10.688 -3.516 1 98.31 253 TYR A O 1
ATOM 1956 N N . ALA A 1 254 ? -21.25 -10.195 -3.336 1 97.88 254 ALA A N 1
ATOM 1957 C CA . ALA A 1 254 ? -21.172 -9.961 -1.897 1 97.88 254 ALA A CA 1
ATOM 1958 C C . ALA A 1 254 ? -20.703 -11.203 -1.159 1 97.88 254 ALA A C 1
ATOM 1960 O O . ALA A 1 254 ? -19.828 -11.125 -0.289 1 97.88 254 ALA A O 1
ATOM 1961 N N . ASP A 1 255 ? -21.25 -12.352 -1.531 1 98.06 255 ASP A N 1
ATOM 1962 C CA . ASP A 1 255 ? -20.859 -13.609 -0.901 1 98.06 255 ASP A CA 1
ATOM 1963 C C . ASP A 1 255 ? -19.422 -13.984 -1.26 1 98.06 255 ASP A C 1
ATOM 1965 O O . ASP A 1 255 ? -18.656 -14.438 -0.402 1 98.06 255 ASP A O 1
ATOM 1969 N N . PHE A 1 256 ? -19.156 -13.828 -2.543 1 98.44 256 PHE A N 1
ATOM 1970 C CA . PHE A 1 256 ? -17.797 -14.07 -3.01 1 98.44 256 PHE A CA 1
ATOM 1971 C C . PHE A 1 256 ? -16.797 -13.211 -2.244 1 98.44 256 PHE A C 1
ATOM 1973 O O . PHE A 1 256 ? -15.797 -13.719 -1.728 1 98.44 256 PHE A O 1
ATOM 1980 N N . ASN A 1 257 ? -17.062 -11.914 -2.162 1 98.31 257 ASN A N 1
ATOM 1981 C CA . ASN A 1 257 ? -16.219 -10.969 -1.448 1 98.31 257 ASN A CA 1
ATOM 1982 C C . ASN A 1 257 ? -16.016 -11.383 0.008 1 98.31 257 ASN A C 1
ATOM 1984 O O . ASN A 1 257 ? -14.906 -11.328 0.526 1 98.31 257 ASN A O 1
ATOM 1988 N N . SER A 1 258 ? -17.062 -11.781 0.673 1 97.81 258 SER A N 1
ATOM 1989 C CA . SER A 1 258 ? -16.984 -12.25 2.055 1 97.81 258 SER A CA 1
ATOM 1990 C C . SER A 1 258 ? -16.109 -13.484 2.172 1 97.81 258 SER A C 1
ATOM 1992 O O . SER A 1 258 ? -15.305 -13.602 3.105 1 97.81 258 SER A O 1
ATOM 1994 N N . ALA A 1 259 ? -16.203 -14.359 1.241 1 97.44 259 ALA A N 1
ATOM 1995 C CA . ALA A 1 259 ? -15.422 -15.586 1.243 1 97.44 259 ALA A CA 1
ATOM 1996 C C . ALA A 1 259 ? -13.938 -15.297 1.031 1 97.44 259 ALA A C 1
ATOM 1998 O O . ALA A 1 259 ? -13.078 -15.969 1.601 1 97.44 259 ALA A O 1
ATOM 1999 N N . MET A 1 260 ? -13.641 -14.273 0.192 1 97.69 260 MET A N 1
ATOM 2000 C CA . MET A 1 260 ? -12.25 -13.93 -0.105 1 97.69 260 MET A CA 1
ATOM 2001 C C . MET A 1 260 ? -11.578 -13.281 1.104 1 97.69 260 MET A C 1
ATOM 2003 O O . MET A 1 260 ? -10.352 -13.227 1.18 1 97.69 260 MET A O 1
ATOM 2007 N N . ALA A 1 261 ? -12.344 -12.898 2.062 1 96.75 261 ALA A N 1
ATOM 2008 C CA . ALA A 1 261 ? -11.805 -12.336 3.299 1 96.75 261 ALA A CA 1
ATOM 2009 C C . ALA A 1 261 ? -11.711 -13.398 4.391 1 96.75 261 ALA A C 1
ATOM 2011 O O . ALA A 1 261 ? -11.266 -13.117 5.504 1 96.75 261 ALA A O 1
ATOM 2012 N N . SER A 1 262 ? -12.133 -14.648 4.043 1 95.69 262 SER A N 1
ATOM 2013 C CA . SER A 1 262 ? -12.195 -15.703 5.055 1 95.69 262 SER A CA 1
ATOM 2014 C C . SER A 1 262 ? -11.984 -17.078 4.434 1 95.69 262 SER A C 1
ATOM 2016 O O . SER A 1 262 ? -10.867 -17.422 4.035 1 95.69 262 SER A O 1
ATOM 2018 N N . THR A 1 263 ? -13.039 -17.859 4.297 1 93.81 263 THR A N 1
ATOM 2019 C CA . THR A 1 263 ? -12.992 -19.297 4.039 1 93.81 263 THR A CA 1
ATOM 2020 C C . THR A 1 263 ? -12.367 -19.578 2.676 1 93.81 263 THR A C 1
ATOM 2022 O O . THR A 1 263 ? -11.641 -20.562 2.51 1 93.81 263 THR A O 1
ATOM 2025 N N . GLY A 1 264 ? -12.68 -18.781 1.733 1 95.12 264 GLY A N 1
ATOM 2026 C CA . GLY A 1 264 ? -12.109 -19 0.414 1 95.12 264 GLY A CA 1
ATOM 2027 C C . GLY A 1 264 ? -10.594 -18.984 0.411 1 95.12 264 GLY A C 1
ATOM 2028 O O . GLY A 1 264 ? -9.961 -19.922 -0.083 1 95.12 264 GLY A O 1
ATOM 2029 N N . MET A 1 265 ? -10.023 -17.953 1.067 1 97.19 265 MET A N 1
ATOM 2030 C CA . MET A 1 265 ? -8.562 -17.844 1.093 1 97.19 265 MET A CA 1
ATOM 2031 C C . MET A 1 265 ? -7.965 -18.812 2.111 1 97.19 265 MET A C 1
ATOM 2033 O O . MET A 1 265 ? -6.816 -19.234 1.966 1 97.19 265 MET A O 1
ATOM 2037 N N . TYR A 1 266 ? -8.742 -19.234 3.139 1 96.81 266 TYR A N 1
ATOM 2038 C CA . TYR A 1 266 ? -8.242 -20.203 4.121 1 96.81 266 TYR A CA 1
ATOM 2039 C C . TYR A 1 266 ? -7.914 -21.531 3.461 1 96.81 266 TYR A C 1
ATOM 2041 O O . TYR A 1 266 ? -6.887 -22.141 3.764 1 96.81 266 TYR A O 1
ATOM 2049 N N . GLY A 1 267 ? -8.812 -21.938 2.576 1 96.56 267 GLY A N 1
ATOM 2050 C CA . GLY A 1 267 ? -8.539 -23.172 1.85 1 96.56 267 GLY A CA 1
ATOM 2051 C C . GLY A 1 267 ? -7.289 -23.094 0.997 1 96.56 267 GLY A C 1
ATOM 2052 O O . GLY A 1 267 ? -6.496 -24.031 0.966 1 96.56 267 GLY A O 1
ATOM 2053 N N . VAL A 1 268 ? -7.098 -22 0.313 1 97.81 268 VAL A N 1
ATOM 2054 C CA . VAL A 1 268 ? -5.922 -21.766 -0.519 1 97.81 268 VAL A CA 1
ATOM 2055 C C . VAL A 1 268 ? -4.664 -21.797 0.345 1 97.81 268 VAL A C 1
ATOM 2057 O O . VAL A 1 268 ? -3.695 -22.484 0.016 1 97.81 268 VAL A O 1
ATOM 2060 N N . MET A 1 269 ? -4.699 -21.141 1.496 1 98.44 269 MET A N 1
ATOM 2061 C CA . MET A 1 269 ? -3.533 -21 2.363 1 98.44 269 MET A CA 1
ATOM 2062 C C . MET A 1 269 ? -3.203 -22.328 3.043 1 98.44 269 MET A C 1
ATOM 2064 O O . MET A 1 269 ? -2.031 -22.656 3.242 1 98.44 269 MET A O 1
ATOM 2068 N N . ALA A 1 270 ? -4.25 -23.094 3.4 1 98.25 270 ALA A N 1
ATOM 2069 C CA . ALA A 1 270 ? -4.012 -24.406 4.004 1 98.25 270 ALA A CA 1
ATOM 2070 C C . ALA A 1 270 ? -3.229 -25.312 3.059 1 98.25 270 ALA A C 1
ATOM 2072 O O . ALA A 1 270 ? -2.303 -26.016 3.48 1 98.25 270 ALA A O 1
ATOM 2073 N N . THR A 1 271 ? -3.586 -25.266 1.825 1 97.69 271 THR A N 1
ATOM 2074 C CA . THR A 1 271 ? -2.912 -26.078 0.824 1 97.69 271 THR A CA 1
ATOM 2075 C C . THR A 1 271 ? -1.457 -25.656 0.664 1 97.69 271 THR A C 1
ATOM 2077 O O . THR A 1 271 ? -0.549 -26.484 0.709 1 97.69 271 THR A O 1
ATOM 2080 N N . SER A 1 272 ? -1.223 -24.375 0.464 1 98.31 272 SER A N 1
ATOM 2081 C CA . SER A 1 272 ? 0.13 -23.859 0.279 1 98.31 272 SER A CA 1
ATOM 2082 C C . SER A 1 272 ? 0.986 -24.094 1.519 1 98.31 272 SER A C 1
ATOM 2084 O O . SER A 1 272 ? 2.176 -24.406 1.408 1 98.31 272 SER A O 1
ATOM 2086 N N . TYR A 1 273 ? 0.389 -23.984 2.682 1 98.5 273 TYR A N 1
ATOM 2087 C CA . TYR A 1 273 ? 1.083 -24.234 3.943 1 98.5 273 TYR A CA 1
ATOM 2088 C C . TYR A 1 273 ? 1.564 -25.672 4.035 1 98.5 273 TYR A C 1
ATOM 2090 O O . TYR A 1 273 ? 2.723 -25.922 4.375 1 98.5 273 TYR A O 1
ATOM 2098 N N . ASP A 1 274 ? 0.702 -26.594 3.752 1 98 274 ASP A N 1
ATOM 2099 C CA . ASP A 1 274 ? 1.061 -28.016 3.814 1 98 274 ASP A CA 1
ATOM 2100 C C . ASP A 1 274 ? 2.174 -28.344 2.822 1 98 274 ASP A C 1
ATOM 2102 O O . ASP A 1 274 ? 3.078 -29.125 3.131 1 98 274 ASP A O 1
ATOM 2106 N N . LEU A 1 275 ? 2.078 -27.781 1.669 1 98.19 275 LEU A N 1
ATOM 2107 C CA . LEU A 1 275 ? 3.113 -28.031 0.67 1 98.19 275 LEU A CA 1
ATOM 2108 C C . LEU A 1 275 ? 4.453 -27.453 1.126 1 98.19 275 LEU A C 1
ATOM 2110 O O . LEU A 1 275 ? 5.5 -28.078 0.919 1 98.19 275 LEU A O 1
ATOM 2114 N N . ALA A 1 276 ? 4.438 -26.25 1.737 1 98.38 276 ALA A N 1
ATOM 2115 C CA . ALA A 1 276 ? 5.672 -25.688 2.279 1 98.38 276 ALA A CA 1
ATOM 2116 C C . ALA A 1 276 ? 6.273 -26.609 3.338 1 98.38 276 ALA A C 1
ATOM 2118 O O . ALA A 1 276 ? 7.465 -26.922 3.291 1 98.38 276 ALA A O 1
ATOM 2119 N N . ARG A 1 277 ? 5.434 -27.078 4.176 1 97.06 277 ARG A N 1
ATOM 2120 C CA . ARG A 1 277 ? 5.855 -27.859 5.336 1 97.06 277 ARG A CA 1
ATOM 2121 C C . ARG A 1 277 ? 6.324 -29.25 4.914 1 97.06 277 ARG A C 1
ATOM 2123 O O . ARG A 1 277 ? 7.391 -29.703 5.336 1 97.06 277 ARG A O 1
ATOM 2130 N N . LEU A 1 278 ? 5.574 -29.859 4.047 1 95.69 278 LEU A N 1
ATOM 2131 C CA . LEU A 1 278 ? 5.742 -31.297 3.869 1 95.69 278 LEU A CA 1
ATOM 2132 C C . LEU A 1 278 ? 6.477 -31.609 2.568 1 95.69 278 LEU A C 1
ATOM 2134 O O . LEU A 1 278 ? 6.945 -32.719 2.363 1 95.69 278 LEU A O 1
ATOM 2138 N N . VAL A 1 279 ? 6.57 -30.625 1.695 1 97.12 279 VAL A N 1
ATOM 2139 C CA . VAL A 1 279 ? 7.223 -30.859 0.415 1 97.12 279 VAL A CA 1
ATOM 2140 C C . VAL A 1 279 ? 8.469 -29.984 0.3 1 97.12 279 VAL A C 1
ATOM 2142 O O . VAL A 1 279 ? 9.57 -30.5 0.055 1 97.12 279 VAL A O 1
ATOM 2145 N N . VAL A 1 280 ? 8.406 -28.688 0.53 1 98.19 280 VAL A N 1
ATOM 2146 C CA . VAL A 1 280 ? 9.516 -27.766 0.333 1 98.19 280 VAL A CA 1
ATOM 2147 C C . VAL A 1 280 ? 10.617 -28.047 1.348 1 98.19 280 VAL A C 1
ATOM 2149 O O . VAL A 1 280 ? 11.75 -28.375 0.971 1 98.19 280 VAL A O 1
ATOM 2152 N N . TYR A 1 281 ? 10.281 -28.047 2.639 1 97.19 281 TYR A N 1
ATOM 2153 C CA . TYR A 1 281 ? 11.312 -28.031 3.67 1 97.19 281 TYR A CA 1
ATOM 2154 C C . TYR A 1 281 ? 11.648 -29.453 4.129 1 97.19 281 TYR A C 1
ATOM 2156 O O . TYR A 1 281 ? 12.797 -29.734 4.477 1 97.19 281 TYR A O 1
ATOM 2164 N N . LYS A 1 282 ? 10.703 -30.344 4.191 1 87.44 282 LYS A N 1
ATOM 2165 C CA . LYS A 1 282 ? 10.914 -31.641 4.809 1 87.44 282 LYS A CA 1
ATOM 2166 C C . LYS A 1 282 ? 11.859 -32.5 3.971 1 87.44 282 LYS A C 1
ATOM 2168 O O . LYS A 1 282 ? 12.578 -33.344 4.504 1 87.44 282 LYS A O 1
ATOM 2173 N N . ASN A 1 283 ? 12.023 -32.25 2.742 1 84.88 283 ASN A N 1
ATOM 2174 C CA . ASN A 1 283 ? 12.719 -33.188 1.867 1 84.88 283 ASN A CA 1
ATOM 2175 C C . ASN A 1 283 ? 14.039 -32.625 1.36 1 84.88 283 ASN A C 1
ATOM 2177 O O . ASN A 1 283 ? 14.562 -33.062 0.34 1 84.88 283 ASN A O 1
ATOM 2181 N N . ILE A 1 284 ? 14.539 -31.656 2.037 1 94 284 ILE A N 1
ATOM 2182 C CA . ILE A 1 284 ? 15.781 -31.016 1.604 1 94 284 ILE A CA 1
ATOM 2183 C C . ILE A 1 284 ? 16.734 -30.906 2.787 1 94 284 ILE A C 1
ATOM 2185 O O . ILE A 1 284 ? 16.312 -30.734 3.928 1 94 284 ILE A O 1
ATOM 2189 N N . ASP A 1 285 ? 18.047 -31.172 2.535 1 94.25 285 ASP A N 1
ATOM 2190 C CA . ASP A 1 285 ? 19.078 -30.922 3.539 1 94.25 285 ASP A CA 1
ATOM 2191 C C . ASP A 1 285 ? 19.375 -29.422 3.648 1 94.25 285 ASP A C 1
ATOM 2193 O O . ASP A 1 285 ? 19.969 -28.844 2.74 1 94.25 285 ASP A O 1
ATOM 2197 N N . LEU A 1 286 ? 19.016 -28.766 4.738 1 95.94 286 LEU A N 1
ATOM 2198 C CA . LEU A 1 286 ? 19.141 -27.312 4.918 1 95.94 286 LEU A CA 1
ATOM 2199 C C . LEU A 1 286 ? 20.422 -26.969 5.684 1 95.94 286 LEU A C 1
ATOM 2201 O O . LEU A 1 286 ? 20.594 -25.844 6.125 1 95.94 286 LEU A O 1
ATOM 2205 N N . THR A 1 287 ? 21.297 -27.906 5.871 1 92.75 287 THR A N 1
ATOM 2206 C CA . THR A 1 287 ? 22.562 -27.672 6.566 1 92.75 287 THR A CA 1
ATOM 2207 C C . THR A 1 287 ? 23.516 -26.875 5.688 1 92.75 287 THR A C 1
ATOM 2209 O O . THR A 1 287 ? 23.859 -27.312 4.586 1 92.75 287 THR A O 1
ATOM 2212 N N . ALA A 1 288 ? 23.922 -25.75 6.164 1 91.19 288 ALA A N 1
ATOM 2213 C CA . ALA A 1 288 ? 24.844 -24.891 5.418 1 91.19 288 ALA A CA 1
ATOM 2214 C C . ALA A 1 288 ? 26.281 -25.375 5.594 1 91.19 288 ALA A C 1
ATOM 2216 O O . ALA A 1 288 ? 26.672 -25.797 6.684 1 91.19 288 ALA A O 1
ATOM 2217 N N . GLY A 1 289 ? 27 -25.203 4.582 1 88.38 289 GLY A N 1
ATOM 2218 C CA . GLY A 1 289 ? 28.422 -25.484 4.668 1 88.38 289 GLY A CA 1
ATOM 2219 C C . GLY A 1 289 ? 29.219 -24.312 5.238 1 88.38 289 GLY A C 1
ATOM 2220 O O . GLY A 1 289 ? 28.656 -23.391 5.824 1 88.38 289 GLY A O 1
ATOM 2221 N N . GLY A 1 290 ? 30.516 -24.406 5.215 1 87.19 290 GLY A N 1
ATOM 2222 C CA . GLY A 1 290 ? 31.422 -23.359 5.684 1 87.19 290 GLY A CA 1
ATOM 2223 C C . GLY A 1 290 ? 31.219 -22.031 4.961 1 87.19 290 GLY A C 1
ATOM 2224 O O . GLY A 1 290 ? 31.516 -20.969 5.512 1 87.19 290 GLY A O 1
ATOM 2225 N N . ASP A 1 291 ? 30.734 -22.156 3.744 1 90.75 291 ASP A N 1
ATOM 2226 C CA . ASP A 1 291 ? 30.5 -20.953 2.93 1 90.75 291 ASP A CA 1
ATOM 2227 C C . ASP A 1 291 ? 29.125 -20.359 3.203 1 90.75 291 ASP A C 1
ATOM 2229 O O . ASP A 1 291 ? 28.672 -19.453 2.5 1 90.75 291 ASP A O 1
ATOM 2233 N N . LYS A 1 292 ? 28.391 -20.938 4.125 1 92.38 292 LYS A N 1
ATOM 2234 C CA . LYS A 1 292 ? 27.094 -20.469 4.57 1 92.38 292 LYS A CA 1
ATOM 2235 C C . LYS A 1 292 ? 26.016 -20.719 3.514 1 92.38 292 LYS A C 1
ATOM 2237 O O . LYS A 1 292 ? 24.984 -20.031 3.484 1 92.38 292 LYS A O 1
ATOM 2242 N N . LYS A 1 293 ? 26.297 -21.688 2.559 1 97.44 293 LYS A N 1
ATOM 2243 C CA . LYS A 1 293 ? 25.375 -22.094 1.512 1 97.44 293 LYS A CA 1
ATOM 2244 C C . LYS A 1 293 ? 24.938 -23.547 1.684 1 97.44 293 LYS A C 1
ATOM 2246 O O . LYS A 1 293 ? 25.703 -24.359 2.199 1 97.44 293 LYS A O 1
ATOM 2251 N N . ILE A 1 294 ? 23.719 -23.797 1.282 1 97.5 294 ILE A N 1
ATOM 2252 C CA . ILE A 1 294 ? 23.297 -25.203 1.259 1 97.5 294 ILE A CA 1
ATOM 2253 C C . ILE A 1 294 ? 23.547 -25.781 -0.13 1 97.5 294 ILE A C 1
ATOM 2255 O O . ILE A 1 294 ? 23.734 -25.047 -1.1 1 97.5 294 ILE A O 1
ATOM 2259 N N . ALA A 1 295 ? 23.609 -27.094 -0.228 1 97.06 295 ALA A N 1
ATOM 2260 C CA . ALA A 1 295 ? 23.844 -27.781 -1.497 1 97.06 295 ALA A CA 1
ATOM 2261 C C . ALA A 1 295 ? 22.672 -27.562 -2.459 1 97.06 295 ALA A C 1
ATOM 2263 O O . ALA A 1 295 ? 21.516 -27.438 -2.031 1 97.06 295 ALA A O 1
ATOM 2264 N N . CYS A 1 296 ? 23 -27.516 -3.762 1 97.56 296 CYS A N 1
ATOM 2265 C CA . CYS A 1 296 ? 21.922 -27.547 -4.746 1 97.56 296 CYS A CA 1
ATOM 2266 C C . CYS A 1 296 ? 21.062 -28.797 -4.566 1 97.56 296 CYS A C 1
ATOM 2268 O O . CYS A 1 296 ? 21.578 -29.891 -4.375 1 97.56 296 CYS A O 1
ATOM 2270 N N . PRO A 1 297 ? 19.734 -28.672 -4.613 1 97.31 297 PRO A N 1
ATOM 2271 C CA . PRO A 1 297 ? 18.859 -29.812 -4.371 1 97.31 297 PRO A CA 1
ATOM 2272 C C . PRO A 1 297 ? 19.109 -30.969 -5.328 1 97.31 297 PRO A C 1
ATOM 2274 O O . PRO A 1 297 ? 19.562 -30.75 -6.457 1 97.31 297 PRO A O 1
ATOM 2277 N N . SER A 1 298 ? 18.812 -32.188 -4.91 1 96.75 298 SER A N 1
ATOM 2278 C CA . SER A 1 298 ? 18.984 -33.406 -5.695 1 96.75 298 SER A CA 1
ATOM 2279 C C . SER A 1 298 ? 18.031 -33.438 -6.883 1 96.75 298 SER A C 1
ATOM 2281 O O . SER A 1 298 ? 17.078 -32.656 -6.949 1 96.75 298 SER A O 1
ATOM 2283 N N . ALA A 1 299 ? 18.266 -34.344 -7.805 1 96.5 299 ALA A N 1
ATOM 2284 C CA . ALA A 1 299 ? 17.406 -34.531 -8.961 1 96.5 299 ALA A CA 1
ATOM 2285 C C . ALA A 1 299 ? 16 -34.938 -8.531 1 96.5 299 ALA A C 1
ATOM 2287 O O . ALA A 1 299 ? 15.008 -34.531 -9.125 1 96.5 299 ALA A O 1
ATOM 2288 N N . ASP A 1 300 ? 15.922 -35.812 -7.527 1 97 300 ASP A N 1
ATOM 2289 C CA . ASP A 1 300 ? 14.625 -36.25 -7.016 1 97 300 ASP A CA 1
ATOM 2290 C C . ASP A 1 300 ? 13.836 -35.094 -6.438 1 97 300 ASP A C 1
ATOM 2292 O O . ASP A 1 300 ? 12.633 -34.969 -6.684 1 97 300 ASP A O 1
ATOM 2296 N N . TYR A 1 301 ? 14.523 -34.219 -5.691 1 97.75 301 TYR A N 1
ATOM 2297 C CA . TYR A 1 301 ? 13.875 -33.031 -5.152 1 97.75 301 TYR A CA 1
ATOM 2298 C C . TYR A 1 301 ? 13.406 -32.125 -6.273 1 97.75 301 TYR A C 1
ATOM 2300 O O . TYR A 1 301 ? 12.305 -31.562 -6.211 1 97.75 301 TYR A O 1
ATOM 2308 N N . GLN A 1 302 ? 14.227 -31.984 -7.281 1 97.44 302 GLN A N 1
ATOM 2309 C CA . GLN A 1 302 ? 13.883 -31.125 -8.406 1 97.44 302 GLN A CA 1
ATOM 2310 C C . GLN A 1 302 ? 12.617 -31.594 -9.102 1 97.44 302 GLN A C 1
ATOM 2312 O O . GLN A 1 302 ? 11.742 -30.797 -9.43 1 97.44 302 GLN A O 1
ATOM 2317 N N . GLN A 1 303 ? 12.516 -32.906 -9.328 1 97.25 303 GLN A N 1
ATOM 2318 C CA . GLN A 1 303 ? 11.336 -33.469 -9.977 1 97.25 303 GLN A CA 1
ATOM 2319 C C . GLN A 1 303 ? 10.086 -33.25 -9.125 1 97.25 303 GLN A C 1
ATOM 2321 O O . GLN A 1 303 ? 9.023 -32.906 -9.648 1 97.25 303 GLN A O 1
ATOM 2326 N N . LYS A 1 304 ? 10.195 -33.469 -7.855 1 97.56 304 LYS A N 1
ATOM 2327 C CA . LYS A 1 304 ? 9.07 -33.281 -6.945 1 97.56 304 LYS A CA 1
ATOM 2328 C C . LYS A 1 304 ? 8.656 -31.797 -6.902 1 97.56 304 LYS A C 1
ATOM 2330 O O . LYS A 1 304 ? 7.465 -31.484 -6.891 1 97.56 304 LYS A O 1
ATOM 2335 N N . ALA A 1 305 ? 9.672 -30.938 -6.84 1 97.81 305 ALA A N 1
ATOM 2336 C CA . ALA A 1 305 ? 9.406 -29.5 -6.844 1 97.81 305 ALA A CA 1
ATOM 2337 C C . ALA A 1 305 ? 8.656 -29.094 -8.109 1 97.81 305 ALA A C 1
ATOM 2339 O O . ALA A 1 305 ? 7.664 -28.359 -8.039 1 97.81 305 ALA A O 1
ATOM 2340 N N . LEU A 1 306 ? 9.125 -29.578 -9.234 1 98.12 306 LEU A N 1
ATOM 2341 C CA . LEU A 1 306 ? 8.5 -29.25 -10.508 1 98.12 306 LEU A CA 1
ATOM 2342 C C . LEU A 1 306 ? 7.059 -29.75 -10.547 1 98.12 306 LEU A C 1
ATOM 2344 O O . LEU A 1 306 ? 6.148 -29 -10.906 1 98.12 306 LEU A O 1
ATOM 2348 N N . ALA A 1 307 ? 6.809 -30.984 -10.141 1 98.06 307 ALA A N 1
ATOM 2349 C CA . ALA A 1 307 ? 5.461 -31.547 -10.141 1 98.06 307 ALA A CA 1
ATOM 2350 C C . ALA A 1 307 ? 4.535 -30.75 -9.227 1 98.06 307 ALA A C 1
ATOM 2352 O O . ALA A 1 307 ? 3.383 -30.484 -9.57 1 98.06 307 ALA A O 1
ATOM 2353 N N . THR A 1 308 ? 5.047 -30.391 -8.078 1 98 308 THR A N 1
ATOM 2354 C CA . THR A 1 308 ? 4.27 -29.641 -7.098 1 98 308 THR A CA 1
ATOM 2355 C C . THR A 1 308 ? 3.898 -28.266 -7.641 1 98 308 THR A C 1
ATOM 2357 O O . THR A 1 308 ? 2.736 -27.859 -7.574 1 98 308 THR A O 1
ATOM 2360 N N . ILE A 1 309 ? 4.855 -27.562 -8.234 1 98.19 309 ILE A N 1
ATOM 2361 C CA . ILE A 1 309 ? 4.629 -26.203 -8.68 1 98.19 309 ILE A CA 1
ATOM 2362 C C . ILE A 1 309 ? 3.695 -26.203 -9.891 1 98.19 309 ILE A C 1
ATOM 2364 O O . ILE A 1 309 ? 2.879 -25.297 -10.055 1 98.19 309 ILE A O 1
ATOM 2368 N N . GLU A 1 310 ? 3.826 -27.219 -10.766 1 98.62 310 GLU A N 1
ATOM 2369 C CA . GLU A 1 310 ? 2.928 -27.312 -11.914 1 98.62 310 GLU A CA 1
ATOM 2370 C C . GLU A 1 310 ? 1.486 -27.547 -11.469 1 98.62 310 GLU A C 1
ATOM 2372 O O . GLU A 1 310 ? 0.558 -26.938 -12.008 1 98.62 310 GLU A O 1
ATOM 2377 N N . GLN A 1 311 ? 1.279 -28.391 -10.508 1 98.69 311 GLN A N 1
ATOM 2378 C CA . GLN A 1 311 ? -0.061 -28.609 -9.969 1 98.69 311 GLN A CA 1
ATOM 2379 C C . GLN A 1 311 ? -0.599 -27.328 -9.312 1 98.69 311 GLN A C 1
ATOM 2381 O O . GLN A 1 311 ? -1.768 -26.984 -9.492 1 98.69 311 GLN A O 1
ATOM 2386 N N . GLN A 1 312 ? 0.266 -26.641 -8.594 1 98.56 312 GLN A N 1
ATOM 2387 C CA . GLN A 1 312 ? -0.141 -25.406 -7.941 1 98.56 312 GLN A CA 1
ATOM 2388 C C . GLN A 1 312 ? -0.45 -24.312 -8.969 1 98.56 312 GLN A C 1
ATOM 2390 O O . GLN A 1 312 ? -1.337 -23.484 -8.758 1 98.56 312 GLN A O 1
ATOM 2395 N N . ALA A 1 313 ? 0.317 -24.266 -10.062 1 98.81 313 ALA A N 1
ATOM 2396 C CA . ALA A 1 313 ? 0.002 -23.344 -11.141 1 98.81 313 ALA A CA 1
ATOM 2397 C C . ALA A 1 313 ? -1.384 -23.609 -11.711 1 98.81 313 ALA A C 1
ATOM 2399 O O . ALA A 1 313 ? -2.156 -22.688 -11.961 1 98.81 313 ALA A O 1
ATOM 2400 N N . TYR A 1 314 ? -1.694 -24.875 -11.898 1 98.81 314 TYR A N 1
ATOM 2401 C CA . TYR A 1 314 ? -3.027 -25.219 -12.383 1 98.81 314 TYR A CA 1
ATOM 2402 C C . TYR A 1 314 ? -4.098 -24.781 -11.391 1 98.81 314 TYR A C 1
ATOM 2404 O O . TYR A 1 314 ? -5.062 -24.109 -11.766 1 98.81 314 TYR A O 1
ATOM 2412 N N . PHE A 1 315 ? -3.961 -25.172 -10.102 1 98.88 315 PHE A N 1
ATOM 2413 C CA . PHE A 1 315 ? -4.953 -24.797 -9.109 1 98.88 315 PHE A CA 1
ATOM 2414 C C . PHE A 1 315 ? -5.086 -23.281 -9.031 1 98.88 315 PHE A C 1
ATOM 2416 O O . PHE A 1 315 ? -6.199 -22.75 -8.984 1 98.88 315 PHE A O 1
ATOM 2423 N N . GLY A 1 316 ? -3.895 -22.625 -8.984 1 98.75 316 GLY A N 1
ATOM 2424 C CA . GLY A 1 316 ? -3.92 -21.172 -8.969 1 98.75 316 GLY A CA 1
ATOM 2425 C C . GLY A 1 316 ? -4.656 -20.578 -10.148 1 98.75 316 GLY A C 1
ATOM 2426 O O . GLY A 1 316 ? -5.445 -19.641 -9.992 1 98.75 316 GLY A O 1
ATOM 2427 N N . GLY A 1 317 ? -4.406 -21.094 -11.344 1 98.94 317 GLY A N 1
ATOM 2428 C CA . GLY A 1 317 ? -5.094 -20.625 -12.547 1 98.94 317 GLY A CA 1
ATOM 2429 C C . GLY A 1 317 ? -6.582 -20.922 -12.531 1 98.94 317 GLY A C 1
ATOM 2430 O O . GLY A 1 317 ? -7.391 -20.062 -12.883 1 98.94 317 GLY A O 1
ATOM 2431 N N . ALA A 1 318 ? -6.953 -22.141 -12.141 1 98.88 318 ALA A N 1
ATOM 2432 C CA . ALA A 1 318 ? -8.359 -22.516 -12.086 1 98.88 318 ALA A CA 1
ATOM 2433 C C . ALA A 1 318 ? -9.117 -21.656 -11.078 1 98.88 318 ALA A C 1
ATOM 2435 O O . ALA A 1 318 ? -10.242 -21.219 -11.344 1 98.88 318 ALA A O 1
ATOM 2436 N N . ARG A 1 319 ? -8.531 -21.391 -9.953 1 98.88 319 ARG A N 1
ATOM 2437 C CA . ARG A 1 319 ? -9.141 -20.531 -8.938 1 98.88 319 ARG A CA 1
ATOM 2438 C C . ARG A 1 319 ? -9.203 -19.094 -9.414 1 98.88 319 ARG A C 1
ATOM 2440 O O . ARG A 1 319 ? -10.195 -18.406 -9.188 1 98.88 319 ARG A O 1
ATOM 2447 N N . LEU A 1 320 ? -8.148 -18.672 -10.078 1 98.94 320 LEU A N 1
ATOM 2448 C CA . LEU A 1 320 ? -8.125 -17.328 -10.617 1 98.94 320 LEU A CA 1
ATOM 2449 C C . LEU A 1 320 ? -9.18 -17.141 -11.703 1 98.94 320 LEU A C 1
ATOM 2451 O O . LEU A 1 320 ? -9.742 -16.062 -11.852 1 98.94 320 LEU A O 1
ATOM 2455 N N . ALA A 1 321 ? -9.5 -18.203 -12.469 1 98.94 321 ALA A N 1
ATOM 2456 C CA . ALA A 1 321 ? -10.594 -18.141 -13.438 1 98.94 321 ALA A CA 1
ATOM 2457 C C . ALA A 1 321 ? -11.906 -17.766 -12.75 1 98.94 321 ALA A C 1
ATOM 2459 O O . ALA A 1 321 ? -12.672 -16.953 -13.281 1 98.94 321 ALA A O 1
ATOM 2460 N N . VAL A 1 322 ? -12.156 -18.328 -11.57 1 98.88 322 VAL A N 1
ATOM 2461 C CA . VAL A 1 322 ? -13.344 -17.984 -10.789 1 98.88 322 VAL A CA 1
ATOM 2462 C C . VAL A 1 322 ? -13.289 -16.516 -10.375 1 98.88 322 VAL A C 1
ATOM 2464 O O . VAL A 1 322 ? -14.258 -15.781 -10.555 1 98.88 322 VAL A O 1
ATOM 2467 N N . VAL A 1 323 ? -12.148 -16.078 -9.883 1 98.88 323 VAL A N 1
ATOM 2468 C CA . VAL A 1 323 ? -11.945 -14.711 -9.414 1 98.88 323 VAL A CA 1
ATOM 2469 C C . VAL A 1 323 ? -12.188 -13.734 -10.562 1 98.88 323 VAL A C 1
ATOM 2471 O O . VAL A 1 323 ? -12.961 -12.781 -10.43 1 98.88 323 VAL A O 1
ATOM 2474 N N . LEU A 1 324 ? -11.555 -14.008 -11.711 1 98.94 324 LEU A N 1
ATOM 2475 C CA . LEU A 1 324 ? -11.625 -13.078 -12.836 1 98.94 324 LEU A CA 1
ATOM 2476 C C . LEU A 1 324 ? -13.016 -13.094 -13.469 1 98.94 324 LEU A C 1
ATOM 2478 O O . LEU A 1 324 ? -13.469 -12.086 -14.008 1 98.94 324 LEU A O 1
ATOM 2482 N N . THR A 1 325 ? -13.719 -14.242 -13.359 1 98.88 325 THR A N 1
ATOM 2483 C CA . THR A 1 325 ? -15.109 -14.273 -13.805 1 98.88 325 THR A CA 1
ATOM 2484 C C . THR A 1 325 ? -15.969 -13.344 -12.953 1 98.88 325 THR A C 1
ATOM 2486 O O . THR A 1 325 ? -16.734 -12.531 -13.492 1 98.88 325 THR A O 1
ATOM 2489 N N . GLN A 1 326 ? -15.805 -13.398 -11.648 1 98.88 326 GLN A N 1
ATOM 2490 C CA . GLN A 1 326 ? -16.531 -12.516 -10.742 1 98.88 326 GLN A CA 1
ATOM 2491 C C . GLN A 1 326 ? -16.203 -11.047 -11.023 1 98.88 326 GLN A C 1
ATOM 2493 O O . GLN A 1 326 ? -17.109 -10.211 -11.109 1 98.88 326 GLN A O 1
ATOM 2498 N N . ILE A 1 327 ? -14.984 -10.742 -11.242 1 98.88 327 ILE A N 1
ATOM 2499 C CA . ILE A 1 327 ? -14.539 -9.367 -11.438 1 98.88 327 ILE A CA 1
ATOM 2500 C C . ILE A 1 327 ? -14.992 -8.875 -12.805 1 98.88 327 ILE A C 1
ATOM 2502 O O . ILE A 1 327 ? -15.406 -7.719 -12.953 1 98.88 327 ILE A O 1
ATOM 2506 N N . GLY A 1 328 ? -14.883 -9.766 -13.828 1 98.81 328 GLY A N 1
ATOM 2507 C CA . GLY A 1 328 ? -15.391 -9.398 -15.141 1 98.81 328 GLY A CA 1
ATOM 2508 C C . GLY A 1 328 ? -16.844 -8.992 -15.125 1 98.81 328 GLY A C 1
ATOM 2509 O O . GLY A 1 328 ? -17.234 -8.016 -15.766 1 98.81 328 GLY A O 1
ATOM 2510 N N . ARG A 1 329 ? -17.641 -9.734 -14.391 1 98.69 329 ARG A N 1
ATOM 2511 C CA . ARG A 1 329 ? -19.062 -9.398 -14.242 1 98.69 329 ARG A CA 1
ATOM 2512 C C . ARG A 1 329 ? -19.234 -8.039 -13.562 1 98.69 329 ARG A C 1
ATOM 2514 O O . ARG A 1 329 ? -20.078 -7.242 -13.969 1 98.69 329 ARG A O 1
ATOM 2521 N N . ARG A 1 330 ? -18.422 -7.77 -12.539 1 98.69 330 ARG A N 1
ATOM 2522 C CA . ARG A 1 330 ? -18.5 -6.496 -11.836 1 98.69 330 ARG A CA 1
ATOM 2523 C C . ARG A 1 330 ? -18.109 -5.34 -12.75 1 98.69 330 ARG A C 1
ATOM 2525 O O . ARG A 1 330 ? -18.734 -4.277 -12.719 1 98.69 330 ARG A O 1
ATOM 2532 N N . ILE A 1 331 ? -17.031 -5.539 -13.555 1 98.75 331 ILE A N 1
ATOM 2533 C CA . ILE A 1 331 ? -16.578 -4.508 -14.484 1 98.75 331 ILE A CA 1
ATOM 2534 C C . ILE A 1 331 ? -17.719 -4.129 -15.43 1 98.75 331 ILE A C 1
ATOM 2536 O O . ILE A 1 331 ? -17.969 -2.945 -15.672 1 98.75 331 ILE A O 1
ATOM 2540 N N . LYS A 1 332 ? -18.422 -5.141 -15.898 1 98.19 332 LYS A N 1
ATOM 2541 C CA . LYS A 1 332 ? -19.578 -4.922 -16.766 1 98.19 332 LYS A CA 1
ATOM 2542 C C . LYS A 1 332 ? -20.703 -4.211 -16.016 1 98.19 332 LYS A C 1
ATOM 2544 O O . LYS A 1 332 ? -21.219 -3.189 -16.484 1 98.19 332 LYS A O 1
ATOM 2549 N N . GLU A 1 333 ? -21.047 -4.691 -14.898 1 97.94 333 GLU A N 1
ATOM 2550 C CA . GLU A 1 333 ? -22.172 -4.184 -14.125 1 97.94 333 GLU A CA 1
ATOM 2551 C C . GLU A 1 333 ? -21.938 -2.74 -13.688 1 97.94 333 GLU A C 1
ATOM 2553 O O . GLU A 1 333 ? -22.875 -1.934 -13.672 1 97.94 333 GLU A O 1
ATOM 2558 N N . LEU A 1 334 ? -20.719 -2.373 -13.352 1 97.81 334 LEU A N 1
ATOM 2559 C CA . LEU A 1 334 ? -20.391 -1.052 -12.828 1 97.81 334 LEU A CA 1
ATOM 2560 C C . LEU A 1 334 ? -20.062 -0.085 -13.961 1 97.81 334 LEU A C 1
ATOM 2562 O O . LEU A 1 334 ? -19.859 1.108 -13.727 1 97.81 334 LEU A O 1
ATOM 2566 N N . GLY A 1 335 ? -19.938 -0.587 -15.148 1 97.56 335 GLY A N 1
ATOM 2567 C CA . GLY A 1 335 ? -19.672 0.258 -16.297 1 97.56 335 GLY A CA 1
ATOM 2568 C C . GLY A 1 335 ? -18.25 0.798 -16.312 1 97.56 335 GLY A C 1
ATOM 2569 O O . GLY A 1 335 ? -18.016 1.937 -16.734 1 97.56 335 GLY A O 1
ATOM 2570 N N . LEU A 1 336 ? -17.266 0.06 -15.836 1 98 336 LEU A N 1
ATOM 2571 C CA . LEU A 1 336 ? -15.891 0.518 -15.648 1 98 336 LEU A CA 1
ATOM 2572 C C . LEU A 1 336 ? -15.117 0.464 -16.969 1 98 336 LEU A C 1
ATOM 2574 O O . LEU A 1 336 ? -14.102 1.149 -17.125 1 98 336 LEU A O 1
ATOM 2578 N N . ALA A 1 337 ? -15.492 -0.421 -17.797 1 96.56 337 ALA A N 1
ATOM 2579 C CA . ALA A 1 337 ? -14.867 -0.561 -19.109 1 96.56 337 ALA A CA 1
ATOM 2580 C C . ALA A 1 337 ? -15.844 -1.144 -20.125 1 96.56 337 ALA A C 1
ATOM 2582 O O . ALA A 1 337 ? -16.766 -1.867 -19.75 1 96.56 337 ALA A O 1
ATOM 2583 N N . ASN A 1 338 ? -15.664 -0.8 -21.375 1 91.75 338 ASN A N 1
ATOM 2584 C CA . ASN A 1 338 ? -16.453 -1.343 -22.469 1 91.75 338 ASN A CA 1
ATOM 2585 C C . ASN A 1 338 ? -15.562 -1.992 -23.531 1 91.75 338 ASN A C 1
ATOM 2587 O O . ASN A 1 338 ? -14.812 -1.303 -24.234 1 91.75 338 ASN A O 1
ATOM 2591 N N . PRO A 1 339 ? -15.766 -3.287 -23.469 1 90.25 339 PRO A N 1
ATOM 2592 C CA . PRO A 1 339 ? -14.961 -3.953 -24.484 1 90.25 339 PRO A CA 1
ATOM 2593 C C . PRO A 1 339 ? -15.461 -3.68 -25.906 1 90.25 339 PRO A C 1
ATOM 2595 O O . PRO A 1 339 ? -16.656 -3.459 -26.109 1 90.25 339 PRO A O 1
ATOM 2598 N N . GLY A 1 340 ? -14.891 -2.762 -26.688 1 74.31 340 GLY A N 1
ATOM 2599 C CA . GLY A 1 340 ? -15.297 -2.498 -28.062 1 74.31 340 GLY A CA 1
ATOM 2600 C C . GLY A 1 340 ? -16.047 -3.66 -28.688 1 74.31 340 GLY A C 1
ATOM 2601 O O . GLY A 1 340 ? -16.031 -4.773 -28.156 1 74.31 340 GLY A O 1
ATOM 2602 N N . ALA A 1 341 ? -17.25 -3.344 -29.547 1 54.62 341 ALA A N 1
ATOM 2603 C CA . ALA A 1 341 ? -18.016 -4.336 -30.297 1 54.62 341 ALA A CA 1
ATOM 2604 C C . ALA A 1 341 ? -17.094 -5.332 -30.984 1 54.62 341 ALA A C 1
ATOM 2606 O O . ALA A 1 341 ? -16.016 -4.961 -31.469 1 54.62 341 ALA A O 1
ATOM 2607 N N . CYS A 1 342 ? -17.234 -6.676 -30.406 1 45.19 342 CYS A N 1
ATOM 2608 C CA . CYS A 1 342 ? -16.578 -7.672 -31.25 1 45.19 342 CYS A CA 1
ATOM 2609 C C . CYS A 1 342 ? -17.25 -7.746 -32.625 1 45.19 342 CYS A C 1
ATOM 2611 O O . CYS A 1 342 ? -18.453 -7.543 -32.75 1 45.19 342 CYS A O 1
ATOM 2613 N N . MET B 1 1 ? -36.031 -17.609 24.828 1 28.3 1 MET B N 1
ATOM 2614 C CA . MET B 1 1 ? -35.031 -16.594 25.125 1 28.3 1 MET B CA 1
ATOM 2615 C C . MET B 1 1 ? -34.188 -16.266 23.891 1 28.3 1 MET B C 1
ATOM 2617 O O . MET B 1 1 ? -33.344 -17.062 23.484 1 28.3 1 MET B O 1
ATOM 2621 N N . LYS B 1 2 ? -34.812 -15.578 22.859 1 36.16 2 LYS B N 1
ATOM 2622 C CA . LYS B 1 2 ? -34.25 -15.148 21.594 1 36.16 2 LYS B CA 1
ATOM 2623 C C . LYS B 1 2 ? -33.094 -14.18 21.797 1 36.16 2 LYS B C 1
ATOM 2625 O O . LYS B 1 2 ? -33.281 -13.086 22.328 1 36.16 2 LYS B O 1
ATOM 2630 N N . THR B 1 3 ? -31.797 -14.656 21.922 1 36.84 3 THR B N 1
ATOM 2631 C CA . THR B 1 3 ? -30.609 -13.828 22.062 1 36.84 3 THR B CA 1
ATOM 2632 C C . THR B 1 3 ? -30.438 -12.938 20.828 1 36.84 3 THR B C 1
ATOM 2634 O O . THR B 1 3 ? -30.312 -13.43 19.719 1 36.84 3 THR B O 1
ATOM 2637 N N . THR B 1 4 ? -30.859 -11.719 20.922 1 39.16 4 THR B N 1
ATOM 2638 C CA . THR B 1 4 ? -30.672 -10.703 19.891 1 39.16 4 THR B CA 1
ATOM 2639 C C . THR B 1 4 ? -29.172 -10.414 19.688 1 39.16 4 THR B C 1
ATOM 2641 O O . THR B 1 4 ? -28.5 -9.953 20.609 1 39.16 4 THR B O 1
ATOM 2644 N N . LEU B 1 5 ? -28.484 -11.117 18.766 1 41.78 5 LEU B N 1
ATOM 2645 C CA . LEU B 1 5 ? -27.125 -10.797 18.344 1 41.78 5 LEU B CA 1
ATOM 2646 C C . LEU B 1 5 ? -27.047 -9.375 17.812 1 41.78 5 LEU B C 1
ATOM 2648 O O . LEU B 1 5 ? -27.625 -9.055 16.781 1 41.78 5 LEU B O 1
ATOM 2652 N N . THR B 1 6 ? -26.844 -8.375 18.625 1 37.44 6 THR B N 1
ATOM 2653 C CA . THR B 1 6 ? -26.547 -7.008 18.203 1 37.44 6 THR B CA 1
ATOM 2654 C C . THR B 1 6 ? -25.234 -6.957 17.422 1 37.44 6 THR B C 1
ATOM 2656 O O . THR B 1 6 ? -24.172 -7.266 17.969 1 37.44 6 THR B O 1
ATOM 2659 N N . THR B 1 7 ? -25.266 -7.043 16.125 1 37.59 7 THR B N 1
ATOM 2660 C CA . THR B 1 7 ? -24.125 -6.797 15.25 1 37.59 7 THR B CA 1
ATOM 2661 C C . THR B 1 7 ? -23.578 -5.391 15.477 1 37.59 7 THR B C 1
ATOM 2663 O O . THR B 1 7 ? -24.25 -4.398 15.18 1 37.59 7 THR B O 1
ATOM 2666 N N . LEU B 1 8 ? -22.703 -5.152 16.359 1 34.91 8 LEU B N 1
ATOM 2667 C CA . LEU B 1 8 ? -21.953 -3.906 16.469 1 34.91 8 LEU B CA 1
ATOM 2668 C C . LEU B 1 8 ? -21.234 -3.578 15.164 1 34.91 8 LEU B C 1
ATOM 2670 O O . LEU B 1 8 ? -20.328 -4.301 14.75 1 34.91 8 LEU B O 1
ATOM 2674 N N . ALA B 1 9 ? -21.906 -2.889 14.305 1 34.75 9 ALA B N 1
ATOM 2675 C CA . ALA B 1 9 ? -21.25 -2.266 13.148 1 34.75 9 ALA B CA 1
ATOM 2676 C C . ALA B 1 9 ? -20.078 -1.397 13.586 1 34.75 9 ALA B C 1
ATOM 2678 O O . ALA B 1 9 ? -20.266 -0.354 14.219 1 34.75 9 ALA B O 1
ATOM 2679 N N . LEU B 1 10 ? -18.984 -1.977 13.758 1 34.81 10 LEU B N 1
ATOM 2680 C CA . LEU B 1 10 ? -17.781 -1.15 13.891 1 34.81 10 LEU B CA 1
ATOM 2681 C C . LEU B 1 10 ? -17.688 -0.154 12.734 1 34.81 10 LEU B C 1
ATOM 2683 O O . LEU B 1 10 ? -17.5 -0.548 11.586 1 34.81 10 LEU B O 1
ATOM 2687 N N . ILE B 1 11 ? -18.391 0.941 12.828 1 35.34 11 ILE B N 1
ATOM 2688 C CA . ILE B 1 11 ? -18.109 2.072 11.953 1 35.34 11 ILE B CA 1
ATOM 2689 C C . ILE B 1 11 ? -16.609 2.303 11.875 1 35.34 11 ILE B C 1
ATOM 2691 O O . ILE B 1 11 ? -15.977 2.688 12.867 1 35.34 11 ILE B O 1
ATOM 2695 N N . ALA B 1 12 ? -16 1.594 11.047 1 39.06 12 ALA B N 1
ATOM 2696 C CA . ALA B 1 12 ? -14.633 1.995 10.719 1 39.06 12 ALA B CA 1
ATOM 2697 C C . ALA B 1 12 ? -14.539 3.504 10.516 1 39.06 12 ALA B C 1
ATOM 2699 O O . ALA B 1 12 ? -15.125 4.047 9.578 1 39.06 12 ALA B O 1
ATOM 2700 N N . ALA B 1 13 ? -14.383 4.184 11.586 1 38.72 13 ALA B N 1
ATOM 2701 C CA . ALA B 1 13 ? -14.023 5.602 11.523 1 38.72 13 ALA B CA 1
ATOM 2702 C C . ALA B 1 13 ? -12.953 5.848 10.461 1 38.72 13 ALA B C 1
ATOM 2704 O O . ALA B 1 13 ? -11.828 5.359 10.586 1 38.72 13 ALA B O 1
ATOM 2705 N N . SER B 1 14 ? -13.406 5.969 9.281 1 42.59 14 SER B N 1
ATOM 2706 C CA . SER B 1 14 ? -12.477 6.504 8.289 1 42.59 14 SER B CA 1
ATOM 2707 C C . SER B 1 14 ? -11.602 7.602 8.891 1 42.59 14 SER B C 1
ATOM 2709 O O . SER B 1 14 ? -12.117 8.578 9.43 1 42.59 14 SER B O 1
ATOM 2711 N N . ALA B 1 15 ? -10.516 7.129 9.422 1 43.28 15 ALA B N 1
ATOM 2712 C CA . ALA B 1 15 ? -9.57 8.18 9.805 1 43.28 15 ALA B CA 1
ATOM 2713 C C . ALA B 1 15 ? -9.539 9.297 8.766 1 43.28 15 ALA B C 1
ATOM 2715 O O . ALA B 1 15 ? -8.992 9.117 7.676 1 43.28 15 ALA B O 1
ATOM 2716 N N . HIS B 1 16 ? -10.57 10.109 8.836 1 48.69 16 HIS B N 1
ATOM 2717 C CA .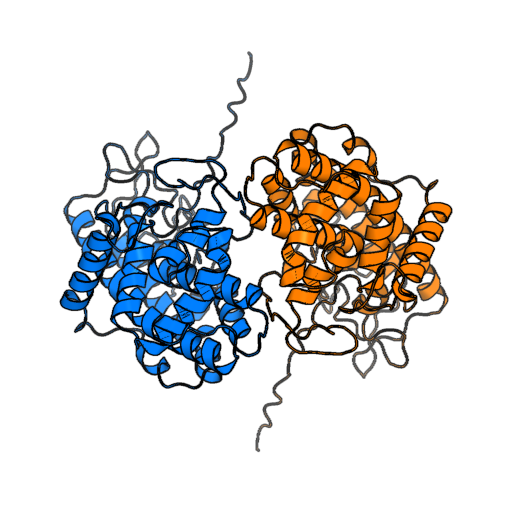 HIS B 1 16 ? -10.492 11.359 8.086 1 48.69 16 HIS B CA 1
ATOM 2718 C C . HIS B 1 16 ? -9.219 12.133 8.438 1 48.69 16 HIS B C 1
ATOM 2720 O O . HIS B 1 16 ? -8.906 12.32 9.617 1 48.69 16 HIS B O 1
ATOM 2726 N N . GLY B 1 17 ? -8.172 11.977 7.672 1 51.78 17 GLY B N 1
ATOM 2727 C CA . GLY B 1 17 ? -6.992 12.82 7.777 1 51.78 17 GLY B CA 1
ATOM 2728 C C . GLY B 1 17 ? -7.312 14.25 8.164 1 51.78 17 GLY B C 1
ATOM 2729 O O . GLY B 1 17 ? -8.438 14.555 8.57 1 51.78 17 GLY B O 1
ATOM 2730 N N . TRP B 1 18 ? -6.254 15.031 8.234 1 69.44 18 TRP B N 1
ATOM 2731 C CA . TRP B 1 18 ? -6.336 16.484 8.117 1 69.44 18 TRP B CA 1
ATOM 2732 C C . TRP B 1 18 ? -7.445 16.891 7.152 1 69.44 18 TRP B C 1
ATOM 2734 O O . TRP B 1 18 ? -7.492 16.422 6.012 1 69.44 18 TRP B O 1
ATOM 2744 N N . TRP B 1 19 ? -8.469 17.422 7.805 1 87.06 19 TRP B N 1
ATOM 2745 C CA . TRP B 1 19 ? -9.578 17.719 6.898 1 87.06 19 TRP B CA 1
ATOM 2746 C C . TRP B 1 19 ? -9.078 18.406 5.633 1 87.06 19 TRP B C 1
ATOM 2748 O O . TRP B 1 19 ? -7.957 18.922 5.602 1 87.06 19 TRP B O 1
ATOM 2758 N N . ASP B 1 20 ? -9.828 18.391 4.605 1 94.75 20 ASP B N 1
ATOM 2759 C CA . ASP B 1 20 ? -9.453 18.938 3.303 1 94.75 20 ASP B CA 1
ATOM 2760 C C . ASP B 1 20 ? -8.875 20.344 3.443 1 94.75 20 ASP B C 1
ATOM 2762 O O . ASP B 1 20 ? -7.844 20.656 2.844 1 94.75 20 ASP B O 1
ATOM 2766 N N . HIS B 1 21 ? -9.445 21.141 4.332 1 96.62 21 HIS B N 1
ATOM 2767 C CA . HIS B 1 21 ? -9.078 22.547 4.461 1 96.62 21 HIS B CA 1
ATOM 2768 C C . HIS B 1 21 ? -7.641 22.703 4.941 1 96.62 21 HIS B C 1
ATOM 2770 O O . HIS B 1 21 ? -6.859 23.453 4.355 1 96.62 21 HIS B O 1
ATOM 2776 N N . LEU B 1 22 ? -7.25 22 5.941 1 98.12 22 LEU B N 1
ATOM 2777 C CA . LEU B 1 22 ? -5.914 22.156 6.504 1 98.12 22 LEU B CA 1
ATOM 2778 C C . LEU B 1 22 ? -4.867 21.469 5.645 1 98.12 22 LEU B C 1
ATOM 2780 O O . LEU B 1 22 ? -3.732 21.938 5.535 1 98.12 22 LEU B O 1
ATOM 2784 N N . HIS B 1 23 ? -5.254 20.297 5 1 98.44 23 HIS B N 1
ATOM 2785 C CA . HIS B 1 23 ? -4.352 19.75 4 1 98.44 23 HIS B CA 1
ATOM 2786 C C . HIS B 1 23 ? -4.031 20.766 2.916 1 98.44 23 HIS B C 1
ATOM 2788 O O . HIS B 1 23 ? -2.861 21 2.6 1 98.44 23 HIS B O 1
ATOM 2794 N N . MET B 1 24 ? -5.07 21.391 2.4 1 98.5 24 MET B N 1
ATOM 2795 C CA . MET B 1 24 ? -4.895 22.328 1.305 1 98.5 24 MET B CA 1
ATOM 2796 C C . MET B 1 24 ? -4.203 23.609 1.79 1 98.5 24 MET B C 1
ATOM 2798 O O . MET B 1 24 ? -3.311 24.125 1.121 1 98.5 24 MET B O 1
ATOM 2802 N N . THR B 1 25 ? -4.57 24.094 2.973 1 98.75 25 THR B N 1
ATOM 2803 C CA . THR B 1 25 ? -3.943 25.297 3.5 1 98.75 25 THR B CA 1
ATOM 2804 C C . THR B 1 25 ? -2.457 25.078 3.758 1 98.75 25 THR B C 1
ATOM 2806 O O . THR B 1 25 ? -1.621 25.891 3.381 1 98.75 25 THR B O 1
ATOM 2809 N N . THR B 1 26 ? -2.137 23.969 4.398 1 98.88 26 THR B N 1
ATOM 2810 C CA . THR B 1 26 ? -0.745 23.625 4.676 1 98.88 26 THR B CA 1
ATOM 2811 C C . THR B 1 26 ? 0.057 23.531 3.381 1 98.88 26 THR B C 1
ATOM 2813 O O . THR B 1 26 ? 1.152 24.094 3.281 1 98.88 26 THR B O 1
ATOM 2816 N N . THR B 1 27 ? -0.487 22.906 2.381 1 98.88 27 THR B N 1
ATOM 2817 C CA . THR B 1 27 ? 0.203 22.766 1.104 1 98.88 27 THR B CA 1
ATOM 2818 C C . THR B 1 27 ? 0.263 24.109 0.373 1 98.88 27 THR B C 1
ATOM 2820 O O . THR B 1 27 ? 1.247 24.406 -0.308 1 98.88 27 THR B O 1
ATOM 2823 N N . GLN B 1 28 ? -0.81 24.875 0.537 1 98.81 28 GLN B N 1
ATOM 2824 C CA . GLN B 1 28 ? -0.811 26.203 -0.074 1 98.81 28 GLN B CA 1
ATOM 2825 C C . GLN B 1 28 ? 0.286 27.094 0.521 1 98.81 28 GLN B C 1
ATOM 2827 O O . GLN B 1 28 ? 0.887 27.906 -0.185 1 98.81 28 GLN B O 1
ATOM 2832 N N . ILE B 1 29 ? 0.551 26.969 1.796 1 98.94 29 ILE B N 1
ATOM 2833 C CA . ILE B 1 29 ? 1.682 27.672 2.406 1 98.94 29 ILE B CA 1
ATOM 2834 C C . ILE B 1 29 ? 2.973 27.266 1.694 1 98.94 29 ILE B C 1
ATOM 2836 O O . ILE B 1 29 ? 3.785 28.125 1.343 1 98.94 29 ILE B O 1
ATOM 2840 N N . ALA B 1 30 ? 3.164 25.984 1.441 1 98.94 30 ALA B N 1
ATOM 2841 C CA . ALA B 1 30 ? 4.348 25.5 0.731 1 98.94 30 ALA B CA 1
ATOM 2842 C C . ALA B 1 30 ? 4.465 26.156 -0.644 1 98.94 30 ALA B C 1
ATOM 2844 O O . ALA B 1 30 ? 5.543 26.609 -1.032 1 98.94 30 ALA B O 1
ATOM 2845 N N . THR B 1 31 ? 3.344 26.25 -1.377 1 98.81 31 THR B N 1
ATOM 2846 C CA . THR B 1 31 ? 3.363 26.781 -2.734 1 98.81 31 THR B CA 1
ATOM 2847 C C . THR B 1 31 ? 3.723 28.266 -2.73 1 98.81 31 THR B C 1
ATOM 2849 O O . THR B 1 31 ? 4.285 28.766 -3.701 1 98.81 31 THR B O 1
ATOM 2852 N N . GLN B 1 32 ? 3.43 28.938 -1.672 1 98.81 32 GLN B N 1
ATOM 2853 C CA . GLN B 1 32 ? 3.719 30.375 -1.581 1 98.81 32 GLN B CA 1
ATOM 2854 C C . GLN B 1 32 ? 5.152 30.609 -1.123 1 98.81 32 GLN B C 1
ATOM 2856 O O . GLN B 1 32 ? 5.691 31.703 -1.308 1 98.81 32 GLN B O 1
ATOM 2861 N N . LEU B 1 33 ? 5.777 29.625 -0.547 1 98.81 33 LEU B N 1
ATOM 2862 C CA . LEU B 1 33 ? 7.113 29.812 0.007 1 98.81 33 LEU B CA 1
ATOM 2863 C C . LEU B 1 33 ? 8.172 29.25 -0.93 1 98.81 33 LEU B C 1
ATOM 2865 O O . LEU B 1 33 ? 9.328 29.688 -0.906 1 98.81 33 LEU B O 1
ATOM 2869 N N . MET B 1 34 ? 7.82 28.203 -1.755 1 98.69 34 MET B N 1
ATOM 2870 C CA . MET B 1 34 ? 8.812 27.531 -2.584 1 98.69 34 MET B CA 1
ATOM 2871 C C . MET B 1 34 ? 9.078 28.312 -3.863 1 98.69 34 MET B C 1
ATOM 2873 O O . MET B 1 34 ? 8.281 29.156 -4.254 1 98.69 34 MET B O 1
ATOM 2877 N N . PRO B 1 35 ? 10.211 28.031 -4.574 1 98.56 35 PRO B N 1
ATOM 2878 C CA . PRO B 1 35 ? 10.477 28.719 -5.844 1 98.56 35 PRO B CA 1
ATOM 2879 C C . PRO B 1 35 ? 9.445 28.391 -6.918 1 98.56 35 PRO B C 1
ATOM 2881 O O . PRO B 1 35 ? 9.008 27.234 -7.023 1 98.56 35 PRO B O 1
ATOM 2884 N N . ALA B 1 36 ? 9.125 29.375 -7.711 1 98.12 36 ALA B N 1
ATOM 2885 C CA . ALA B 1 36 ? 8.078 29.266 -8.719 1 98.12 36 ALA B CA 1
ATOM 2886 C C . ALA B 1 36 ? 8.43 28.203 -9.766 1 98.12 36 ALA B C 1
ATOM 2888 O O . ALA B 1 36 ? 7.547 27.5 -10.266 1 98.12 36 ALA B O 1
ATOM 2889 N N . GLU B 1 37 ? 9.641 28.109 -10.125 1 97.81 37 GLU B N 1
ATOM 2890 C CA . GLU B 1 37 ? 10.039 27.141 -11.148 1 97.81 37 GLU B CA 1
ATOM 2891 C C . GLU B 1 37 ? 9.742 25.719 -10.711 1 97.81 37 GLU B C 1
ATOM 2893 O O . GLU B 1 37 ? 9.109 24.953 -11.445 1 97.81 37 GLU B O 1
ATOM 2898 N N . GLU B 1 38 ? 10.242 25.344 -9.523 1 98.38 38 GLU B N 1
ATOM 2899 C CA . GLU B 1 38 ? 10.016 24 -9.023 1 98.38 38 GLU B CA 1
ATOM 2900 C C . GLU B 1 38 ? 8.523 23.703 -8.867 1 98.38 38 GLU B C 1
ATOM 2902 O O . GLU B 1 38 ? 8.07 22.594 -9.133 1 98.38 38 GLU B O 1
ATOM 2907 N N . LEU B 1 39 ? 7.773 24.719 -8.453 1 98.75 39 LEU B N 1
ATOM 2908 C CA . LEU B 1 39 ? 6.332 24.531 -8.328 1 98.75 39 LEU B CA 1
ATOM 2909 C C . LEU B 1 39 ? 5.711 24.188 -9.68 1 98.75 39 LEU B C 1
ATOM 2911 O O . LEU B 1 39 ? 4.805 23.344 -9.75 1 98.75 39 LEU B O 1
ATOM 2915 N N . ARG B 1 40 ? 6.145 24.781 -10.758 1 98.5 40 ARG B N 1
ATOM 2916 C CA . ARG B 1 40 ? 5.617 24.5 -12.086 1 98.5 40 ARG B CA 1
ATOM 2917 C C . ARG B 1 40 ? 5.84 23.047 -12.469 1 98.5 40 ARG B C 1
ATOM 2919 O O . ARG B 1 40 ? 4.965 22.406 -13.055 1 98.5 40 ARG B O 1
ATOM 2926 N N . TYR B 1 41 ? 7.023 22.5 -12.141 1 98.75 41 TYR B N 1
ATOM 2927 C CA . TYR B 1 41 ? 7.312 21.094 -12.43 1 98.75 41 TYR B CA 1
ATOM 2928 C C . TYR B 1 41 ? 6.434 20.172 -11.594 1 98.75 41 TYR B C 1
ATOM 2930 O O . TYR B 1 41 ? 5.922 19.172 -12.102 1 98.75 41 TYR B O 1
ATOM 2938 N N . VAL B 1 42 ? 6.262 20.484 -10.328 1 98.88 42 VAL B N 1
ATOM 2939 C CA . VAL B 1 42 ? 5.402 19.719 -9.445 1 98.88 42 VAL B CA 1
ATOM 2940 C C . VAL B 1 42 ? 3.986 19.656 -10.008 1 98.88 42 VAL B C 1
ATOM 2942 O O . VAL B 1 42 ? 3.414 18.578 -10.172 1 98.88 42 VAL B O 1
ATOM 2945 N N . ASN B 1 43 ? 3.465 20.844 -10.375 1 98.5 43 ASN B N 1
ATOM 2946 C CA . ASN B 1 43 ? 2.098 20.906 -10.883 1 98.5 43 ASN B CA 1
ATOM 2947 C C . ASN B 1 43 ? 1.973 20.219 -12.242 1 98.5 43 ASN B C 1
ATOM 2949 O O . ASN B 1 43 ? 0.945 19.609 -12.539 1 98.5 43 ASN B O 1
ATOM 2953 N N . ALA B 1 44 ? 3.016 20.312 -13.07 1 98.69 44 ALA B N 1
ATOM 2954 C CA . ALA B 1 44 ? 3.002 19.641 -14.367 1 98.69 44 ALA B CA 1
ATOM 2955 C C . ALA B 1 44 ? 2.879 18.125 -14.188 1 98.69 44 ALA B C 1
ATOM 2957 O O . ALA B 1 44 ? 2.111 17.469 -14.898 1 98.69 44 ALA B O 1
ATOM 2958 N N . LEU B 1 45 ? 3.596 17.578 -13.266 1 98.75 45 LEU B N 1
ATOM 2959 C CA . LEU B 1 45 ? 3.518 16.141 -13 1 98.75 45 LEU B CA 1
ATOM 2960 C C . LEU B 1 45 ? 2.141 15.758 -12.469 1 98.75 45 LEU B C 1
ATOM 2962 O O . LEU B 1 45 ? 1.512 14.828 -12.969 1 98.75 45 LEU B O 1
ATOM 2966 N N . LEU B 1 46 ? 1.647 16.5 -11.492 1 98.69 46 LEU B N 1
ATOM 2967 C CA . LEU B 1 46 ? 0.39 16.172 -10.82 1 98.69 46 LEU B CA 1
ATOM 2968 C C . LEU B 1 46 ? -0.781 16.281 -11.797 1 98.69 46 LEU B C 1
ATOM 2970 O O . LEU B 1 46 ? -1.741 15.508 -11.703 1 98.69 46 LEU B O 1
ATOM 2974 N N . SER B 1 47 ? -0.723 17.188 -12.75 1 97.31 47 SER B N 1
ATOM 2975 C CA . SER B 1 47 ? -1.832 17.469 -13.656 1 97.31 47 SER B CA 1
ATOM 2976 C C . SER B 1 47 ? -2.059 16.312 -14.625 1 97.31 47 SER B C 1
ATOM 2978 O O . SER B 1 47 ? -3.109 16.219 -15.266 1 97.31 47 SER B O 1
ATOM 2980 N N . GLN B 1 48 ? -1.124 15.422 -14.695 1 96.69 48 GLN B N 1
ATOM 2981 C CA . GLN B 1 48 ? -1.219 14.312 -15.633 1 96.69 48 GLN B CA 1
ATOM 2982 C C . GLN B 1 48 ? -2.363 13.375 -15.266 1 96.69 48 GLN B C 1
ATOM 2984 O O . GLN B 1 48 ? -2.807 12.57 -16.094 1 96.69 48 GLN B O 1
ATOM 2989 N N . TRP B 1 49 ? -2.869 13.398 -14.039 1 96.31 49 TRP B N 1
ATOM 2990 C CA . TRP B 1 49 ? -3.955 12.523 -13.609 1 96.31 49 TRP B CA 1
ATOM 2991 C C . TRP B 1 49 ? -5.273 13.289 -13.539 1 96.31 49 TRP B C 1
ATOM 2993 O O . TRP B 1 49 ? -6.246 12.805 -12.953 1 96.31 49 TRP B O 1
ATOM 3003 N N . ASN B 1 50 ? -5.375 14.484 -14.148 1 93.94 50 ASN B N 1
ATOM 3004 C CA . ASN B 1 50 ? -6.602 15.273 -14.117 1 93.94 50 ASN B CA 1
ATOM 3005 C C . ASN B 1 50 ? -7.754 14.547 -14.805 1 93.94 50 ASN B C 1
ATOM 3007 O O . ASN B 1 50 ? -8.914 14.742 -14.445 1 93.94 50 ASN B O 1
ATOM 3011 N N . GLY B 1 51 ? -7.438 13.688 -15.828 1 92.81 51 GLY B N 1
ATOM 3012 C CA . GLY B 1 51 ? -8.484 12.898 -16.453 1 92.81 51 GLY B CA 1
ATOM 3013 C C . GLY B 1 51 ? -9.18 11.953 -15.5 1 92.81 51 GLY B C 1
ATOM 3014 O O . GLY B 1 51 ? -10.406 11.859 -15.492 1 92.81 51 GLY B O 1
ATOM 3015 N N . ASP B 1 52 ? -8.461 11.312 -14.594 1 93.19 52 ASP B N 1
ATOM 3016 C CA . ASP B 1 52 ? -8.984 10.344 -13.641 1 93.19 52 ASP B CA 1
ATOM 3017 C C . ASP B 1 52 ? -9.5 11.031 -12.383 1 93.19 52 ASP B C 1
ATOM 3019 O O . ASP B 1 52 ? -10.477 10.586 -11.773 1 93.19 52 ASP B O 1
ATOM 3023 N N . PHE B 1 53 ? -8.805 12.102 -12.023 1 94.81 53 PHE B N 1
ATOM 3024 C CA . PHE B 1 53 ? -9.102 12.812 -10.789 1 94.81 53 PHE B CA 1
ATOM 3025 C C . PHE B 1 53 ? -9.141 14.32 -11.023 1 94.81 53 PHE B C 1
ATOM 3027 O O . PHE B 1 53 ? -8.211 15.039 -10.656 1 94.81 53 PHE B O 1
ATOM 3034 N N . PRO B 1 54 ? -10.258 14.781 -11.531 1 93.31 54 PRO B N 1
ATOM 3035 C CA . PRO B 1 54 ? -10.359 16.203 -11.836 1 93.31 54 PRO B CA 1
ATOM 3036 C C . PRO B 1 54 ? -10.125 17.094 -10.609 1 93.31 54 PRO B C 1
ATOM 3038 O O . PRO B 1 54 ? -10.547 16.734 -9.508 1 93.31 54 PRO B O 1
ATOM 3041 N N . ASN B 1 55 ? -9.414 18.203 -10.812 1 94.06 55 ASN B N 1
ATOM 3042 C CA . ASN B 1 55 ? -9.125 19.234 -9.828 1 94.06 55 ASN B CA 1
ATOM 3043 C C . ASN B 1 55 ? -8.266 18.703 -8.688 1 94.06 55 ASN B C 1
ATOM 3045 O O . ASN B 1 55 ? -8.453 19.078 -7.527 1 94.06 55 ASN B O 1
ATOM 3049 N N . THR B 1 56 ? -7.457 17.719 -8.938 1 96.44 56 THR B N 1
ATOM 3050 C CA . THR B 1 56 ? -6.43 17.281 -8 1 96.44 56 THR B CA 1
ATOM 3051 C C . THR B 1 56 ? -5.047 17.375 -8.633 1 96.44 56 THR B C 1
ATOM 3053 O O . THR B 1 56 ? -4.148 16.594 -8.289 1 96.44 56 THR B O 1
ATOM 3056 N N . GLY B 1 57 ? -4.852 18.266 -9.609 1 96.69 57 GLY B N 1
ATOM 3057 C CA . GLY B 1 57 ? -3.641 18.297 -10.414 1 96.69 57 GLY B CA 1
ATOM 3058 C C . GLY B 1 57 ? -2.688 19.406 -10.008 1 96.69 57 GLY B C 1
ATOM 3059 O O . GLY B 1 57 ? -1.711 19.672 -10.711 1 96.69 57 GLY B O 1
ATOM 3060 N N . GLU B 1 58 ? -2.984 20.094 -8.938 1 97.62 58 GLU B N 1
ATOM 3061 C CA . GLU B 1 58 ? -2.109 21.094 -8.328 1 97.62 58 GLU B CA 1
ATOM 3062 C C . GLU B 1 58 ? -1.654 20.656 -6.941 1 97.62 58 GLU B C 1
ATOM 3064 O O . GLU B 1 58 ? -2.355 19.906 -6.258 1 97.62 58 GLU B O 1
ATOM 3069 N N . ALA B 1 59 ? -0.465 21.156 -6.59 1 98.69 59 ALA B N 1
ATOM 3070 C CA . ALA B 1 59 ? 0.047 20.797 -5.27 1 98.69 59 ALA B CA 1
ATOM 3071 C C . ALA B 1 59 ? -1.02 21 -4.195 1 98.69 59 ALA B C 1
ATOM 3073 O O . ALA B 1 59 ? -1.311 20.078 -3.43 1 98.69 59 ALA B O 1
ATOM 3074 N N . THR B 1 60 ? -1.714 22.125 -4.16 1 98.5 60 THR B N 1
ATOM 3075 C CA . THR B 1 60 ? -2.693 22.453 -3.129 1 98.5 60 THR B CA 1
ATOM 3076 C C . THR B 1 60 ? -3.857 21.469 -3.154 1 98.5 60 THR B C 1
ATOM 3078 O O . THR B 1 60 ? -4.191 20.875 -2.129 1 98.5 60 THR B O 1
ATOM 3081 N N . THR B 1 61 ? -4.414 21.188 -4.348 1 97.56 61 THR B N 1
ATOM 3082 C CA . THR B 1 61 ? -5.617 20.359 -4.414 1 97.56 61 THR B CA 1
ATOM 3083 C C . THR B 1 61 ? -5.258 18.875 -4.387 1 97.56 61 THR B C 1
ATOM 3085 O O . THR B 1 61 ? -6.07 18.047 -3.98 1 97.56 61 THR B O 1
ATOM 3088 N N . SER B 1 62 ? -4.016 18.531 -4.781 1 98 62 SER B N 1
ATOM 3089 C CA . SER B 1 62 ? -3.605 17.141 -4.738 1 98 62 SER B CA 1
ATOM 3090 C C . SER B 1 62 ? -3.455 16.656 -3.301 1 98 62 SER B C 1
ATOM 3092 O O . SER B 1 62 ? -3.426 15.445 -3.047 1 98 62 SER B O 1
ATOM 3094 N N . ALA B 1 63 ? -3.404 17.594 -2.338 1 98.25 63 ALA B N 1
ATOM 3095 C CA . ALA B 1 63 ? -3.158 17.281 -0.933 1 98.25 63 ALA B CA 1
ATOM 3096 C C . ALA B 1 63 ? -4.277 16.422 -0.357 1 98.25 63 ALA B C 1
ATOM 3098 O O . ALA B 1 63 ? -4.086 15.742 0.65 1 98.25 63 ALA B O 1
ATOM 3099 N N . ILE B 1 64 ? -5.477 16.391 -0.979 1 97 64 ILE B N 1
ATOM 3100 C CA . ILE B 1 64 ? -6.621 15.672 -0.428 1 97 64 ILE B CA 1
ATOM 3101 C C . ILE B 1 64 ? -6.762 14.32 -1.114 1 97 64 ILE B C 1
ATOM 3103 O O . ILE B 1 64 ? -7.586 13.492 -0.714 1 97 64 ILE B O 1
ATOM 3107 N N . TRP B 1 65 ? -5.98 14.062 -2.146 1 97.56 65 TRP B N 1
ATOM 3108 C CA . TRP B 1 65 ? -6.203 12.938 -3.041 1 97.56 65 TRP B CA 1
ATOM 3109 C C . TRP B 1 65 ? -6.168 11.617 -2.271 1 97.56 65 TRP B C 1
ATOM 3111 O O . TRP B 1 65 ? -6.988 10.727 -2.516 1 97.56 65 TRP B O 1
ATOM 3121 N N . ALA B 1 66 ? -5.223 11.5 -1.35 1 98 66 ALA B N 1
ATOM 3122 C CA . ALA B 1 66 ? -5.055 10.258 -0.604 1 98 66 ALA B CA 1
ATOM 3123 C C . ALA B 1 66 ? -6.285 9.961 0.25 1 98 66 ALA B C 1
ATOM 3125 O O . ALA B 1 66 ? -6.539 8.805 0.603 1 98 66 ALA B O 1
ATOM 3126 N N . ASP B 1 67 ? -7.102 10.969 0.642 1 96.44 67 ASP B N 1
ATOM 3127 C CA . ASP B 1 67 ? -8.383 10.758 1.3 1 96.44 67 ASP B CA 1
ATOM 3128 C C . ASP B 1 67 ? -9.484 10.469 0.28 1 96.44 67 ASP B C 1
ATOM 3130 O O . ASP B 1 67 ? -10.336 9.609 0.504 1 96.44 67 ASP B O 1
ATOM 3134 N N . LEU B 1 68 ? -9.398 11.133 -0.816 1 95.69 68 LEU B N 1
ATOM 3135 C CA . LEU B 1 68 ? -10.398 11.008 -1.87 1 95.69 68 LEU B CA 1
ATOM 3136 C C . LEU B 1 68 ? -10.445 9.578 -2.408 1 95.69 68 LEU B C 1
ATOM 3138 O O . LEU B 1 68 ? -11.523 9.055 -2.697 1 95.69 68 LEU B O 1
ATOM 3142 N N . VAL B 1 69 ? -9.328 8.953 -2.568 1 97.19 69 VAL B N 1
ATOM 3143 C CA . VAL B 1 69 ? -9.234 7.645 -3.217 1 97.19 69 VAL B CA 1
ATOM 3144 C C . VAL B 1 69 ? -9.867 6.582 -2.328 1 97.19 69 VAL B C 1
ATOM 3146 O O . VAL B 1 69 ? -10.164 5.473 -2.787 1 97.19 69 VAL B O 1
ATOM 3149 N N . LYS B 1 70 ? -10.227 6.914 -1.044 1 96.25 70 LYS B N 1
ATOM 3150 C CA . LYS B 1 70 ? -10.828 5.988 -0.094 1 96.25 70 LYS B CA 1
ATOM 3151 C C . LYS B 1 70 ? -12.352 6.035 -0.176 1 96.25 70 LYS B C 1
ATOM 3153 O O . LYS B 1 70 ? -13.039 5.176 0.387 1 96.25 70 LYS B O 1
ATOM 3158 N N . CYS B 1 71 ? -12.922 7.023 -0.812 1 95.75 71 CYS B N 1
ATOM 3159 C CA . CYS B 1 71 ? -14.359 7.258 -0.794 1 95.75 71 CYS B CA 1
ATOM 3160 C C . CYS B 1 71 ? -15.109 6.062 -1.373 1 95.75 71 CYS B C 1
ATOM 3162 O O . CYS B 1 71 ? -14.859 5.652 -2.508 1 95.75 71 CYS B O 1
ATOM 3164 N N . ASP B 1 72 ? -16.141 5.535 -0.655 1 95.56 72 ASP B N 1
ATOM 3165 C CA . ASP B 1 72 ? -16.906 4.359 -1.058 1 95.56 72 ASP B CA 1
ATOM 3166 C C . ASP B 1 72 ? -18.203 4.758 -1.766 1 95.56 72 ASP B C 1
ATOM 3168 O O . ASP B 1 72 ? -18.844 3.926 -2.412 1 95.56 72 ASP B O 1
ATOM 3172 N N . SER B 1 73 ? -18.609 5.957 -1.509 1 94.88 73 SER B N 1
ATOM 3173 C CA . SER B 1 73 ? -19.812 6.543 -2.084 1 94.88 73 SER B CA 1
ATOM 3174 C C . SER B 1 73 ? -19.703 8.062 -2.182 1 94.88 73 SER B C 1
ATOM 3176 O O . SER B 1 73 ? -18.766 8.656 -1.648 1 94.88 73 SER B O 1
ATOM 3178 N N . VAL B 1 74 ? -20.594 8.539 -2.91 1 92.88 74 VAL B N 1
ATOM 3179 C CA . VAL B 1 74 ? -20.625 9.992 -3.02 1 92.88 74 VAL B CA 1
ATOM 3180 C C . VAL B 1 74 ? -21.312 10.586 -1.791 1 92.88 74 VAL B C 1
ATOM 3182 O O . VAL B 1 74 ? -22.469 10.273 -1.503 1 92.88 74 VAL B O 1
ATOM 3185 N N . VAL B 1 75 ? -20.547 11.312 -1.08 1 89.38 75 VAL B N 1
ATOM 3186 C CA . VAL B 1 75 ? -21.047 12.102 0.036 1 89.38 75 VAL B CA 1
ATOM 3187 C C . VAL B 1 75 ? -20.719 13.578 -0.182 1 89.38 75 VAL B C 1
ATOM 3189 O O . VAL B 1 75 ? -19.531 13.945 -0.274 1 89.38 75 VAL B O 1
ATOM 3192 N N . SER B 1 76 ? -21.641 14.375 -0.162 1 82.25 76 SER B N 1
ATOM 3193 C CA . SER B 1 76 ? -21.516 15.766 -0.593 1 82.25 76 SER B CA 1
ATOM 3194 C C . SER B 1 76 ? -20.531 16.531 0.286 1 82.25 76 SER B C 1
ATOM 3196 O O . SER B 1 76 ? -19.812 17.406 -0.195 1 82.25 76 SER B O 1
ATOM 3198 N N . THR B 1 77 ? -20.375 16.125 1.471 1 78.81 77 THR B N 1
ATOM 3199 C CA . THR B 1 77 ? -19.578 16.906 2.416 1 78.81 77 THR B CA 1
ATOM 3200 C C . THR B 1 77 ? -18.109 16.484 2.363 1 78.81 77 THR B C 1
ATOM 3202 O O . THR B 1 77 ? -17.219 17.328 2.318 1 78.81 77 THR B O 1
ATOM 3205 N N . TYR B 1 78 ? -17.844 15.188 2.32 1 80.94 78 TYR B N 1
ATOM 3206 C CA . TYR B 1 78 ? -16.438 14.828 2.484 1 80.94 78 TYR B CA 1
ATOM 3207 C C . TYR B 1 78 ? -15.984 13.891 1.37 1 80.94 78 TYR B C 1
ATOM 3209 O O . TYR B 1 78 ? -14.789 13.625 1.223 1 80.94 78 TYR B O 1
ATOM 3217 N N . CYS B 1 79 ? -16.797 13.484 0.549 1 89.56 79 CYS B N 1
ATOM 3218 C CA . CYS B 1 79 ? -16.469 12.633 -0.589 1 89.56 79 CYS B CA 1
ATOM 3219 C C . CYS B 1 79 ? -17.297 13 -1.807 1 89.56 79 CYS B C 1
ATOM 3221 O O . CYS B 1 79 ? -17.984 12.148 -2.375 1 89.56 79 CYS B O 1
ATOM 3223 N N . PRO B 1 80 ? -17.156 14.242 -2.225 1 87.81 80 PRO B N 1
ATOM 3224 C CA . PRO B 1 80 ? -17.969 14.641 -3.377 1 87.81 80 PRO B CA 1
ATOM 3225 C C . PRO B 1 80 ? -17.344 14.211 -4.707 1 87.81 80 PRO B C 1
ATOM 3227 O O . PRO B 1 80 ? -17.281 15.008 -5.645 1 87.81 80 PRO B O 1
ATOM 3230 N N . SER B 1 81 ? -16.797 13.047 -4.848 1 86.19 81 SER B N 1
ATOM 3231 C CA . SER B 1 81 ? -16.25 12.477 -6.07 1 86.19 81 SER B CA 1
ATOM 3232 C C . SER B 1 81 ? -17.188 11.422 -6.656 1 86.19 81 SER B C 1
ATOM 3234 O O . SER B 1 81 ? -17.438 10.391 -6.027 1 86.19 81 SER B O 1
ATOM 3236 N N . PRO B 1 82 ? -17.625 11.68 -7.832 1 89.06 82 PRO B N 1
ATOM 3237 C CA . PRO B 1 82 ? -18.484 10.672 -8.461 1 89.06 82 PRO B CA 1
ATOM 3238 C C . PRO B 1 82 ? -17.781 9.336 -8.664 1 89.06 82 PRO B C 1
ATOM 3240 O O . PRO B 1 82 ? -18.422 8.289 -8.727 1 89.06 82 PRO B O 1
ATOM 3243 N N . ALA B 1 83 ? -16.453 9.352 -8.633 1 92.12 83 ALA B N 1
ATOM 3244 C CA . ALA B 1 83 ? -15.695 8.133 -8.906 1 92.12 83 ALA B CA 1
ATOM 3245 C C . ALA B 1 83 ? -15.656 7.223 -7.68 1 92.12 83 ALA B C 1
ATOM 3247 O O . ALA B 1 83 ? -15.477 6.008 -7.801 1 92.12 83 ALA B O 1
ATOM 3248 N N . HIS B 1 84 ? -15.719 7.816 -6.461 1 95 84 HIS B N 1
ATOM 3249 C CA . HIS B 1 84 ? -15.664 7.082 -5.203 1 95 84 HIS B CA 1
ATOM 3250 C C . HIS B 1 84 ? -14.836 5.805 -5.348 1 95 84 HIS B C 1
ATOM 3252 O O . HIS B 1 84 ? -15.391 4.703 -5.391 1 95 84 HIS B O 1
ATOM 3258 N N . PRO B 1 85 ? -13.516 5.922 -5.414 1 97.62 85 PRO B N 1
ATOM 3259 C CA . PRO B 1 85 ? -12.586 4.879 -5.852 1 97.62 85 PRO B CA 1
ATOM 3260 C C . PRO B 1 85 ? -12.594 3.66 -4.934 1 97.62 85 PRO B C 1
ATOM 3262 O O . PRO B 1 85 ? -12.336 2.541 -5.387 1 97.62 85 PRO B O 1
ATOM 3265 N N . SER B 1 86 ? -12.883 3.781 -3.592 1 97.69 86 SER B N 1
ATOM 3266 C CA . SER B 1 86 ? -12.977 2.688 -2.633 1 97.69 86 SER B CA 1
ATOM 3267 C C . SER B 1 86 ? -11.656 1.943 -2.504 1 97.69 86 SER B C 1
ATOM 3269 O O . SER B 1 86 ? -11.625 0.711 -2.479 1 97.69 86 SER B O 1
ATOM 3271 N N . ASP B 1 87 ? -10.516 2.658 -2.59 1 97.62 87 ASP B N 1
ATOM 3272 C CA . ASP B 1 87 ? -9.18 2.084 -2.406 1 97.62 87 ASP B CA 1
ATOM 3273 C C . ASP B 1 87 ? -8.711 2.246 -0.963 1 97.62 87 ASP B C 1
ATOM 3275 O O . ASP B 1 87 ? -8.234 3.314 -0.576 1 97.62 87 ASP B O 1
ATOM 3279 N N . HIS B 1 88 ? -8.688 1.142 -0.181 1 97.81 88 HIS B N 1
ATOM 3280 C CA . HIS B 1 88 ? -8.5 1.235 1.263 1 97.81 88 HIS B CA 1
ATOM 3281 C C . HIS B 1 88 ? -7.164 0.627 1.688 1 97.81 88 HIS B C 1
ATOM 3283 O O . HIS B 1 88 ? -6.801 0.676 2.865 1 97.81 88 HIS B O 1
ATOM 3289 N N . ASN B 1 89 ? -6.395 0.097 0.786 1 97.88 89 ASN B N 1
ATOM 3290 C CA . ASN B 1 89 ? -5.172 -0.604 1.162 1 97.88 89 ASN B CA 1
ATOM 3291 C C . ASN B 1 89 ? -4.121 0.357 1.715 1 97.88 89 ASN B C 1
ATOM 3293 O O . ASN B 1 89 ? -3.174 -0.066 2.379 1 97.88 89 ASN B O 1
ATOM 3297 N N . GLN B 1 90 ? -4.273 1.701 1.491 1 98.06 90 GLN B N 1
ATOM 3298 C CA . GLN B 1 90 ? -3.277 2.666 1.947 1 98.06 90 GLN B CA 1
ATOM 3299 C C . GLN B 1 90 ? -3.768 3.42 3.182 1 98.06 90 GLN B C 1
ATOM 3301 O O . GLN B 1 90 ? -3.18 4.43 3.572 1 98.06 90 GLN B O 1
ATOM 3306 N N . ASP B 1 91 ? -4.848 2.93 3.842 1 97.06 91 ASP B N 1
ATOM 3307 C CA . ASP B 1 91 ? -5.453 3.635 4.969 1 97.06 91 ASP B CA 1
ATOM 3308 C C . ASP B 1 91 ? -4.426 3.885 6.07 1 97.06 91 ASP B C 1
ATOM 3310 O O . ASP B 1 91 ? -4.359 4.984 6.625 1 97.06 91 ASP B O 1
ATOM 3314 N N . THR B 1 92 ? -3.549 2.961 6.379 1 97.44 92 THR B N 1
ATOM 3315 C CA . THR B 1 92 ? -2.635 3.057 7.512 1 97.44 92 THR B CA 1
ATOM 3316 C C . THR B 1 92 ? -1.432 3.93 7.16 1 97.44 92 THR B C 1
ATOM 3318 O O . THR B 1 92 ? -0.597 4.219 8.023 1 97.44 92 THR B O 1
ATOM 3321 N N . TRP B 1 93 ? -1.337 4.398 5.879 1 98.5 93 TRP B N 1
ATOM 3322 C CA . TRP B 1 93 ? -0.237 5.258 5.449 1 98.5 93 TRP B CA 1
ATOM 3323 C C . TRP B 1 93 ? -0.375 6.656 6.043 1 98.5 93 TRP B C 1
ATOM 3325 O O . TRP B 1 93 ? 0.589 7.426 6.066 1 98.5 93 TRP B O 1
ATOM 3335 N N . HIS B 1 94 ? -1.541 6.973 6.605 1 98 94 HIS B N 1
ATOM 3336 C CA . HIS B 1 94 ? -1.888 8.352 6.926 1 98 94 HIS B CA 1
ATOM 3337 C C . HIS B 1 94 ? -1.38 8.742 8.312 1 98 94 HIS B C 1
ATOM 3339 O O . HIS B 1 94 ? -1.527 9.891 8.734 1 98 94 HIS B O 1
ATOM 3345 N N . TYR B 1 95 ? -0.827 7.773 9.047 1 98.12 95 TYR B N 1
ATOM 3346 C CA . TYR B 1 95 ? -0.464 8.078 10.43 1 98.12 95 TYR B CA 1
ATOM 3347 C C . TYR B 1 95 ? 0.66 7.164 10.906 1 98.12 95 TYR B C 1
ATOM 3349 O O . TYR B 1 95 ? 1.047 6.227 10.211 1 98.12 95 TYR B O 1
ATOM 3357 N N . THR B 1 96 ? 1.232 7.516 11.883 1 97.88 96 THR B N 1
ATOM 3358 C CA . THR B 1 96 ? 2.021 6.684 12.789 1 97.88 96 THR B CA 1
ATOM 3359 C C . THR B 1 96 ? 1.517 6.82 14.219 1 97.88 96 THR B C 1
ATOM 3361 O O . THR B 1 96 ? 1.105 7.902 14.641 1 97.88 96 THR B O 1
ATOM 3364 N N . ASP B 1 97 ? 1.479 5.773 14.977 1 97.88 97 ASP B N 1
ATOM 3365 C CA . ASP B 1 97 ? 0.88 5.75 16.312 1 97.88 97 ASP B CA 1
ATOM 3366 C C . ASP B 1 97 ? 1.953 5.672 17.391 1 97.88 97 ASP B C 1
ATOM 3368 O O . ASP B 1 97 ? 1.984 4.723 18.172 1 97.88 97 ASP B O 1
ATOM 3372 N N . ILE B 1 98 ? 2.771 6.691 17.484 1 98.69 98 ILE B N 1
ATOM 3373 C CA . ILE B 1 98 ? 3.744 6.727 18.578 1 98.69 98 ILE B CA 1
ATOM 3374 C C . ILE B 1 98 ? 3.016 6.777 19.922 1 98.69 98 ILE B C 1
ATOM 3376 O O . ILE B 1 98 ? 2.213 7.68 20.156 1 98.69 98 ILE B O 1
ATOM 3380 N N . PRO B 1 99 ? 3.309 5.859 20.828 1 98.75 99 PRO B N 1
ATOM 3381 C CA . PRO B 1 99 ? 2.521 5.797 22.062 1 98.75 99 PRO B CA 1
ATOM 3382 C C . PRO B 1 99 ? 2.908 6.883 23.062 1 98.75 99 PRO B C 1
ATOM 3384 O O . PRO B 1 99 ? 4.09 7.219 23.188 1 98.75 99 PRO B O 1
ATOM 3387 N N . LEU B 1 100 ? 1.972 7.422 23.688 1 98.69 100 LEU B N 1
ATOM 3388 C CA . LEU B 1 100 ? 2.154 8.367 24.781 1 98.69 100 LEU B CA 1
ATOM 3389 C C . LEU B 1 100 ? 1.118 8.133 25.875 1 98.69 100 LEU B C 1
ATOM 3391 O O . LEU B 1 100 ? 0.025 7.633 25.609 1 98.69 100 LEU B O 1
ATOM 3395 N N . ASN B 1 101 ? 1.465 8.484 27.125 1 97.69 101 ASN B N 1
ATOM 3396 C CA . ASN B 1 101 ? 0.488 8.461 28.203 1 97.69 101 ASN B CA 1
ATOM 3397 C C . ASN B 1 101 ? -0.39 9.703 28.188 1 97.69 101 ASN B C 1
ATOM 3399 O O . ASN B 1 101 ? 0.118 10.828 28.203 1 97.69 101 ASN B O 1
ATOM 3403 N N . VAL B 1 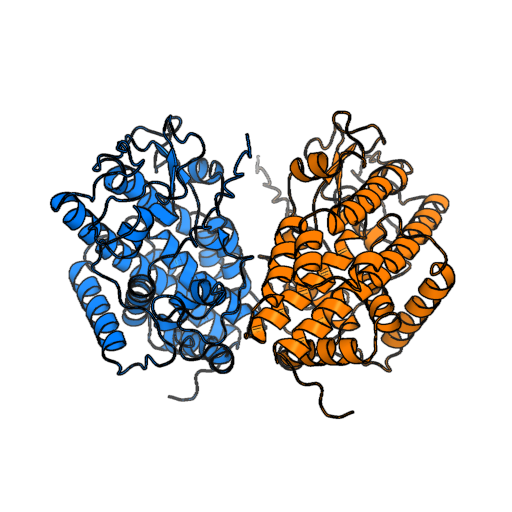102 ? -1.692 9.531 28.266 1 97.38 102 VAL B N 1
ATOM 3404 C CA . VAL B 1 102 ? -2.611 10.648 28.109 1 97.38 102 VAL B CA 1
ATOM 3405 C C . VAL B 1 102 ? -2.488 11.578 29.312 1 97.38 102 VAL B C 1
ATOM 3407 O O . VAL B 1 102 ? -2.9 12.742 29.266 1 97.38 102 VAL B O 1
ATOM 3410 N N . ASP B 1 103 ? -1.901 11.141 30.453 1 94.88 103 ASP B N 1
ATOM 3411 C CA . ASP B 1 103 ? -1.778 11.977 31.641 1 94.88 103 ASP B CA 1
ATOM 3412 C C . ASP B 1 103 ? -0.518 12.836 31.578 1 94.88 103 ASP B C 1
ATOM 3414 O O . ASP B 1 103 ? -0.223 13.578 32.531 1 94.88 103 ASP B O 1
ATOM 3418 N N . GLY B 1 104 ? 0.263 12.664 30.516 1 94.81 104 GLY B N 1
ATOM 3419 C CA . GLY B 1 104 ? 1.415 13.531 30.312 1 94.81 104 GLY B CA 1
ATOM 3420 C C . GLY B 1 104 ? 2.703 12.953 30.859 1 94.81 104 GLY B C 1
ATOM 3421 O O . GLY B 1 104 ? 3.789 13.469 30.594 1 94.81 104 GLY B O 1
ATOM 3422 N N . SER B 1 105 ? 2.578 11.836 31.594 1 95.88 105 SER B N 1
ATOM 3423 C CA . SER B 1 105 ? 3.791 11.211 32.094 1 95.88 105 SER B CA 1
ATOM 3424 C C . SER B 1 105 ? 4.59 10.555 30.984 1 95.88 105 SER B C 1
ATOM 3426 O O . SER B 1 105 ? 4.074 10.352 29.875 1 95.88 105 SER B O 1
ATOM 3428 N N . ASP B 1 106 ? 5.855 10.352 31.234 1 97.25 106 ASP B N 1
ATOM 3429 C CA . ASP B 1 106 ? 6.715 9.703 30.25 1 97.25 106 ASP B CA 1
ATOM 3430 C C . ASP B 1 106 ? 6.25 8.273 29.969 1 97.25 106 ASP B C 1
ATOM 3432 O O . ASP B 1 106 ? 5.973 7.512 30.891 1 97.25 106 ASP B O 1
ATOM 3436 N N . TYR B 1 107 ? 6.086 7.891 28.734 1 97.75 107 TYR B N 1
ATOM 3437 C CA . TYR B 1 107 ? 5.789 6.516 28.344 1 97.75 107 TYR B CA 1
ATOM 3438 C C . TYR B 1 107 ? 7.027 5.637 28.469 1 97.75 107 TYR B C 1
ATOM 3440 O O . TYR B 1 107 ? 7.98 5.781 27.703 1 97.75 107 TYR B O 1
ATOM 3448 N N . GLN B 1 108 ? 7.016 4.73 29.438 1 97.62 108 GLN B N 1
ATOM 3449 C CA . GLN B 1 108 ? 8.133 3.83 29.688 1 97.62 108 GLN B CA 1
ATOM 3450 C C . GLN B 1 108 ? 9.422 4.609 29.938 1 97.62 108 GLN B C 1
ATOM 3452 O O . GLN B 1 108 ? 10.492 4.211 29.469 1 97.62 108 GLN B O 1
ATOM 3457 N N . GLY B 1 109 ? 9.305 5.793 30.453 1 98.12 109 GLY B N 1
ATOM 3458 C CA . GLY B 1 109 ? 10.438 6.621 30.828 1 98.12 109 GLY B CA 1
ATOM 3459 C C . GLY B 1 109 ? 11.039 7.367 29.641 1 98.12 109 GLY B C 1
ATOM 3460 O O . GLY B 1 109 ? 12.086 8.008 29.781 1 98.12 109 GLY B O 1
ATOM 3461 N N . LEU B 1 110 ? 10.352 7.379 28.5 1 98.44 110 LEU B N 1
ATOM 3462 C CA . LEU B 1 110 ? 10.898 7.977 27.281 1 98.44 110 LEU B CA 1
ATOM 3463 C C . LEU B 1 110 ? 10.266 9.336 27.016 1 98.44 110 LEU B C 1
ATOM 3465 O O . LEU B 1 110 ? 9.125 9.578 27.406 1 98.44 110 LEU B O 1
ATOM 3469 N N . THR B 1 111 ? 11.055 10.219 26.391 1 97.75 111 THR B N 1
ATOM 3470 C CA . THR B 1 111 ? 10.602 11.547 25.969 1 97.75 111 THR B CA 1
ATOM 3471 C C . THR B 1 111 ? 10.891 11.773 24.484 1 97.75 111 THR B C 1
ATOM 3473 O O . THR B 1 111 ? 11.391 10.875 23.812 1 97.75 111 THR B O 1
ATOM 3476 N N . SER B 1 112 ? 10.508 12.977 24.031 1 97.25 112 SER B N 1
ATOM 3477 C CA . SER B 1 112 ? 10.742 13.297 22.625 1 97.25 112 SER B CA 1
ATOM 3478 C C . SER B 1 112 ? 12.227 13.25 22.281 1 97.25 112 SER B C 1
ATOM 3480 O O . SER B 1 112 ? 12.602 13.133 21.125 1 97.25 112 SER B O 1
ATOM 3482 N N . LYS B 1 113 ? 13.156 13.32 23.266 1 97.12 113 LYS B N 1
ATOM 3483 C CA . LYS B 1 113 ? 14.594 13.164 23.062 1 97.12 113 LYS B CA 1
ATOM 3484 C C . LYS B 1 113 ? 14.938 11.734 22.641 1 97.12 113 LYS B C 1
ATOM 3486 O O . LYS B 1 113 ? 16.016 11.484 22.109 1 97.12 113 LYS B O 1
ATOM 3491 N N . ASP B 1 114 ? 14.008 10.805 22.938 1 98.25 114 ASP B N 1
ATOM 3492 C CA . ASP B 1 114 ? 14.148 9.398 22.594 1 98.25 114 ASP B CA 1
ATOM 3493 C C . ASP B 1 114 ? 13.219 9.008 21.453 1 98.25 114 ASP B C 1
ATOM 3495 O O . ASP B 1 114 ? 12.672 7.902 21.422 1 98.25 114 ASP B O 1
ATOM 3499 N N . ILE B 1 115 ? 13.039 9.852 20.484 1 98.19 115 ILE B N 1
ATOM 3500 C CA . ILE B 1 115 ? 11.984 9.727 19.484 1 98.19 115 ILE B CA 1
ATOM 3501 C C . ILE B 1 115 ? 12.203 8.461 18.656 1 98.19 115 ILE B C 1
ATOM 3503 O O . ILE B 1 115 ? 11.242 7.801 18.25 1 98.19 115 ILE B O 1
ATOM 3507 N N . THR B 1 116 ? 13.461 8.086 18.406 1 97.69 116 THR B N 1
ATOM 3508 C CA . THR B 1 116 ? 13.75 6.891 17.625 1 97.69 116 THR B CA 1
ATOM 3509 C C . THR B 1 116 ? 13.258 5.637 18.344 1 97.69 116 THR B C 1
ATOM 3511 O O . THR B 1 116 ? 12.68 4.746 17.719 1 97.69 116 THR B O 1
ATOM 3514 N N . LYS B 1 117 ? 13.438 5.562 19.656 1 98.19 117 LYS B N 1
ATOM 3515 C CA . LYS B 1 117 ? 12.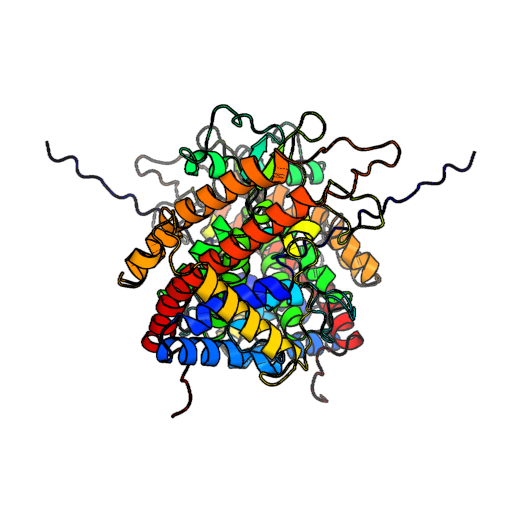93 4.449 20.453 1 98.19 117 LYS B CA 1
ATOM 3516 C C . LYS B 1 117 ? 11.406 4.445 20.484 1 98.19 117 LYS B C 1
ATOM 3518 O O . LYS B 1 117 ? 10.781 3.389 20.406 1 98.19 117 LYS B O 1
ATOM 3523 N N . LEU B 1 118 ? 10.859 5.637 20.578 1 98.5 118 LEU B N 1
ATOM 3524 C CA . LEU B 1 118 ? 9.414 5.77 20.656 1 98.5 118 LEU B CA 1
ATOM 3525 C C . LEU B 1 118 ? 8.766 5.332 19.344 1 98.5 118 LEU B C 1
ATOM 3527 O O . LEU B 1 118 ? 7.754 4.629 19.344 1 98.5 118 LEU B O 1
ATOM 3531 N N . ILE B 1 119 ? 9.383 5.703 18.219 1 98.19 119 ILE B N 1
ATOM 3532 C CA . ILE B 1 119 ? 8.883 5.316 16.891 1 98.19 119 ILE B CA 1
ATOM 3533 C C . ILE B 1 119 ? 8.898 3.795 16.766 1 98.19 119 ILE B C 1
ATOM 3535 O O . ILE B 1 119 ? 7.949 3.203 16.25 1 98.19 119 ILE B O 1
ATOM 3539 N N . ALA B 1 120 ? 9.898 3.17 17.297 1 96.81 120 ALA B N 1
ATOM 3540 C CA . ALA B 1 120 ? 10.031 1.717 17.219 1 96.81 120 ALA B CA 1
ATOM 3541 C C . ALA B 1 120 ? 8.938 1.022 18.016 1 96.81 120 ALA B C 1
ATOM 3543 O O . ALA B 1 120 ? 8.656 -0.16 17.812 1 96.81 120 ALA B O 1
ATOM 3544 N N . LEU B 1 121 ? 8.281 1.704 18.938 1 97.25 121 LEU B N 1
ATOM 3545 C CA . LEU B 1 121 ? 7.258 1.14 19.797 1 97.25 121 LEU B CA 1
ATOM 3546 C C . LEU B 1 121 ? 5.863 1.395 19.234 1 97.25 121 LEU B C 1
ATOM 3548 O O . LEU B 1 121 ? 4.863 0.998 19.844 1 97.25 121 LEU B O 1
ATOM 3552 N N . SER B 1 122 ? 5.773 2.043 18.078 1 96.75 122 SER B N 1
ATOM 3553 C CA . SER B 1 122 ? 4.469 2.307 17.484 1 96.75 122 SER B CA 1
ATOM 3554 C C . SER B 1 122 ? 3.727 1.008 17.188 1 96.75 122 SER B C 1
ATOM 3556 O O . SER B 1 122 ? 4.238 0.145 16.469 1 96.75 122 SER B O 1
ATOM 3558 N N . PRO B 1 123 ? 2.514 0.851 17.656 1 93.62 123 PRO B N 1
ATOM 3559 C CA . PRO B 1 123 ? 1.767 -0.389 17.438 1 93.62 123 PRO B CA 1
ATOM 3560 C C . PRO B 1 123 ? 1.161 -0.475 16.047 1 93.62 123 PRO B C 1
ATOM 3562 O O . PRO B 1 123 ? 0.774 -1.56 15.602 1 93.62 123 PRO B O 1
ATOM 3565 N N . ASP B 1 124 ? 1.013 0.631 15.414 1 93.56 124 ASP B N 1
ATOM 3566 C CA . ASP B 1 124 ? 0.317 0.688 14.125 1 93.56 124 ASP B CA 1
ATOM 3567 C C . ASP B 1 124 ? 0.706 1.941 13.344 1 93.56 124 ASP B C 1
ATOM 3569 O O . ASP B 1 124 ? 1.484 2.764 13.836 1 93.56 124 ASP B O 1
ATOM 3573 N N . GLY B 1 125 ? 0.226 1.972 12.125 1 96.12 125 GLY B N 1
ATOM 3574 C CA . GLY B 1 125 ? 0.527 3.113 11.281 1 96.12 125 GLY B CA 1
ATOM 3575 C C . GLY B 1 125 ? 1.789 2.93 10.461 1 96.12 125 GLY B C 1
ATOM 3576 O O . GLY B 1 125 ? 2.771 2.363 10.938 1 96.12 125 GLY B O 1
ATOM 3577 N N . ASP B 1 126 ? 1.779 3.486 9.219 1 97.38 126 ASP B N 1
ATOM 3578 C CA . ASP B 1 126 ? 2.846 3.139 8.289 1 97.38 126 ASP B CA 1
ATOM 3579 C C . ASP B 1 126 ? 3.496 4.391 7.703 1 97.38 126 ASP B C 1
ATOM 3581 O O . ASP B 1 126 ? 4.371 4.297 6.836 1 97.38 126 ASP B O 1
ATOM 3585 N N . ALA B 1 127 ? 3.152 5.574 8.172 1 98.44 127 ALA B N 1
ATOM 3586 C CA . ALA B 1 127 ? 3.59 6.812 7.531 1 98.44 127 ALA B CA 1
ATOM 3587 C C . ALA B 1 127 ? 5.109 6.871 7.434 1 98.44 127 ALA B C 1
ATOM 3589 O O . ALA B 1 127 ? 5.656 7.203 6.379 1 98.44 127 ALA B O 1
ATOM 3590 N N . LEU B 1 128 ? 5.801 6.461 8.508 1 98.06 128 LEU B N 1
ATOM 3591 C CA . LEU B 1 128 ? 7.25 6.621 8.57 1 98.06 128 LEU B CA 1
ATOM 3592 C C . LEU B 1 128 ? 7.957 5.516 7.793 1 98.06 128 LEU B C 1
ATOM 3594 O O . LEU B 1 128 ? 9.148 5.625 7.5 1 98.06 128 LEU B O 1
ATOM 3598 N N . ASN B 1 129 ? 7.242 4.469 7.465 1 96.69 129 ASN B N 1
ATOM 3599 C CA . ASN B 1 129 ? 7.762 3.439 6.57 1 96.69 129 ASN B CA 1
ATOM 3600 C C . ASN B 1 129 ? 7.523 3.799 5.105 1 96.69 129 ASN B C 1
ATOM 3602 O O . ASN B 1 129 ? 8.352 3.496 4.242 1 96.69 129 ASN B O 1
ATOM 3606 N N . VAL B 1 130 ? 6.449 4.457 4.805 1 98.38 130 VAL B N 1
ATOM 3607 C CA . VAL B 1 130 ? 5.988 4.738 3.451 1 98.38 130 VAL B CA 1
ATOM 3608 C C . VAL B 1 130 ? 6.754 5.93 2.881 1 98.38 130 VAL B C 1
ATOM 3610 O O . VAL B 1 130 ? 7.203 5.895 1.732 1 98.38 130 VAL B O 1
ATOM 3613 N N . LEU B 1 131 ? 6.98 6.965 3.633 1 98.44 131 LEU B N 1
ATOM 3614 C CA . LEU B 1 131 ? 7.523 8.219 3.131 1 98.44 131 LEU B CA 1
ATOM 3615 C C . LEU B 1 131 ? 8.93 8.023 2.578 1 98.44 131 LEU B C 1
ATOM 3617 O O . LEU B 1 131 ? 9.219 8.422 1.446 1 98.44 131 LEU B O 1
ATOM 3621 N N . PRO B 1 132 ? 9.82 7.34 3.354 1 98.06 132 PRO B N 1
ATOM 3622 C CA . PRO B 1 132 ? 11.164 7.18 2.809 1 98.06 132 PRO B CA 1
ATOM 3623 C C . PRO B 1 132 ? 11.18 6.438 1.474 1 98.06 132 PRO B C 1
ATOM 3625 O O . PRO B 1 132 ? 11.945 6.785 0.576 1 98.06 132 PRO B O 1
ATOM 3628 N N . LYS B 1 133 ? 10.328 5.473 1.355 1 98.44 133 LYS B N 1
ATOM 3629 C CA . LYS B 1 133 ? 10.266 4.73 0.1 1 98.44 133 LYS B CA 1
ATOM 3630 C C . LYS B 1 133 ? 9.703 5.594 -1.022 1 98.44 133 LYS B C 1
ATOM 3632 O O . LYS B 1 133 ? 10.164 5.516 -2.164 1 98.44 133 LYS B O 1
ATOM 3637 N N . ALA B 1 134 ? 8.703 6.402 -0.74 1 98.81 134 ALA B N 1
ATOM 3638 C CA . ALA B 1 134 ? 8.156 7.324 -1.73 1 98.81 134 ALA B CA 1
ATOM 3639 C C . ALA B 1 134 ? 9.211 8.328 -2.182 1 98.81 134 ALA B C 1
ATOM 3641 O O . ALA B 1 134 ? 9.336 8.617 -3.375 1 98.81 134 ALA B O 1
ATOM 3642 N N . PHE B 1 135 ? 9.984 8.867 -1.212 1 98.81 135 PHE B N 1
ATOM 3643 C CA . PHE B 1 135 ? 11.07 9.773 -1.566 1 98.81 135 PHE B CA 1
ATOM 3644 C C . PHE B 1 135 ? 12.102 9.07 -2.441 1 98.81 135 PHE B C 1
ATOM 3646 O O . PHE B 1 135 ? 12.609 9.656 -3.4 1 98.81 135 PHE B O 1
ATOM 3653 N N . SER B 1 136 ? 12.398 7.832 -2.145 1 98.69 136 SER B N 1
ATOM 3654 C CA . SER B 1 136 ? 13.414 7.07 -2.863 1 98.69 136 SER B CA 1
ATOM 3655 C C . SER B 1 136 ? 13 6.82 -4.309 1 98.69 136 SER B C 1
ATOM 3657 O O . SER B 1 136 ? 13.852 6.645 -5.184 1 98.69 136 SER B O 1
ATOM 3659 N N . THR B 1 137 ? 11.695 6.777 -4.59 1 98.75 137 THR B N 1
ATOM 3660 C CA . THR B 1 137 ? 11.203 6.637 -5.957 1 98.75 137 THR B CA 1
ATOM 3661 C C . THR B 1 137 ? 11.82 7.703 -6.859 1 98.75 137 THR B C 1
ATOM 3663 O O . THR B 1 137 ? 12.188 7.418 -8 1 98.75 137 THR B O 1
ATOM 3666 N N . PHE B 1 138 ? 12.023 8.922 -6.363 1 98.69 138 PHE B N 1
ATOM 3667 C CA . PHE B 1 138 ? 12.461 10.062 -7.168 1 98.69 138 PHE B CA 1
ATOM 3668 C C . PHE B 1 138 ? 13.969 10.016 -7.387 1 98.69 138 PHE B C 1
ATOM 3670 O O . PHE B 1 138 ? 14.531 10.891 -8.047 1 98.69 138 PHE B O 1
ATOM 3677 N N . LYS B 1 139 ? 14.656 9.008 -6.797 1 98.06 139 LYS B N 1
ATOM 3678 C CA . LYS B 1 139 ? 16.078 8.875 -7.074 1 98.06 139 LYS B CA 1
ATOM 3679 C C . LYS B 1 139 ? 16.328 8.531 -8.539 1 98.06 139 LYS B C 1
ATOM 3681 O O . LYS B 1 139 ? 17.234 9.078 -9.172 1 98.06 139 LYS B O 1
ATOM 3686 N N . THR B 1 140 ? 15.438 7.625 -9.125 1 95.88 140 THR B N 1
ATOM 3687 C CA . THR B 1 140 ? 15.844 7.098 -10.422 1 95.88 140 THR B CA 1
ATOM 3688 C C . THR B 1 140 ? 14.625 6.875 -11.32 1 95.88 140 THR B C 1
ATOM 3690 O O . THR B 1 140 ? 14.773 6.551 -12.5 1 95.88 140 THR B O 1
ATOM 3693 N N . THR B 1 141 ? 13.414 7.047 -10.852 1 98.31 141 THR B N 1
ATOM 3694 C CA . THR B 1 141 ? 12.234 6.617 -11.609 1 98.31 141 THR B CA 1
ATOM 3695 C C . THR B 1 141 ? 12.188 7.309 -12.969 1 98.31 141 THR B C 1
ATOM 3697 O O . THR B 1 141 ? 12.547 8.477 -13.086 1 98.31 141 THR B O 1
ATOM 3700 N N . GLN B 1 142 ? 11.789 6.617 -13.953 1 97.56 142 GLN B N 1
ATOM 3701 C CA . GLN B 1 142 ? 11.43 7.176 -15.25 1 97.56 142 GLN B CA 1
ATOM 3702 C C . GLN B 1 142 ? 9.953 6.945 -15.562 1 97.56 142 GLN B C 1
ATOM 3704 O O . GLN B 1 142 ? 9.531 7.043 -16.719 1 97.56 142 GLN B O 1
ATOM 3709 N N . SER B 1 143 ? 9.203 6.562 -14.555 1 98 143 SER B N 1
ATOM 3710 C CA . SER B 1 143 ? 7.762 6.34 -14.664 1 98 143 SER B CA 1
ATOM 3711 C C . SER B 1 143 ? 6.977 7.547 -14.156 1 98 143 SER B C 1
ATOM 3713 O O . SER B 1 143 ? 6.969 7.828 -12.961 1 98 143 SER B O 1
ATOM 3715 N N . VAL B 1 144 ? 6.277 8.172 -15.055 1 98 144 VAL B N 1
ATOM 3716 C CA . VAL B 1 144 ? 5.43 9.305 -14.695 1 98 144 VAL B CA 1
ATOM 3717 C C . VAL B 1 144 ? 4.32 8.844 -13.758 1 98 144 VAL B C 1
ATOM 3719 O O . VAL B 1 144 ? 3.973 9.547 -12.805 1 98 144 VAL B O 1
ATOM 3722 N N . TRP B 1 145 ? 3.812 7.613 -14.008 1 98.19 145 TRP B N 1
ATOM 3723 C CA . TRP B 1 145 ? 2.773 7.039 -13.156 1 98.19 145 TRP B CA 1
ATOM 3724 C C . TRP B 1 145 ? 3.256 6.906 -11.719 1 98.19 145 TRP B C 1
ATOM 3726 O O . TRP B 1 145 ? 2.594 7.375 -10.789 1 98.19 145 TRP B O 1
ATOM 3736 N N . ALA B 1 146 ? 4.473 6.34 -11.516 1 98.62 146 ALA B N 1
ATOM 3737 C CA . ALA B 1 146 ? 5 6.09 -10.18 1 98.62 146 ALA B CA 1
ATOM 3738 C C . ALA B 1 146 ? 5.344 7.398 -9.469 1 98.62 146 ALA B C 1
ATOM 3740 O O . ALA B 1 146 ? 5.113 7.539 -8.266 1 98.62 146 ALA B O 1
ATOM 3741 N N . ALA B 1 147 ? 5.91 8.344 -10.219 1 98.81 147 ALA B N 1
ATOM 3742 C CA . ALA B 1 147 ? 6.242 9.648 -9.656 1 98.81 147 ALA B CA 1
ATOM 3743 C C . ALA B 1 147 ? 4.992 10.375 -9.164 1 98.81 147 ALA B C 1
ATOM 3745 O O . ALA B 1 147 ? 4.984 10.938 -8.07 1 98.81 147 ALA B O 1
ATOM 3746 N N . ASN B 1 148 ? 3.922 10.375 -10 1 98.81 148 ASN B N 1
ATOM 3747 C CA . ASN B 1 148 ? 2.66 11.008 -9.633 1 98.81 148 ASN B CA 1
ATOM 3748 C C . ASN B 1 148 ? 2.051 10.359 -8.391 1 98.81 148 ASN B C 1
ATOM 3750 O O . ASN B 1 148 ? 1.635 11.062 -7.461 1 98.81 148 ASN B O 1
ATOM 3754 N N . TYR B 1 149 ? 2.068 9.039 -8.344 1 98.81 149 TYR B N 1
ATOM 3755 C CA . TYR B 1 149 ? 1.561 8.266 -7.219 1 98.81 149 TYR B CA 1
ATOM 3756 C C . TYR B 1 149 ? 2.32 8.594 -5.941 1 98.81 149 TYR B C 1
ATOM 3758 O O . TYR B 1 149 ? 1.716 8.93 -4.918 1 98.81 149 TYR B O 1
ATOM 3766 N N . ALA B 1 150 ? 3.625 8.578 -6 1 98.88 150 ALA B N 1
ATOM 3767 C CA . ALA B 1 150 ? 4.477 8.859 -4.848 1 98.88 150 ALA B CA 1
ATOM 3768 C C . ALA B 1 150 ? 4.281 10.289 -4.352 1 98.88 150 ALA B C 1
ATOM 3770 O O . ALA B 1 150 ? 4.156 10.523 -3.148 1 98.88 150 ALA B O 1
ATOM 3771 N N . LEU B 1 151 ? 4.234 11.234 -5.242 1 98.94 151 LEU B N 1
ATOM 3772 C CA . LEU B 1 151 ? 4.152 12.641 -4.883 1 98.94 151 LEU B CA 1
ATOM 3773 C C . LEU B 1 151 ? 2.846 12.945 -4.16 1 98.94 151 LEU B C 1
ATOM 3775 O O . LEU B 1 151 ? 2.834 13.688 -3.176 1 98.94 151 LEU B O 1
ATOM 3779 N N . ARG B 1 152 ? 1.773 12.375 -4.641 1 98.88 152 ARG B N 1
ATOM 3780 C CA . ARG B 1 152 ? 0.481 12.594 -3.998 1 98.88 152 ARG B CA 1
ATOM 3781 C C . ARG B 1 152 ? 0.496 12.094 -2.557 1 98.88 152 ARG B C 1
ATOM 3783 O O . ARG B 1 152 ? 0.017 12.781 -1.652 1 98.88 152 ARG B O 1
ATOM 3790 N N . TYR B 1 153 ? 1.058 10.945 -2.334 1 98.88 153 TYR B N 1
ATOM 3791 C CA . TYR B 1 153 ? 1.127 10.422 -0.975 1 98.88 153 TYR B CA 1
ATOM 3792 C C . TYR B 1 153 ? 2.133 11.203 -0.137 1 98.88 153 TYR B C 1
ATOM 3794 O O . TYR B 1 153 ? 1.914 11.43 1.056 1 98.88 153 TYR B O 1
ATOM 3802 N N . ILE B 1 154 ? 3.287 11.641 -0.742 1 98.94 154 ILE B N 1
ATOM 3803 C CA . ILE B 1 154 ? 4.25 12.461 -0.018 1 98.94 154 ILE B CA 1
ATOM 3804 C C . ILE B 1 154 ? 3.566 13.719 0.506 1 98.94 154 ILE B C 1
ATOM 3806 O O . ILE B 1 154 ? 3.652 14.031 1.696 1 98.94 154 ILE B O 1
ATOM 3810 N N . ILE B 1 155 ? 2.82 14.398 -0.365 1 98.94 155 ILE B N 1
ATOM 3811 C CA . ILE B 1 155 ? 2.176 15.648 0.017 1 98.94 155 ILE B CA 1
ATOM 3812 C C . ILE B 1 155 ? 1.19 15.398 1.155 1 98.94 155 ILE B C 1
ATOM 3814 O O . ILE B 1 155 ? 1.233 16.078 2.184 1 98.94 155 ILE B O 1
ATOM 3818 N N . HIS B 1 156 ? 0.387 14.391 1.018 1 98.88 156 HIS B N 1
ATOM 3819 C CA . HIS B 1 156 ? -0.67 14.125 1.986 1 98.88 156 HIS B CA 1
ATOM 3820 C C . HIS B 1 156 ? -0.092 13.688 3.328 1 98.88 156 HIS B C 1
ATOM 3822 O O . HIS B 1 156 ? -0.381 14.297 4.359 1 98.88 156 HIS B O 1
ATOM 3828 N N . ILE B 1 157 ? 0.729 12.664 3.312 1 98.75 157 ILE B N 1
ATOM 3829 C CA . ILE B 1 157 ? 1.244 12.039 4.527 1 98.75 157 ILE B CA 1
ATOM 3830 C C . ILE B 1 157 ? 2.129 13.031 5.277 1 98.75 157 ILE B C 1
ATOM 3832 O O . ILE B 1 157 ? 2.084 13.109 6.508 1 98.75 157 ILE B O 1
ATOM 3836 N N . PHE B 1 158 ? 2.92 13.773 4.504 1 98.69 158 PHE B N 1
ATOM 3837 C CA . PHE B 1 158 ? 3.793 14.758 5.133 1 98.69 158 PHE B CA 1
ATOM 3838 C C . PHE B 1 158 ? 2.977 15.781 5.914 1 98.69 158 PHE B C 1
ATOM 3840 O O . PHE B 1 158 ? 3.318 16.125 7.051 1 98.69 158 PHE B O 1
ATOM 3847 N N . THR B 1 159 ? 1.878 16.25 5.371 1 98.44 159 THR B N 1
ATOM 3848 C CA . THR B 1 159 ? 1.029 17.203 6.082 1 98.44 159 THR B CA 1
ATOM 3849 C C . THR B 1 159 ? 0.344 16.531 7.27 1 98.44 159 THR B C 1
ATOM 3851 O O . THR B 1 159 ? 0.217 17.141 8.344 1 98.44 159 THR B O 1
ATOM 3854 N N . ASP B 1 160 ? -0.059 15.273 7.125 1 98.5 160 ASP B N 1
ATOM 3855 C CA . ASP B 1 160 ? -0.674 14.523 8.211 1 98.5 160 ASP B CA 1
ATOM 3856 C C . ASP B 1 160 ? 0.234 14.484 9.438 1 98.5 160 ASP B C 1
ATOM 3858 O O . ASP B 1 160 ? -0.229 14.672 10.57 1 98.5 160 ASP B O 1
ATOM 3862 N N . LEU B 1 161 ? 1.461 14.312 9.258 1 98.38 161 LEU B N 1
ATOM 3863 C CA . LEU B 1 161 ? 2.391 14.047 10.352 1 98.38 161 LEU B CA 1
ATOM 3864 C C . LEU B 1 161 ? 2.621 15.305 11.18 1 98.38 161 LEU B C 1
ATOM 3866 O O . LEU B 1 161 ? 3.248 15.25 12.242 1 98.38 161 LEU B O 1
ATOM 3870 N N . HIS B 1 162 ? 2.096 16.422 10.727 1 98.56 162 HIS B N 1
ATOM 3871 C CA . HIS B 1 162 ? 2.195 17.656 11.484 1 98.56 162 HIS B CA 1
ATOM 3872 C C . HIS B 1 162 ? 0.963 17.859 12.359 1 98.56 162 HIS B C 1
ATOM 3874 O O . HIS B 1 162 ? 0.93 18.781 13.188 1 98.56 162 HIS B O 1
ATOM 3880 N N . GLN B 1 163 ? -0.053 17.062 12.172 1 98.44 163 GLN B N 1
ATOM 3881 C CA . GLN B 1 163 ? -1.173 16.969 13.102 1 98.44 163 GLN B CA 1
ATOM 3882 C C . GLN B 1 163 ? -0.869 15.977 14.227 1 98.44 163 GLN B C 1
ATOM 3884 O O . GLN B 1 163 ? -0.671 14.781 13.977 1 98.44 163 GLN B O 1
ATOM 3889 N N . PRO B 1 164 ? -0.884 16.406 15.453 1 98.19 164 PRO B N 1
ATOM 3890 C CA . PRO B 1 164 ? -0.384 15.609 16.578 1 98.19 164 PRO B CA 1
ATOM 3891 C C . PRO B 1 164 ? -1.07 14.25 16.672 1 98.19 164 PRO B C 1
ATOM 3893 O O . PRO B 1 164 ? -0.42 13.242 16.984 1 98.19 164 PRO B O 1
ATOM 3896 N N . LEU B 1 165 ? -2.328 14.117 16.375 1 98.44 165 LEU B N 1
ATOM 3897 C CA . LEU B 1 165 ? -3.078 12.891 16.578 1 98.44 165 LEU B CA 1
ATOM 3898 C C . LEU B 1 165 ? -2.92 11.945 15.391 1 98.44 165 LEU B C 1
ATOM 3900 O O . LEU B 1 165 ? -3.404 10.812 15.422 1 98.44 165 LEU B O 1
ATOM 3904 N N . HIS B 1 166 ? -2.23 12.383 14.336 1 98.56 166 HIS B N 1
ATOM 3905 C CA . HIS B 1 166 ? -1.758 11.484 13.281 1 98.56 166 HIS B CA 1
ATOM 3906 C C . HIS B 1 166 ? -0.372 10.938 13.602 1 98.56 166 HIS B C 1
ATOM 3908 O O . HIS B 1 166 ? 0.081 9.977 12.984 1 98.56 166 HIS B O 1
ATOM 3914 N N . ALA B 1 167 ? 0.26 11.539 14.586 1 98.12 167 ALA B N 1
ATOM 3915 C CA . ALA B 1 167 ? 1.627 11.156 14.93 1 98.12 167 ALA B CA 1
ATOM 3916 C C . ALA B 1 167 ? 1.646 10.219 16.125 1 98.12 167 ALA B C 1
ATOM 3918 O O . ALA B 1 167 ? 2.619 9.484 16.344 1 98.12 167 ALA B O 1
ATOM 3919 N N . SER B 1 168 ? 0.537 10.234 16.922 1 98.44 168 SER B N 1
ATOM 3920 C CA . SER B 1 168 ? 0.616 9.555 18.219 1 98.44 168 SER B CA 1
ATOM 3921 C C . SER B 1 168 ? -0.72 8.922 18.578 1 98.44 168 SER B C 1
ATOM 3923 O O . SER B 1 168 ? -1.764 9.297 18.047 1 98.44 168 SER B O 1
ATOM 3925 N N . THR B 1 169 ? -0.653 7.953 19.438 1 98.62 169 THR B N 1
ATOM 3926 C CA . THR B 1 169 ? -1.829 7.367 20.078 1 98.62 169 THR B CA 1
ATOM 3927 C C . THR B 1 169 ? -1.736 7.469 21.594 1 98.62 169 THR B C 1
ATOM 3929 O O . THR B 1 169 ? -0.652 7.34 22.172 1 98.62 169 THR B O 1
ATOM 3932 N N . GLY B 1 170 ? -2.852 7.75 22.219 1 98.38 170 GLY B N 1
ATOM 3933 C CA . GLY B 1 170 ? -2.904 7.902 23.672 1 98.38 170 GLY B CA 1
ATOM 3934 C C . GLY B 1 170 ? -3.119 6.59 24.391 1 98.38 170 GLY B C 1
ATOM 3935 O O . GLY B 1 170 ? -4.062 5.855 24.094 1 98.38 170 GLY B O 1
ATOM 3936 N N . ILE B 1 171 ? -2.246 6.332 25.328 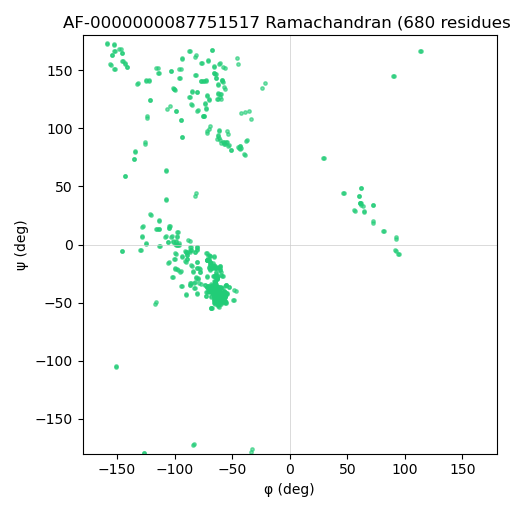1 98.12 171 ILE B N 1
ATOM 3937 C CA . ILE B 1 171 ? -2.32 5.141 26.172 1 98.12 171 ILE B CA 1
ATOM 3938 C C . ILE B 1 171 ? -2.918 5.5 27.531 1 98.12 171 ILE B C 1
ATOM 3940 O O . ILE B 1 171 ? -2.551 6.516 28.125 1 98.12 171 ILE B O 1
ATOM 3944 N N . SER B 1 172 ? -3.842 4.746 28.047 1 96.31 172 SER B N 1
ATOM 3945 C CA . SER B 1 172 ? -4.461 4.859 29.359 1 96.31 172 SER B CA 1
ATOM 3946 C C . SER B 1 172 ? -4.812 3.49 29.938 1 96.31 172 SER B C 1
ATOM 3948 O O . SER B 1 172 ? -4.754 2.484 29.219 1 96.31 172 SER B O 1
ATOM 3950 N N . PRO B 1 173 ? -5.105 3.406 31.25 1 94.75 173 PRO B N 1
ATOM 3951 C CA . PRO B 1 173 ? -5.531 2.117 31.797 1 94.75 173 PRO B CA 1
ATOM 3952 C C . PRO B 1 173 ? -6.734 1.531 31.078 1 94.75 173 PRO B C 1
ATOM 3954 O O . PRO B 1 173 ? -6.82 0.314 30.891 1 94.75 173 PRO B O 1
ATOM 3957 N N . SER B 1 174 ? -7.637 2.361 30.625 1 93.88 174 SER B N 1
ATOM 3958 C CA . SER B 1 174 ? -8.844 1.888 29.953 1 93.88 174 SER B CA 1
ATOM 3959 C C . SER B 1 174 ? -8.562 1.543 28.5 1 93.88 174 SER B C 1
ATOM 3961 O O . SER B 1 174 ? -9.344 0.825 27.859 1 93.88 174 SER B O 1
ATOM 3963 N N . MET B 1 175 ? -7.461 2.09 27.938 1 96.31 175 MET B N 1
ATOM 3964 C CA . MET B 1 175 ? -7.066 1.827 26.547 1 96.31 175 MET B CA 1
ATOM 3965 C C . MET B 1 175 ? -5.57 1.547 26.469 1 96.31 175 MET B C 1
ATOM 3967 O O . MET B 1 175 ? -4.82 2.338 25.891 1 96.31 175 MET B O 1
ATOM 3971 N N . PRO B 1 176 ? -5.172 0.361 26.922 1 96.19 176 PRO B N 1
ATOM 3972 C CA . PRO B 1 176 ? -3.742 0.058 27.016 1 96.19 176 PRO B CA 1
ATOM 3973 C C . PRO B 1 176 ? -3.084 -0.149 25.656 1 96.19 176 PRO B C 1
ATOM 3975 O O . PRO B 1 176 ? -1.854 -0.136 25.562 1 96.19 176 PRO B O 1
ATOM 3978 N N . THR B 1 177 ? -3.875 -0.312 24.578 1 95.81 177 THR B N 1
ATOM 3979 C CA . THR B 1 177 ? -3.309 -0.537 23.25 1 95.81 177 THR B CA 1
ATOM 3980 C C . THR B 1 177 ? -3.428 0.718 22.391 1 95.81 177 THR B C 1
ATOM 3982 O O . THR B 1 177 ? -3.105 0.695 21.203 1 95.81 177 THR B O 1
ATOM 3985 N N . GLY B 1 178 ? -3.973 1.81 23 1 97.81 178 GLY B N 1
ATOM 3986 C CA . GLY B 1 178 ? -4.074 3.078 22.297 1 97.81 178 GLY B CA 1
ATOM 3987 C C . GLY B 1 178 ? -5.508 3.5 22.031 1 97.81 178 GLY B C 1
ATOM 3988 O O . GLY B 1 178 ? -6.434 2.701 22.188 1 97.81 178 GLY B O 1
ATOM 3989 N N . ASP B 1 179 ? -5.68 4.695 21.672 1 98 179 ASP B N 1
ATOM 3990 C CA . ASP B 1 179 ? -7.008 5.27 21.484 1 98 179 ASP B CA 1
ATOM 3991 C C . ASP B 1 179 ? -7.258 5.613 20.016 1 98 179 ASP B C 1
ATOM 3993 O O . ASP B 1 179 ? -8.109 6.449 19.703 1 98 179 ASP B O 1
ATOM 3997 N N . ALA B 1 180 ? -6.383 5.094 19.109 1 97.56 180 ALA B N 1
ATOM 3998 C CA . ALA B 1 180 ? -6.492 5.34 17.672 1 97.56 180 ALA B CA 1
ATOM 3999 C C . ALA B 1 180 ? -6.359 6.828 17.359 1 97.56 180 ALA B C 1
ATOM 4001 O O . ALA B 1 180 ? -7.199 7.398 16.656 1 97.56 180 ALA B O 1
ATOM 4002 N N . GLY B 1 181 ? -5.363 7.434 17.906 1 98 181 GLY B N 1
ATOM 4003 C CA . GLY B 1 181 ? -5.094 8.836 17.656 1 98 181 GLY B CA 1
ATOM 4004 C C . GLY B 1 181 ? -6.211 9.758 18.109 1 98 181 GLY B C 1
ATOM 4005 O O . GLY B 1 181 ? -6.566 10.711 17.422 1 98 181 GLY B O 1
ATOM 4006 N N . GLY B 1 182 ? -6.898 9.438 19.188 1 97.94 182 GLY B N 1
ATOM 4007 C CA . GLY B 1 182 ? -7.953 10.273 19.75 1 97.94 182 GLY B CA 1
ATOM 4008 C C . GLY B 1 182 ? -9.328 9.93 19.219 1 97.94 182 GLY B C 1
ATOM 4009 O O . GLY B 1 182 ? -10.336 10.461 19.688 1 97.94 182 GLY B O 1
ATOM 4010 N N . ASN B 1 183 ? -9.438 9.023 18.266 1 97.81 183 ASN B N 1
ATOM 4011 C CA . ASN B 1 183 ? -10.719 8.672 17.641 1 97.81 183 ASN B CA 1
ATOM 4012 C C . ASN B 1 183 ? -11.672 8.031 18.656 1 97.81 183 ASN B C 1
ATOM 4014 O O . ASN B 1 183 ? -12.891 8.141 18.516 1 97.81 183 ASN B O 1
ATOM 4018 N N . PHE B 1 184 ? -11.172 7.395 19.688 1 97.69 184 PHE B N 1
ATOM 4019 C CA . PHE B 1 184 ? -12.016 6.652 20.609 1 97.69 184 PHE B CA 1
ATOM 4020 C C . PHE B 1 184 ? -12.633 7.586 21.641 1 97.69 184 PHE B C 1
ATOM 4022 O O . PHE B 1 184 ? -13.461 7.164 22.453 1 97.69 184 PHE B O 1
ATOM 4029 N N . TYR B 1 185 ? -12.242 8.805 21.641 1 97.75 185 TYR B N 1
ATOM 4030 C CA . TYR B 1 185 ? -12.891 9.805 22.484 1 97.75 185 TYR B CA 1
ATOM 4031 C C . TYR B 1 185 ? -13.992 10.523 21.719 1 97.75 185 TYR B C 1
ATOM 4033 O O . TYR B 1 185 ? -13.766 11.586 21.125 1 97.75 185 TYR B O 1
ATOM 4041 N N . SER B 1 186 ? -15.234 10.016 21.812 1 97.88 186 SER B N 1
ATOM 4042 C CA . SER B 1 186 ? -16.406 10.672 21.234 1 97.88 186 SER B CA 1
ATOM 4043 C C . SER B 1 186 ? -16.781 11.906 22.047 1 97.88 186 SER B C 1
ATOM 4045 O O . SER B 1 186 ? -16.734 11.898 23.266 1 97.88 186 SER B O 1
ATOM 4047 N N . LEU B 1 187 ? -17.188 12.945 21.359 1 98 187 LEU B N 1
ATOM 4048 C CA . LEU B 1 187 ? -17.547 14.195 22.031 1 98 187 LEU B CA 1
ATOM 4049 C C . LEU B 1 187 ? -19.047 14.32 22.172 1 98 187 LEU B C 1
ATOM 4051 O O . LEU B 1 187 ? -19.797 14.023 21.234 1 98 187 LEU B O 1
ATOM 4055 N N . ARG B 1 188 ? -19.484 14.68 23.328 1 97.62 188 ARG B N 1
ATOM 4056 C CA . ARG B 1 188 ? -20.891 14.953 23.547 1 97.62 188 ARG B CA 1
ATOM 4057 C C . ARG B 1 188 ? -21.359 16.125 22.688 1 97.62 188 ARG B C 1
ATOM 4059 O O . ARG B 1 188 ? -20.672 17.141 22.609 1 97.62 188 ARG B O 1
ATOM 4066 N N . GLN B 1 189 ? -22.484 15.992 22.141 1 96.06 189 GLN B N 1
ATOM 4067 C CA . GLN B 1 189 ? -23.031 17 21.234 1 96.06 189 GLN B CA 1
ATOM 4068 C C . GLN B 1 189 ? -23.969 17.953 21.984 1 96.06 189 GLN B C 1
ATOM 4070 O O . GLN B 1 189 ? -24.594 17.562 22.969 1 96.06 189 GLN B O 1
ATOM 4075 N N . PRO B 1 190 ? -24.109 19.219 21.562 1 97 190 PRO B N 1
ATOM 4076 C CA . PRO B 1 190 ? -23.484 19.828 20.375 1 97 190 PRO B CA 1
ATOM 4077 C C . PRO B 1 190 ? -22 20.141 20.578 1 97 190 PRO B C 1
ATOM 4079 O O . PRO B 1 190 ? -21.594 20.516 21.672 1 97 190 PRO B O 1
ATOM 4082 N N . CYS B 1 191 ? -21.172 19.922 19.562 1 97.31 191 CYS B N 1
ATOM 4083 C CA . CYS B 1 191 ? -19.75 20.188 19.5 1 97.31 191 CYS B CA 1
ATOM 4084 C C . CYS B 1 191 ? -19.281 20.375 18.062 1 97.31 191 CYS B C 1
ATOM 4086 O O . CYS B 1 191 ? -19.953 19.922 17.125 1 97.31 191 CYS B O 1
ATOM 4088 N N . VAL B 1 192 ? -18.266 21.047 17.844 1 95.94 192 VAL B N 1
ATOM 4089 C CA . VAL B 1 192 ? -17.812 21.391 16.5 1 95.94 192 VAL B CA 1
ATOM 4090 C C . VAL B 1 192 ? -17.281 20.156 15.789 1 95.94 192 VAL B C 1
ATOM 4092 O O . VAL B 1 192 ? -17.031 20.172 14.578 1 95.94 192 VAL B O 1
ATOM 4095 N N . ALA B 1 193 ? -17.125 19.047 16.484 1 96.31 193 ALA B N 1
ATOM 4096 C CA . ALA B 1 193 ? -16.656 17.781 15.922 1 96.31 193 ALA B CA 1
ATOM 4097 C C . ALA B 1 193 ? -17.281 16.594 16.656 1 96.31 193 ALA B C 1
ATOM 4099 O O . ALA B 1 193 ? -17.906 16.766 17.703 1 96.31 193 ALA B O 1
ATOM 4100 N N . THR B 1 194 ? -17.125 15.398 16.094 1 95.94 194 THR B N 1
ATOM 4101 C CA . THR B 1 194 ? -17.781 14.219 16.641 1 95.94 194 THR B CA 1
ATOM 4102 C C . THR B 1 194 ? -16.844 13.477 17.578 1 95.94 194 THR B C 1
ATOM 4104 O O . THR B 1 194 ? -17.297 12.711 18.438 1 95.94 194 THR B O 1
ATOM 4107 N N . ASN B 1 195 ? -15.555 13.641 17.438 1 97.56 195 ASN B N 1
ATOM 4108 C CA . ASN B 1 195 ? -14.555 13.023 18.312 1 97.56 195 ASN B CA 1
ATOM 4109 C C . ASN B 1 195 ? -13.281 13.867 18.375 1 97.56 195 ASN B C 1
ATOM 4111 O O . ASN B 1 195 ? -13.156 14.875 17.688 1 97.56 195 ASN B O 1
ATOM 4115 N N . LEU B 1 196 ? -12.375 13.516 19.234 1 98.06 196 LEU B N 1
ATOM 4116 C CA . LEU B 1 196 ? -11.203 14.328 19.516 1 98.06 196 LEU B CA 1
ATOM 4117 C C . LEU B 1 196 ? -10.312 14.453 18.281 1 98.06 196 LEU B C 1
ATOM 4119 O O . LEU B 1 196 ? -9.758 15.523 18.016 1 98.06 196 LEU B O 1
ATOM 4123 N N . HIS B 1 197 ? -10.141 13.383 17.547 1 98.44 197 HIS B N 1
ATOM 4124 C CA . HIS B 1 197 ? -9.328 13.422 16.344 1 98.44 197 HIS B CA 1
ATOM 4125 C C . HIS B 1 197 ? -9.891 14.422 15.336 1 98.44 197 HIS B C 1
ATOM 4127 O O . HIS B 1 197 ? -9.164 15.297 14.852 1 98.44 197 HIS B O 1
ATOM 4133 N N . ALA B 1 198 ? -11.156 14.297 15.062 1 97.12 198 ALA B N 1
ATOM 4134 C CA . ALA B 1 198 ? -11.828 15.195 14.125 1 97.12 198 ALA B CA 1
ATOM 4135 C C . ALA B 1 198 ? -11.758 16.641 14.609 1 97.12 198 ALA B C 1
ATOM 4137 O O . ALA B 1 198 ? -11.664 17.562 13.805 1 97.12 198 ALA B O 1
ATOM 4138 N N . TYR B 1 199 ? -11.875 16.828 15.914 1 97.69 199 TYR B N 1
ATOM 4139 C CA . TYR B 1 199 ? -11.742 18.156 16.516 1 97.69 199 TYR B CA 1
ATOM 4140 C C . TYR B 1 199 ? -10.422 18.797 16.125 1 97.69 199 TYR B C 1
ATOM 4142 O O . TYR B 1 199 ? -10.391 19.953 15.688 1 97.69 199 TYR B O 1
ATOM 4150 N N . TRP B 1 200 ? -9.383 18.094 16.109 1 98.19 200 TRP B N 1
ATOM 4151 C CA . TRP B 1 200 ? -8.062 18.609 15.789 1 98.19 200 TRP B CA 1
ATOM 4152 C C . TRP B 1 200 ? -7.855 18.672 14.281 1 98.19 200 TRP B C 1
ATOM 4154 O O . TRP B 1 200 ? -7.207 19.578 13.766 1 98.19 200 TRP B O 1
ATOM 4164 N N . ASP B 1 201 ? -8.438 17.75 13.508 1 97.56 201 ASP B N 1
ATOM 4165 C CA . ASP B 1 201 ? -8.359 17.766 12.055 1 97.56 201 ASP B CA 1
ATOM 4166 C C . ASP B 1 201 ? -9.016 19.016 11.477 1 97.56 201 ASP B C 1
ATOM 4168 O O . ASP B 1 201 ? -8.609 19.5 10.414 1 97.56 201 ASP B O 1
ATOM 4172 N N . SER B 1 202 ? -9.992 19.531 12.195 1 96.69 202 SER B N 1
ATOM 4173 C CA . SER B 1 202 ? -10.75 20.672 11.695 1 96.69 202 SER B CA 1
ATOM 4174 C C . SER B 1 202 ? -10.242 21.984 12.281 1 96.69 202 SER B C 1
ATOM 4176 O O . SER B 1 202 ? -10.883 23.031 12.141 1 96.69 202 SER B O 1
ATOM 4178 N N . GLY B 1 203 ? -9.133 21.891 13.016 1 97.25 203 GLY B N 1
ATOM 4179 C CA . GLY B 1 203 ? -8.688 23.094 13.703 1 97.25 203 GLY B CA 1
ATOM 4180 C C . GLY B 1 203 ? -9.711 23.641 14.68 1 97.25 203 GLY B C 1
ATOM 4181 O O . GLY B 1 203 ? -10.016 24.828 14.664 1 97.25 203 GLY B O 1
ATOM 4182 N N . ALA B 1 204 ? -10.297 22.672 15.383 1 96.88 204 ALA B N 1
ATOM 4183 C CA . ALA B 1 204 ? -11.328 23 16.359 1 96.88 204 ALA B CA 1
ATOM 4184 C C . ALA B 1 204 ? -12.516 23.672 15.695 1 96.88 204 ALA B C 1
ATOM 4186 O O . ALA B 1 204 ? -13.055 24.656 16.219 1 96.88 204 ALA B O 1
ATOM 4187 N N . GLY B 1 205 ? -12.828 23.266 14.516 1 96.06 205 GLY B N 1
ATOM 4188 C CA . GLY B 1 205 ? -14.039 23.703 13.828 1 96.06 205 GLY B CA 1
ATOM 4189 C C . GLY B 1 205 ? -13.812 24.922 12.953 1 96.06 205 GLY B C 1
ATOM 4190 O O . GLY B 1 205 ? -14.75 25.406 12.312 1 96.06 205 GLY B O 1
ATOM 4191 N N . ASN B 1 206 ? -12.586 25.391 12.789 1 97 206 ASN B N 1
ATOM 4192 C CA . ASN B 1 206 ? -12.336 26.656 12.109 1 97 206 ASN B CA 1
ATOM 4193 C C . ASN B 1 206 ? -11.883 26.438 10.664 1 97 206 ASN B C 1
ATOM 4195 O O . ASN B 1 206 ? -11.844 27.375 9.867 1 97 206 ASN B O 1
ATOM 4199 N N . TYR B 1 207 ? -11.539 25.266 10.289 1 96.81 207 TYR B N 1
ATOM 4200 C CA . TYR B 1 207 ? -11.094 24.906 8.953 1 96.81 207 TYR B CA 1
ATOM 4201 C C . TYR B 1 207 ? -11.93 23.766 8.391 1 96.81 207 TYR B C 1
ATOM 4203 O O . TYR B 1 207 ? -11.547 22.594 8.469 1 96.81 207 TYR B O 1
ATOM 4211 N N . THR B 1 208 ? -13.039 24.125 7.738 1 94.25 208 THR B N 1
ATOM 4212 C CA . THR B 1 208 ? -14.031 23.094 7.422 1 94.25 208 THR B CA 1
ATOM 4213 C C . THR B 1 208 ? -14.398 23.141 5.941 1 94.25 208 THR B C 1
ATOM 4215 O O . THR B 1 208 ? -15.43 22.594 5.539 1 94.25 208 THR B O 1
ATOM 4218 N N . ILE B 1 209 ? -13.562 23.859 5.117 1 94.44 209 ILE B N 1
ATOM 4219 C CA . ILE B 1 209 ? -13.797 23.844 3.678 1 94.44 209 ILE B CA 1
ATOM 4220 C C . ILE B 1 209 ? -13.469 22.469 3.109 1 94.44 209 ILE B C 1
ATOM 4222 O O . ILE B 1 209 ? -12.375 21.938 3.334 1 94.44 209 ILE B O 1
ATOM 4226 N N . ASN B 1 210 ? -14.422 21.891 2.441 1 92.88 210 ASN B N 1
ATOM 4227 C CA . ASN B 1 210 ? -14.211 20.609 1.768 1 92.88 210 ASN B CA 1
ATOM 4228 C C . ASN B 1 210 ? -13.867 20.812 0.294 1 92.88 210 ASN B C 1
ATOM 4230 O O . ASN B 1 210 ? -14.406 21.688 -0.366 1 92.88 210 ASN B O 1
ATOM 4234 N N . TRP B 1 211 ? -13 20 -0.198 1 93.56 211 TRP B N 1
ATOM 4235 C CA . TRP B 1 211 ? -12.68 19.953 -1.621 1 93.56 211 TRP B CA 1
ATOM 4236 C C . TRP B 1 211 ? -13.891 19.516 -2.438 1 93.56 211 TRP B C 1
ATOM 4238 O O . TRP B 1 211 ? -14.719 18.734 -1.959 1 93.56 211 TRP B O 1
ATOM 4248 N N . ASN B 1 212 ? -14 20.016 -3.605 1 89.75 212 ASN B N 1
ATOM 4249 C CA . ASN B 1 212 ? -14.953 19.531 -4.598 1 89.75 212 ASN B CA 1
ATOM 4250 C C . ASN B 1 212 ? -14.367 19.578 -6.004 1 89.75 212 ASN B C 1
ATOM 4252 O O . ASN B 1 212 ? -13.445 20.344 -6.277 1 89.75 212 ASN B O 1
ATOM 4256 N N . PRO B 1 213 ? -14.883 18.734 -6.918 1 88.31 213 PRO B N 1
ATOM 4257 C CA . PRO B 1 213 ? -14.289 18.609 -8.25 1 88.31 213 PRO B CA 1
ATOM 4258 C C . PRO B 1 213 ? -14.422 19.891 -9.07 1 88.31 213 PRO B C 1
ATOM 4260 O O . PRO B 1 213 ? -13.75 20.047 -10.094 1 88.31 213 PRO B O 1
ATOM 4263 N N . ASN B 1 214 ? -15.203 20.875 -8.594 1 86.12 214 ASN B N 1
ATOM 4264 C CA . ASN B 1 214 ? -15.422 22.109 -9.344 1 86.12 214 ASN B CA 1
ATOM 4265 C C . ASN B 1 214 ? -14.695 23.297 -8.703 1 86.12 214 ASN B C 1
ATOM 4267 O O . ASN B 1 214 ? -14.883 24.438 -9.117 1 86.12 214 ASN B O 1
ATOM 4271 N N . MET B 1 215 ? -13.93 23 -7.73 1 89.38 215 MET B N 1
ATOM 4272 C CA . MET B 1 215 ? -13.195 24.062 -7.035 1 89.38 215 MET B CA 1
ATOM 4273 C C . MET B 1 215 ? -12.062 24.609 -7.906 1 89.38 215 MET B C 1
ATOM 4275 O O . MET B 1 215 ? -10.984 24.016 -7.961 1 89.38 215 MET B O 1
ATOM 4279 N N . THR B 1 216 ? -12.273 25.688 -8.562 1 89.38 216 THR B N 1
ATOM 4280 C CA . THR B 1 216 ? -11.281 26.312 -9.422 1 89.38 216 THR B CA 1
ATOM 4281 C C . THR B 1 216 ? -10.398 27.266 -8.633 1 89.38 216 THR B C 1
ATOM 4283 O O . THR B 1 216 ? -10.711 27.594 -7.484 1 89.38 216 THR B O 1
ATOM 4286 N N . ALA B 1 217 ? -9.289 27.703 -9.203 1 88.12 217 ALA B N 1
ATOM 4287 C CA . ALA B 1 217 ? -8.344 28.594 -8.539 1 88.12 217 ALA B CA 1
ATOM 4288 C C . ALA B 1 217 ? -9.016 29.906 -8.133 1 88.12 217 ALA B C 1
ATOM 4290 O O . ALA B 1 217 ? -8.672 30.5 -7.102 1 88.12 217 ALA B O 1
ATOM 4291 N N . ASP B 1 218 ? -10.062 30.281 -8.852 1 91.75 218 ASP B N 1
ATOM 4292 C CA . ASP B 1 218 ? -10.711 31.578 -8.602 1 91.75 218 ASP B CA 1
ATOM 4293 C C . ASP B 1 218 ? -11.969 31.406 -7.754 1 91.75 218 ASP B C 1
ATOM 4295 O O . ASP B 1 218 ? -12.625 32.375 -7.41 1 91.75 218 ASP B O 1
ATOM 4299 N N . SER B 1 219 ? -12.227 30.156 -7.395 1 94.56 219 SER B N 1
ATOM 4300 C CA . SER B 1 219 ? -13.391 29.938 -6.555 1 94.56 219 SER B CA 1
ATOM 4301 C C . SER B 1 219 ? -13.227 30.578 -5.184 1 94.56 219 SER B C 1
ATOM 4303 O O . SER B 1 219 ? -12.102 30.812 -4.734 1 94.56 219 SER B O 1
ATOM 4305 N N . THR B 1 220 ? -14.312 30.938 -4.539 1 95.69 220 THR B N 1
ATOM 4306 C CA . THR B 1 220 ? -14.312 31.562 -3.217 1 95.69 220 THR B CA 1
ATOM 4307 C C . THR B 1 220 ? -13.562 30.688 -2.213 1 95.69 220 THR B C 1
ATOM 4309 O O . THR B 1 220 ? -12.773 31.188 -1.408 1 95.69 220 THR B O 1
ATOM 4312 N N . ASP B 1 221 ? -13.781 29.391 -2.287 1 95 221 ASP B N 1
ATOM 4313 C CA . ASP B 1 221 ? -13.125 28.469 -1.371 1 95 221 ASP B CA 1
ATOM 4314 C C . ASP B 1 221 ? -11.609 28.484 -1.56 1 95 221 ASP B C 1
ATOM 4316 O O . ASP B 1 221 ? -10.859 28.578 -0.586 1 95 221 ASP B O 1
ATOM 4320 N N . ARG B 1 222 ? -11.156 28.484 -2.773 1 96.5 222 ARG B N 1
ATOM 4321 C CA . ARG B 1 222 ? -9.719 28.5 -3.041 1 96.5 222 ARG B CA 1
ATOM 4322 C C . ARG B 1 222 ? -9.102 29.828 -2.619 1 96.5 222 ARG B C 1
ATOM 4324 O O . ARG B 1 222 ? -7.98 29.859 -2.119 1 96.5 222 ARG B O 1
ATOM 4331 N N . GLN B 1 223 ? -9.852 30.875 -2.809 1 97.12 223 GLN B N 1
ATOM 4332 C CA . GLN B 1 223 ? -9.375 32.188 -2.369 1 97.12 223 GLN B CA 1
ATOM 4333 C C . GLN B 1 223 ? -9.258 32.25 -0.85 1 97.12 223 GLN B C 1
ATOM 4335 O O . GLN B 1 223 ? -8.312 32.844 -0.319 1 97.12 223 GLN B O 1
ATOM 4340 N N . SER B 1 224 ? -10.195 31.609 -0.219 1 97.19 224 SER B N 1
ATOM 4341 C CA . SER B 1 224 ? -10.141 31.547 1.238 1 97.19 224 SER B CA 1
ATOM 4342 C C . SER B 1 224 ? -8.93 30.766 1.717 1 97.19 224 SER B C 1
ATOM 4344 O O . SER B 1 224 ? -8.266 31.156 2.684 1 97.19 224 SER B O 1
ATOM 4346 N N . ILE B 1 225 ? -8.648 29.688 1.048 1 97.94 225 ILE B N 1
ATOM 4347 C CA . ILE B 1 225 ? -7.484 28.875 1.373 1 97.94 225 ILE B CA 1
ATOM 4348 C C . ILE B 1 225 ? -6.203 29.672 1.137 1 97.94 225 ILE B C 1
ATOM 4350 O O . ILE B 1 225 ? -5.297 29.656 1.972 1 97.94 225 ILE B O 1
ATOM 4354 N N . ASN B 1 226 ? -6.125 30.359 0.034 1 98.12 226 ASN B N 1
ATOM 4355 C CA . ASN B 1 226 ? -4.988 31.219 -0.279 1 98.12 226 ASN B CA 1
ATOM 4356 C C . ASN B 1 226 ? -4.781 32.281 0.788 1 98.12 226 ASN B C 1
ATOM 4358 O O . ASN B 1 226 ? -3.656 32.531 1.225 1 98.12 226 ASN B O 1
ATOM 4362 N N . ALA B 1 227 ? -5.852 32.906 1.2 1 98.38 227 ALA B N 1
ATOM 4363 C CA . ALA B 1 227 ? -5.797 33.969 2.205 1 98.38 227 ALA B CA 1
ATOM 4364 C C . ALA B 1 227 ? -5.355 33.406 3.559 1 98.38 227 ALA B C 1
ATOM 4366 O O . ALA B 1 227 ? -4.59 34.062 4.277 1 98.38 227 ALA B O 1
ATOM 4367 N N . ALA B 1 228 ? -5.895 32.281 3.877 1 98.44 228 ALA B N 1
ATOM 4368 C CA . ALA B 1 228 ? -5.492 31.625 5.129 1 98.44 228 ALA B CA 1
ATOM 4369 C C . ALA B 1 228 ? -3.998 31.328 5.137 1 98.44 228 ALA B C 1
ATOM 4371 O O . ALA B 1 228 ? -3.318 31.547 6.145 1 98.44 228 ALA B O 1
ATOM 4372 N N . ALA B 1 229 ? -3.512 30.828 4.039 1 98.81 229 ALA B N 1
ATOM 4373 C CA . ALA B 1 229 ? -2.086 30.531 3.924 1 98.81 229 ALA B CA 1
ATOM 4374 C C . ALA B 1 229 ? -1.249 31.797 4.117 1 98.81 229 ALA B C 1
ATOM 4376 O O . ALA B 1 229 ? -0.283 31.797 4.883 1 98.81 229 ALA B O 1
ATOM 4377 N N . LYS B 1 230 ? -1.629 32.875 3.492 1 98.81 230 LYS B N 1
ATOM 4378 C CA . LYS B 1 230 ? -0.92 34.156 3.621 1 98.81 230 LYS B CA 1
ATOM 4379 C C . LYS B 1 230 ? -0.925 34.656 5.066 1 98.81 230 LYS B C 1
ATOM 4381 O O . LYS B 1 230 ? 0.096 35.125 5.574 1 98.81 230 LYS B O 1
ATOM 4386 N N . ARG B 1 231 ? -2.039 34.5 5.637 1 98.81 231 ARG B N 1
ATOM 4387 C CA . ARG B 1 231 ? -2.18 34.938 7.023 1 98.81 231 ARG B CA 1
ATOM 4388 C C . ARG B 1 231 ? -1.264 34.156 7.945 1 98.81 231 ARG B C 1
ATOM 4390 O O . ARG B 1 231 ? -0.595 34.719 8.812 1 98.81 231 ARG B O 1
ATOM 4397 N N . LEU B 1 232 ? -1.261 32.875 7.766 1 98.88 232 LEU B N 1
ATOM 4398 C CA . LEU B 1 232 ? -0.453 32 8.625 1 98.88 232 LEU B CA 1
ATOM 4399 C C . LEU B 1 232 ? 1.034 32.25 8.391 1 98.88 232 LEU B C 1
ATOM 4401 O O . LEU B 1 232 ? 1.832 32.188 9.328 1 98.88 232 LEU B O 1
ATOM 4405 N N . ILE B 1 233 ? 1.463 32.5 7.16 1 98.88 233 ILE B N 1
ATOM 4406 C CA . ILE B 1 233 ? 2.848 32.844 6.867 1 98.88 233 ILE B CA 1
ATOM 4407 C C . ILE B 1 233 ? 3.225 34.125 7.605 1 98.88 233 ILE B C 1
ATOM 4409 O O . ILE B 1 233 ? 4.254 34.188 8.289 1 98.88 233 ILE B O 1
ATOM 4413 N N . SER B 1 234 ? 2.371 35.125 7.531 1 98.75 234 SER B N 1
ATOM 4414 C CA . SER B 1 234 ? 2.631 36.375 8.203 1 98.75 234 SER B CA 1
ATOM 4415 C C . SER B 1 234 ? 2.715 36.219 9.719 1 98.75 234 SER B C 1
ATOM 4417 O O . SER B 1 234 ? 3.553 36.812 10.375 1 98.75 234 SER B O 1
ATOM 4419 N N . ALA B 1 235 ? 1.905 35.375 10.242 1 98.62 235 ALA B N 1
ATOM 4420 C CA . ALA B 1 235 ? 1.788 35.188 11.688 1 98.62 235 ALA B CA 1
ATOM 4421 C C . ALA B 1 235 ? 2.988 34.438 12.242 1 98.62 235 ALA B C 1
ATOM 4423 O O . ALA B 1 235 ? 3.422 34.688 13.375 1 98.62 235 ALA B O 1
ATOM 4424 N N . TYR B 1 236 ? 3.527 33.469 11.406 1 98.5 236 TYR B N 1
ATOM 4425 C CA . TYR B 1 236 ? 4.418 32.5 12.047 1 98.5 236 TYR B CA 1
ATOM 4426 C C . TYR B 1 236 ? 5.777 32.469 11.359 1 98.5 236 TYR B C 1
ATOM 4428 O O . TYR B 1 236 ? 6.668 31.719 11.766 1 98.5 236 TYR B O 1
ATOM 4436 N N . GLN B 1 237 ? 6.031 33.281 10.312 1 97.25 237 GLN B N 1
ATOM 4437 C CA . GLN B 1 237 ? 7.262 33.219 9.531 1 97.25 237 GLN B CA 1
ATOM 4438 C C . GLN B 1 237 ? 8.484 33.5 10.398 1 97.25 237 GLN B C 1
ATOM 4440 O O . GLN B 1 237 ? 9.594 33.062 10.07 1 97.25 237 GLN B O 1
ATOM 4445 N N . ASN B 1 238 ? 8.266 34.188 11.562 1 97.56 238 ASN B N 1
ATOM 4446 C CA . ASN B 1 238 ? 9.398 34.562 12.414 1 97.56 238 ASN B CA 1
ATOM 4447 C C . ASN B 1 238 ? 9.555 33.562 13.578 1 97.56 238 ASN B C 1
ATOM 4449 O O . ASN B 1 238 ? 10.422 33.75 14.43 1 97.56 238 ASN B O 1
ATOM 4453 N N . VAL B 1 239 ? 8.719 32.531 13.617 1 97.31 239 VAL B N 1
ATOM 4454 C CA . VAL B 1 239 ? 8.844 31.5 14.641 1 97.31 239 VAL B CA 1
ATOM 4455 C C . VAL B 1 239 ? 9.867 30.453 14.188 1 97.31 239 VAL B C 1
ATOM 4457 O O . VAL B 1 239 ? 9.789 29.953 13.07 1 97.31 239 VAL B O 1
ATOM 4460 N N . THR B 1 240 ? 10.773 30.141 15.055 1 96.62 240 THR B N 1
ATOM 4461 C CA . THR B 1 240 ? 11.836 29.203 14.727 1 96.62 240 THR B CA 1
ATOM 4462 C C . THR B 1 240 ? 11.289 27.781 14.625 1 96.62 240 THR B C 1
ATOM 4464 O O . THR B 1 240 ? 10.57 27.328 15.508 1 96.62 240 THR B O 1
ATOM 4467 N N . ASP B 1 241 ? 11.57 27.109 13.555 1 97.44 241 ASP B N 1
ATOM 4468 C CA . ASP B 1 241 ? 11.234 25.688 13.391 1 97.44 241 ASP B CA 1
ATOM 4469 C C . ASP B 1 241 ? 12.141 24.812 14.25 1 97.44 241 ASP B C 1
ATOM 4471 O O . ASP B 1 241 ? 13.344 24.719 13.992 1 97.44 241 ASP B O 1
ATOM 4475 N N . PRO B 1 242 ? 11.633 24.125 15.18 1 95.62 242 PRO B N 1
ATOM 4476 C CA . PRO B 1 242 ? 12.469 23.312 16.062 1 95.62 242 PRO B CA 1
ATOM 4477 C C . PRO B 1 242 ? 13.188 22.188 15.305 1 95.62 242 PRO B C 1
ATOM 4479 O O . PRO B 1 242 ? 14.188 21.656 15.797 1 95.62 242 PRO B O 1
ATOM 4482 N N . ALA B 1 243 ? 12.703 21.828 14.125 1 95.44 243 ALA B N 1
ATOM 4483 C CA . ALA B 1 243 ? 13.32 20.75 13.367 1 95.44 243 ALA B CA 1
ATOM 4484 C C . ALA B 1 243 ? 14.414 21.266 12.445 1 95.44 243 ALA B C 1
ATOM 4486 O O . ALA B 1 243 ? 15.109 20.484 11.789 1 95.44 243 ALA B O 1
ATOM 4487 N N . SER B 1 244 ? 14.625 22.578 12.297 1 95.81 244 SER B N 1
ATOM 4488 C CA . SER B 1 244 ? 15.602 23.188 11.414 1 95.81 244 SER B CA 1
ATOM 4489 C C . SER B 1 244 ? 15.547 22.578 10.016 1 95.81 244 SER B C 1
ATOM 4491 O O . SER B 1 244 ? 16.578 22.219 9.453 1 95.81 244 SER B O 1
ATOM 4493 N N . PHE B 1 245 ? 14.328 22.422 9.539 1 96.75 245 PHE B N 1
ATOM 4494 C CA . PHE B 1 245 ? 14.078 21.641 8.336 1 96.75 245 PHE B CA 1
ATOM 4495 C C . PHE B 1 245 ? 14.602 22.359 7.102 1 96.75 245 PHE B C 1
ATOM 4497 O O . PHE B 1 245 ? 14.93 21.734 6.094 1 96.75 245 PHE B O 1
ATOM 4504 N N . SER B 1 246 ? 14.844 23.703 7.137 1 96.5 246 SER B N 1
ATOM 4505 C CA . SER B 1 246 ? 15.281 24.516 6.008 1 96.5 246 SER B CA 1
ATOM 4506 C C . SER B 1 246 ? 16.688 24.141 5.562 1 96.5 246 SER B C 1
ATOM 4508 O O . SER B 1 246 ? 17.094 24.453 4.441 1 96.5 246 SER B O 1
ATOM 4510 N N . GLN B 1 247 ? 17.406 23.438 6.387 1 96.5 247 GLN B N 1
ATOM 4511 C CA . GLN B 1 247 ? 18.781 23.047 6.078 1 96.5 247 GLN B CA 1
ATOM 4512 C C . GLN B 1 247 ? 18.844 22.094 4.891 1 96.5 247 GLN B C 1
ATOM 4514 O O . GLN B 1 247 ? 19.875 21.984 4.223 1 96.5 247 GLN B O 1
ATOM 4519 N N . TYR B 1 248 ? 17.719 21.469 4.629 1 97.56 248 TYR B N 1
ATOM 4520 C CA . TYR B 1 248 ? 17.734 20.406 3.629 1 97.56 248 TYR B CA 1
ATOM 4521 C C . TYR B 1 248 ? 17.453 20.969 2.236 1 97.56 248 TYR B C 1
ATOM 4523 O O . TYR B 1 248 ? 17.594 20.25 1.239 1 97.56 248 TYR B O 1
ATOM 4531 N N . VAL B 1 249 ? 17.109 22.234 2.105 1 96.44 249 VAL B N 1
ATOM 4532 C CA . VAL B 1 249 ? 16.75 22.797 0.812 1 96.44 249 VAL B CA 1
ATOM 4533 C C . VAL B 1 249 ? 17.969 22.797 -0.112 1 96.44 249 VAL B C 1
ATOM 4535 O O . VAL B 1 249 ? 17.828 22.609 -1.323 1 96.44 249 VAL B O 1
ATOM 4538 N N . SER B 1 250 ? 19.172 22.938 0.441 1 96.5 250 SER B N 1
ATOM 4539 C CA . SER B 1 250 ? 20.375 23.062 -0.37 1 96.5 250 SER B CA 1
ATOM 4540 C C . SER B 1 250 ? 21.141 21.75 -0.436 1 96.5 250 SER B C 1
ATOM 4542 O O . SER B 1 250 ? 22.156 21.641 -1.112 1 96.5 250 SER B O 1
ATOM 4544 N N . SER B 1 251 ? 20.625 20.719 0.167 1 97.06 251 SER B N 1
ATOM 4545 C CA . SER B 1 251 ? 21.297 19.422 0.147 1 97.06 251 SER B CA 1
ATOM 4546 C C . SER B 1 251 ? 21.109 18.719 -1.2 1 97.06 251 SER B C 1
ATOM 4548 O O . SER B 1 251 ? 20.188 19.062 -1.954 1 97.06 251 SER B O 1
ATOM 4550 N N . SER B 1 252 ? 22.094 17.797 -1.485 1 98.12 252 SER B N 1
ATOM 4551 C CA . SER B 1 252 ? 21.828 16.891 -2.604 1 98.12 252 SER B CA 1
ATOM 4552 C C . SER B 1 252 ? 20.594 16.047 -2.359 1 98.12 252 SER B C 1
ATOM 4554 O O . SER B 1 252 ? 20.188 15.836 -1.213 1 98.12 252 SER B O 1
ATOM 4556 N N . TYR B 1 253 ? 20.016 15.594 -3.428 1 98.31 253 TYR B N 1
ATOM 4557 C CA . TYR B 1 253 ? 18.828 14.773 -3.23 1 98.31 253 TYR B CA 1
ATOM 4558 C C . TYR B 1 253 ? 19.156 13.516 -2.432 1 98.31 253 TYR B C 1
ATOM 4560 O O . TYR B 1 253 ? 18.344 13.055 -1.632 1 98.31 253 TYR B O 1
ATOM 4568 N N . ALA B 1 254 ? 20.375 12.938 -2.689 1 97.88 254 ALA B N 1
ATOM 4569 C CA . ALA B 1 254 ? 20.797 11.758 -1.947 1 97.88 254 ALA B CA 1
ATOM 4570 C C . ALA B 1 254 ? 20.828 12.031 -0.446 1 97.88 254 ALA B C 1
ATOM 4572 O O . ALA B 1 254 ? 20.328 11.227 0.348 1 97.88 254 ALA B O 1
ATOM 4573 N N . ASP B 1 255 ? 21.375 13.172 -0.07 1 98.12 255 ASP B N 1
ATOM 4574 C CA . ASP B 1 255 ? 21.438 13.539 1.34 1 98.12 255 ASP B CA 1
ATOM 4575 C C . ASP B 1 255 ? 20.047 13.828 1.907 1 98.12 255 ASP B C 1
ATOM 4577 O O . ASP B 1 255 ? 19.734 13.422 3.027 1 98.12 255 ASP B O 1
ATOM 4581 N N . PHE B 1 256 ? 19.312 14.57 1.117 1 98.44 256 PHE B N 1
ATOM 4582 C CA . PHE B 1 256 ? 17.938 14.852 1.5 1 98.44 256 PHE B CA 1
ATOM 4583 C C . PHE B 1 256 ? 17.156 13.555 1.727 1 98.44 256 PHE B C 1
ATOM 4585 O O . PHE B 1 256 ? 16.516 13.383 2.762 1 98.44 256 PHE B O 1
ATOM 4592 N N . ASN B 1 257 ? 17.234 12.648 0.769 1 98.38 257 ASN B N 1
ATOM 4593 C CA . ASN B 1 257 ? 16.562 11.352 0.851 1 98.38 257 ASN B CA 1
ATOM 4594 C C . ASN B 1 257 ? 16.984 10.586 2.104 1 98.38 257 ASN B C 1
ATOM 4596 O O . ASN B 1 257 ? 16.141 10.008 2.789 1 98.38 257 ASN B O 1
ATOM 4600 N N . SER B 1 258 ? 18.25 10.562 2.414 1 97.81 258 SER B N 1
ATOM 4601 C CA . SER B 1 258 ? 18.75 9.898 3.615 1 97.81 258 SER B CA 1
ATOM 4602 C C . SER B 1 258 ? 18.172 10.539 4.875 1 97.81 258 SER B C 1
ATOM 4604 O O . SER B 1 258 ? 17.812 9.836 5.82 1 97.81 258 SER B O 1
ATOM 4606 N N . ALA B 1 259 ? 18.062 11.812 4.879 1 97.5 259 ALA B N 1
ATOM 4607 C CA . ALA B 1 259 ? 17.531 12.539 6.027 1 97.5 259 ALA B CA 1
ATOM 4608 C C . ALA B 1 259 ? 16.047 12.242 6.23 1 97.5 259 ALA B C 1
ATOM 4610 O O . ALA B 1 259 ? 15.57 12.18 7.363 1 97.5 259 ALA B O 1
ATOM 4611 N N . MET B 1 260 ? 15.312 12.078 5.113 1 97.75 260 MET B N 1
ATOM 4612 C CA . MET B 1 260 ? 13.883 11.82 5.191 1 97.75 260 MET B CA 1
ATOM 4613 C C . MET B 1 260 ? 13.609 10.422 5.727 1 97.75 260 MET B C 1
ATOM 4615 O O . MET B 1 260 ? 12.5 10.125 6.18 1 97.75 260 MET B O 1
ATOM 4619 N N . ALA B 1 261 ? 14.594 9.609 5.77 1 96.75 261 ALA B N 1
ATOM 4620 C CA . ALA B 1 261 ? 14.461 8.266 6.328 1 96.75 261 ALA B CA 1
ATOM 4621 C C . ALA B 1 261 ? 14.945 8.227 7.777 1 96.75 261 ALA B C 1
ATOM 4623 O O . ALA B 1 261 ? 14.891 7.176 8.43 1 96.75 261 ALA B O 1
ATOM 4624 N N . SER B 1 262 ? 15.406 9.398 8.289 1 95.75 262 SER B N 1
ATOM 4625 C CA . SER B 1 262 ? 16 9.438 9.617 1 95.75 262 SER B CA 1
ATOM 4626 C C . SER B 1 262 ? 15.797 10.797 10.281 1 95.75 262 SER B C 1
ATOM 4628 O O . SER B 1 262 ? 14.68 11.133 10.68 1 95.75 262 SER B O 1
ATOM 4630 N N . THR B 1 263 ? 16.828 11.602 10.344 1 93.94 263 THR B N 1
ATOM 4631 C CA . THR B 1 263 ? 16.906 12.773 11.211 1 93.94 263 THR B CA 1
ATOM 4632 C C . THR B 1 263 ? 15.883 13.82 10.805 1 93.94 263 THR B C 1
ATOM 4634 O O . THR B 1 263 ? 15.32 14.508 11.664 1 93.94 263 THR B O 1
ATOM 4637 N N . GLY B 1 264 ? 15.695 13.992 9.562 1 95.31 264 GLY B N 1
ATOM 4638 C CA . GLY B 1 264 ? 14.719 14.969 9.117 1 95.31 264 GLY B CA 1
ATOM 4639 C C . GLY B 1 264 ? 13.328 14.719 9.664 1 95.31 264 GLY B C 1
ATOM 4640 O O . GLY B 1 264 ? 12.719 15.617 10.25 1 95.31 264 GLY B O 1
ATOM 4641 N N . MET B 1 265 ? 12.891 13.445 9.547 1 97.25 265 MET B N 1
ATOM 4642 C CA . MET B 1 265 ? 11.547 13.117 10.016 1 97.25 265 MET B CA 1
ATOM 4643 C C . MET B 1 265 ? 11.523 12.977 11.539 1 97.25 265 MET B C 1
ATOM 4645 O O . MET B 1 265 ? 10.484 13.188 12.164 1 97.25 265 MET B O 1
ATOM 4649 N N . TYR B 1 266 ? 12.68 12.68 12.188 1 96.94 266 TYR B N 1
ATOM 4650 C CA . TYR B 1 266 ? 12.727 12.578 13.641 1 96.94 266 TYR B CA 1
ATOM 4651 C C . TYR B 1 266 ? 12.398 13.914 14.289 1 96.94 266 TYR B C 1
ATOM 4653 O O . TYR B 1 266 ? 11.664 13.961 15.281 1 96.94 266 TYR B O 1
ATOM 4661 N N . GLY B 1 267 ? 12.961 14.969 13.703 1 96.69 267 GLY B N 1
ATOM 4662 C CA . GLY B 1 267 ? 12.641 16.281 14.219 1 96.69 267 GLY B CA 1
ATOM 4663 C C . GLY B 1 267 ? 11.172 16.641 14.094 1 96.69 267 GLY B C 1
ATOM 4664 O O . GLY B 1 267 ? 10.578 17.188 15.031 1 96.69 267 GLY B O 1
ATOM 4665 N N . VAL B 1 268 ? 10.57 16.312 12.969 1 97.88 268 VAL B N 1
ATOM 4666 C CA . VAL B 1 268 ? 9.148 16.547 12.727 1 97.88 268 VAL B CA 1
ATOM 4667 C C . VAL B 1 268 ? 8.312 15.766 13.742 1 97.88 268 VAL B C 1
ATOM 4669 O O . VAL B 1 268 ? 7.414 16.328 14.375 1 97.88 268 VAL B O 1
ATOM 4672 N N . MET B 1 269 ? 8.664 14.508 13.977 1 98.5 269 MET B N 1
ATOM 4673 C CA . MET B 1 269 ? 7.891 13.617 14.836 1 98.5 269 MET B CA 1
ATOM 4674 C C . MET B 1 269 ? 8.047 14.016 16.297 1 98.5 269 MET B C 1
ATOM 4676 O O . MET B 1 269 ? 7.094 13.914 17.078 1 98.5 269 MET B O 1
ATOM 4680 N N . ALA B 1 270 ? 9.258 14.469 16.688 1 98.38 270 ALA B N 1
ATOM 4681 C CA . ALA B 1 270 ? 9.469 14.914 18.062 1 98.38 270 ALA B CA 1
ATOM 4682 C C . ALA B 1 270 ? 8.547 16.078 18.391 1 98.38 270 ALA B C 1
ATOM 4684 O O . ALA B 1 270 ? 7.961 16.125 19.484 1 98.38 270 ALA B O 1
ATOM 4685 N N . THR B 1 271 ? 8.414 16.969 17.469 1 97.81 271 THR B N 1
ATOM 4686 C CA . THR B 1 271 ? 7.555 18.141 17.688 1 97.81 271 THR B CA 1
ATOM 4687 C C . THR B 1 271 ? 6.094 17.719 17.812 1 97.81 271 THR B C 1
ATOM 4689 O O . THR B 1 271 ? 5.406 18.125 18.75 1 97.81 271 THR B O 1
ATOM 4692 N N . SER B 1 272 ? 5.605 16.922 16.891 1 98.38 272 SER B N 1
ATOM 4693 C CA . SER B 1 272 ? 4.215 16.484 16.906 1 98.38 272 SER B CA 1
ATOM 4694 C C . SER B 1 272 ? 3.922 15.641 18.141 1 98.38 272 SER B C 1
ATOM 4696 O O . SER B 1 272 ? 2.838 15.742 18.719 1 98.38 272 SER B O 1
ATOM 4698 N N . TYR B 1 273 ? 4.871 14.844 18.562 1 98.5 273 TYR B N 1
ATOM 4699 C CA . TYR B 1 273 ? 4.734 14.016 19.75 1 98.5 273 TYR B CA 1
ATOM 4700 C C . TYR B 1 273 ? 4.555 14.875 21 1 98.5 273 TYR B C 1
ATOM 4702 O O . TYR B 1 273 ? 3.662 14.625 21.812 1 98.5 273 TYR B O 1
ATOM 4710 N N . ASP B 1 274 ? 5.391 15.852 21.156 1 98.06 274 ASP B N 1
ATOM 4711 C CA . ASP B 1 274 ? 5.309 16.734 22.328 1 98.06 274 ASP B CA 1
ATOM 4712 C C . ASP B 1 274 ? 3.979 17.484 22.344 1 98.06 274 ASP B C 1
ATOM 4714 O O . ASP B 1 274 ? 3.385 17.656 23.422 1 98.06 274 ASP B O 1
ATOM 4718 N N . LEU B 1 275 ? 3.559 17.922 21.219 1 98.25 275 LEU B N 1
ATOM 4719 C CA . LEU B 1 275 ? 2.279 18.625 21.156 1 98.25 275 LEU B CA 1
ATOM 4720 C C . LEU B 1 275 ? 1.13 17.688 21.516 1 98.25 275 LEU B C 1
ATOM 4722 O O . LEU B 1 275 ? 0.192 18.094 22.203 1 98.25 275 LEU B O 1
ATOM 4726 N N . ALA B 1 276 ? 1.174 16.422 21.031 1 98.44 276 ALA B N 1
ATOM 4727 C CA . ALA B 1 276 ? 0.151 15.453 21.422 1 98.44 276 ALA B CA 1
ATOM 4728 C C . ALA B 1 276 ? 0.135 15.25 22.938 1 98.44 276 ALA B C 1
ATOM 4730 O O . ALA B 1 276 ? -0.924 15.312 23.562 1 98.44 276 ALA B O 1
ATOM 4731 N N . ARG B 1 277 ? 1.29 15.133 23.484 1 97.12 277 ARG B N 1
ATOM 4732 C CA . ARG B 1 277 ? 1.454 14.805 24.891 1 97.12 277 ARG B CA 1
ATOM 4733 C C . ARG B 1 277 ? 1.085 15.984 25.781 1 97.12 277 ARG B C 1
ATOM 4735 O O . ARG B 1 277 ? 0.335 15.828 26.75 1 97.12 277 ARG B O 1
ATOM 4742 N N . LEU B 1 278 ? 1.539 17.141 25.406 1 95.75 278 LEU B N 1
ATOM 4743 C CA . LEU B 1 278 ? 1.547 18.234 26.359 1 95.75 278 LEU B CA 1
ATOM 4744 C C . LEU B 1 278 ? 0.444 19.234 26.047 1 95.75 278 LEU B C 1
ATOM 4746 O O . LEU B 1 278 ? 0.116 20.094 26.891 1 95.75 278 LEU B O 1
ATOM 4750 N N . VAL B 1 279 ? -0.109 19.156 24.859 1 97.19 279 VAL B N 1
ATOM 4751 C CA . VAL B 1 279 ? -1.143 20.109 24.484 1 97.19 279 VAL B CA 1
ATOM 4752 C C . VAL B 1 279 ? -2.465 19.391 24.25 1 97.19 279 VAL B C 1
ATOM 4754 O O . VAL B 1 279 ? -3.482 19.734 24.859 1 97.19 279 VAL B O 1
ATOM 4757 N N . VAL B 1 280 ? -2.521 18.328 23.469 1 98.25 280 VAL B N 1
ATOM 4758 C CA . VAL B 1 280 ? -3.756 17.641 23.094 1 98.25 280 VAL B CA 1
ATOM 4759 C C . VAL B 1 280 ? -4.352 16.953 24.328 1 98.25 280 VAL B C 1
ATOM 4761 O O . VAL B 1 280 ? -5.48 17.266 24.719 1 98.25 280 VAL B O 1
ATOM 4764 N N . TYR B 1 281 ? -3.559 16.109 25 1 97.19 281 TYR B N 1
ATOM 4765 C CA . TYR B 1 281 ? -4.133 15.203 25.984 1 97.19 281 TYR B CA 1
ATOM 4766 C C . TYR B 1 281 ? -4.055 15.812 27.391 1 97.19 281 TYR B C 1
ATOM 4768 O O . TYR B 1 281 ? -4.934 15.578 28.219 1 97.19 281 TYR B O 1
ATOM 4776 N N . LYS B 1 282 ? -3.023 16.531 27.688 1 87.5 282 LYS B N 1
ATOM 4777 C CA . LYS B 1 282 ? -2.785 16.969 29.062 1 87.5 282 LYS B CA 1
ATOM 4778 C C . LYS B 1 282 ? -3.818 18 29.484 1 87.5 282 LYS B C 1
ATOM 4780 O O . LYS B 1 282 ? -4.16 18.094 30.672 1 87.5 282 LYS B O 1
ATOM 4785 N N . ASN B 1 283 ? -4.453 18.672 28.625 1 84.94 283 ASN B N 1
ATOM 4786 C CA . ASN B 1 283 ? -5.258 19.828 29 1 84.94 283 ASN B CA 1
ATOM 4787 C C . ASN B 1 283 ? -6.742 19.578 28.766 1 84.94 283 ASN B C 1
ATOM 4789 O O . ASN B 1 283 ? -7.527 20.516 28.656 1 84.94 283 ASN B O 1
ATOM 4793 N N . ILE B 1 284 ? -7.121 18.359 28.703 1 94.12 284 ILE B N 1
ATOM 4794 C CA . ILE B 1 284 ? -8.516 18.016 28.453 1 94.12 284 ILE B CA 1
ATOM 4795 C C . ILE B 1 284 ? -8.984 16.953 29.438 1 94.12 284 ILE B C 1
ATOM 4797 O O . ILE B 1 284 ? -8.195 16.109 29.859 1 94.12 284 ILE B O 1
ATOM 4801 N N . ASP B 1 285 ? -10.227 17.109 29.969 1 94.31 285 ASP B N 1
ATOM 4802 C CA . ASP B 1 285 ? -10.836 16.062 30.766 1 94.31 285 ASP B CA 1
ATOM 4803 C C . ASP B 1 285 ? -11.305 14.898 29.891 1 94.31 285 ASP B C 1
ATOM 4805 O O . ASP B 1 285 ? -12.266 15.031 29.141 1 94.31 285 ASP B O 1
ATOM 4809 N N . LEU B 1 286 ? -10.695 13.727 29.953 1 96 286 LEU B N 1
ATOM 4810 C CA . LEU B 1 286 ? -10.969 12.578 29.094 1 96 286 LEU B CA 1
ATOM 4811 C C . LEU B 1 286 ? -11.914 11.594 29.797 1 96 286 LEU B C 1
ATOM 4813 O O . LEU B 1 286 ? -12.094 10.469 29.328 1 96 286 LEU B O 1
ATOM 4817 N N . THR B 1 287 ? -12.5 11.977 30.891 1 92.88 287 THR B N 1
ATOM 4818 C CA . THR B 1 287 ? -13.438 11.117 31.609 1 92.88 287 THR B CA 1
ATOM 4819 C C . THR B 1 287 ? -14.766 11.031 30.859 1 92.88 287 THR B C 1
ATOM 4821 O O . THR B 1 287 ? -15.422 12.047 30.625 1 92.88 287 THR B O 1
ATOM 4824 N N . ALA B 1 288 ? -15.141 9.852 30.516 1 91.38 288 ALA B N 1
ATOM 4825 C CA . ALA B 1 288 ? -16.406 9.641 29.797 1 91.38 288 ALA B CA 1
ATOM 4826 C C . ALA B 1 288 ? -17.578 9.617 30.766 1 91.38 288 ALA B C 1
ATOM 4828 O O . ALA B 1 288 ? -17.469 9.086 31.875 1 91.38 288 ALA B O 1
ATOM 4829 N N . GLY B 1 289 ? -18.625 10.094 30.297 1 88.69 289 GLY B N 1
ATOM 4830 C CA . GLY B 1 289 ? -19.859 10 31.062 1 88.69 289 GLY B CA 1
ATOM 4831 C C . GLY B 1 289 ? -20.562 8.672 30.891 1 88.69 289 GLY B C 1
ATOM 4832 O O . GLY B 1 289 ? -19.984 7.707 30.391 1 88.69 289 GLY B O 1
ATOM 4833 N N . GLY B 1 290 ? -21.75 8.555 31.406 1 87.81 290 GLY B N 1
ATOM 4834 C CA . GLY B 1 290 ? -22.562 7.355 31.281 1 87.81 290 GLY B CA 1
ATOM 4835 C C . GLY B 1 290 ? -22.875 6.977 29.844 1 87.81 290 GLY B C 1
ATOM 4836 O O . GLY B 1 290 ? -23.109 5.809 29.547 1 87.81 290 GLY B O 1
ATOM 4837 N N . ASP B 1 291 ? -22.812 7.992 29 1 90.81 291 ASP B N 1
ATOM 4838 C CA . ASP B 1 291 ? -23.094 7.773 27.578 1 90.81 291 ASP B CA 1
ATOM 4839 C C . ASP B 1 291 ? -21.828 7.383 26.828 1 90.81 291 ASP B C 1
ATOM 4841 O O . ASP B 1 291 ? -21.828 7.297 25.594 1 90.81 291 ASP B O 1
ATOM 4845 N N . LYS B 1 292 ? -20.766 7.238 27.547 1 92.62 292 LYS B N 1
ATOM 4846 C CA . LYS B 1 292 ? -19.484 6.797 27 1 92.62 292 LYS B CA 1
ATOM 4847 C C . LYS B 1 292 ? -18.844 7.891 26.156 1 92.62 292 LYS B C 1
ATOM 4849 O O . LYS B 1 292 ? -18.016 7.602 25.281 1 92.62 292 LYS B O 1
ATOM 4854 N N . LYS B 1 293 ? -19.281 9.188 26.328 1 97.44 293 LYS B N 1
ATOM 4855 C CA . LYS B 1 293 ? -18.75 10.352 25.641 1 97.44 293 LYS B CA 1
ATOM 4856 C C . LYS B 1 293 ? -18.047 11.305 26.609 1 97.44 293 LYS B C 1
ATOM 4858 O O . LYS B 1 293 ? -18.422 11.383 27.781 1 97.44 293 LYS B O 1
ATOM 4863 N N . ILE B 1 294 ? -17.047 11.953 26.094 1 97.5 294 ILE B N 1
ATOM 4864 C CA . ILE B 1 294 ? -16.438 13.008 26.906 1 97.5 294 ILE B CA 1
ATOM 4865 C C . ILE B 1 294 ? -17.078 14.352 26.562 1 97.5 294 ILE B C 1
ATOM 4867 O O . ILE B 1 294 ? -17.719 14.492 25.516 1 97.5 294 ILE B O 1
ATOM 4871 N N . ALA B 1 295 ? -16.969 15.32 27.438 1 97.12 295 ALA B N 1
ATOM 4872 C CA . ALA B 1 295 ? -17.531 16.656 27.219 1 97.12 295 ALA B CA 1
ATOM 4873 C C . ALA B 1 295 ? -16.844 17.359 26.062 1 97.12 295 ALA B C 1
ATOM 4875 O O . ALA B 1 295 ? -15.664 17.156 25.812 1 97.12 295 ALA B O 1
ATOM 4876 N N . CYS B 1 296 ? -17.625 18.188 25.344 1 97.5 296 CYS B N 1
ATOM 4877 C CA . CYS B 1 296 ? -17 19.078 24.375 1 97.5 296 CYS B CA 1
ATOM 4878 C C . CYS B 1 296 ? -15.938 19.953 25.031 1 97.5 296 CYS B C 1
ATOM 4880 O O . CYS B 1 296 ? -16.156 20.5 26.109 1 97.5 296 CYS B O 1
ATOM 4882 N N . PRO B 1 297 ? -14.766 20.094 24.438 1 97.31 297 PRO B N 1
ATOM 4883 C CA . PRO B 1 297 ? -13.688 20.875 25.047 1 97.31 297 PRO B CA 1
ATOM 4884 C C . PRO B 1 297 ? -14.086 22.297 25.375 1 97.31 297 PRO B C 1
ATOM 4886 O O . PRO B 1 297 ? -14.945 22.875 24.703 1 97.31 297 PRO B O 1
ATOM 4889 N N . SER B 1 298 ? -13.469 22.906 26.375 1 96.75 298 SER B N 1
ATOM 4890 C CA . SER B 1 298 ? -13.727 24.266 26.812 1 96.75 298 SER B CA 1
AT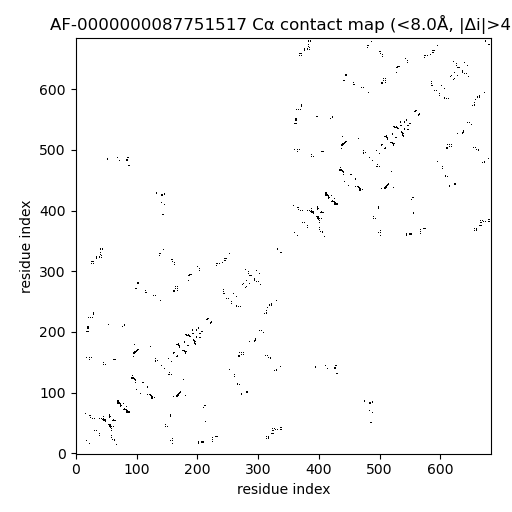OM 4891 C C . SER B 1 298 ? -13.281 25.281 25.766 1 96.75 298 SER B C 1
ATOM 4893 O O . SER B 1 298 ? -12.562 24.938 24.828 1 96.75 298 SER B O 1
ATOM 4895 N N . ALA B 1 299 ? -13.688 26.516 25.922 1 96.44 299 ALA B N 1
ATOM 4896 C CA . ALA B 1 299 ? -13.281 27.594 25.031 1 96.44 299 ALA B CA 1
ATOM 4897 C C . ALA B 1 299 ? -11.773 27.812 25.078 1 96.44 299 ALA B C 1
ATOM 4899 O O . ALA B 1 299 ? -11.148 28.094 24.062 1 96.44 299 ALA B O 1
ATOM 4900 N N . ASP B 1 300 ? -11.211 27.719 26.266 1 97.06 300 ASP B N 1
ATOM 4901 C CA . ASP B 1 300 ? -9.766 27.875 26.422 1 97.06 300 ASP B CA 1
ATOM 4902 C C . ASP B 1 300 ? -9.016 26.781 25.656 1 97.06 300 ASP B C 1
ATOM 4904 O O . ASP B 1 300 ? -8.023 27.062 24.984 1 97.06 300 ASP B O 1
ATOM 4908 N N . TYR B 1 301 ? -9.516 25.562 25.766 1 97.75 301 TYR B N 1
ATOM 4909 C CA . TYR B 1 301 ? -8.914 24.453 25.031 1 97.75 301 TYR B CA 1
ATOM 4910 C C . TYR B 1 301 ? -9.039 24.688 23.516 1 97.75 301 TYR B C 1
ATOM 4912 O O . TYR B 1 301 ? -8.102 24.422 22.766 1 97.75 301 TYR B O 1
ATOM 4920 N N . GLN B 1 302 ? -10.172 25.172 23.109 1 97.44 302 GLN B N 1
ATOM 4921 C CA . GLN B 1 302 ? -10.406 25.422 21.688 1 97.44 302 GLN B CA 1
ATOM 4922 C C . GLN B 1 302 ? -9.414 26.438 21.141 1 97.44 302 GLN B C 1
ATOM 4924 O O . GLN B 1 302 ? -8.867 26.25 20.062 1 97.44 302 GLN B O 1
ATOM 4929 N N . GLN B 1 303 ? -9.203 27.5 21.875 1 97.25 303 GLN B N 1
ATOM 4930 C CA . GLN B 1 303 ? -8.273 28.547 21.453 1 97.25 303 GLN B CA 1
ATOM 4931 C C . GLN B 1 303 ? -6.848 28 21.359 1 97.25 303 GLN B C 1
ATOM 4933 O O . GLN B 1 303 ? -6.113 28.312 20.422 1 97.25 303 GLN B O 1
ATOM 4938 N N . LYS B 1 304 ? -6.457 27.25 22.344 1 97.62 304 LYS B N 1
ATOM 4939 C CA . LYS B 1 304 ? -5.125 26.641 22.344 1 97.62 304 LYS B CA 1
ATOM 4940 C C . LYS B 1 304 ? -4.961 25.656 21.188 1 97.62 304 LYS B C 1
ATOM 4942 O O . LYS B 1 304 ? -3.91 25.625 20.547 1 97.62 304 LYS B O 1
ATOM 4947 N N . ALA B 1 305 ? -6.02 24.859 20.984 1 97.81 305 ALA B N 1
ATOM 4948 C CA . ALA B 1 305 ? -5.996 23.906 19.875 1 97.81 305 ALA B CA 1
ATOM 4949 C C . ALA B 1 305 ? -5.84 24.625 18.547 1 97.81 305 ALA B C 1
ATOM 4951 O O . ALA B 1 305 ? -5.02 24.219 17.703 1 97.81 305 ALA B O 1
ATOM 4952 N N . LEU B 1 306 ? -6.594 25.672 18.375 1 98.12 306 LEU B N 1
ATOM 4953 C CA . LEU B 1 306 ? -6.535 26.438 17.125 1 98.12 306 LEU B CA 1
ATOM 4954 C C . LEU B 1 306 ? -5.148 27.047 16.922 1 98.12 306 LEU B C 1
ATOM 4956 O O . LEU B 1 306 ? -4.566 26.922 15.844 1 98.12 306 LEU B O 1
ATOM 4960 N N . ALA B 1 307 ? -4.57 27.656 17.953 1 98.06 307 ALA B N 1
ATOM 4961 C CA . ALA B 1 307 ? -3.246 28.266 17.859 1 98.06 307 ALA B CA 1
ATOM 4962 C C . ALA B 1 307 ? -2.188 27.219 17.531 1 98.06 307 ALA B C 1
ATOM 4964 O O . ALA B 1 307 ? -1.3 27.453 16.703 1 98.06 307 ALA B O 1
ATOM 4965 N N . THR B 1 308 ? -2.309 26.078 18.156 1 98.06 308 THR B N 1
ATOM 4966 C CA . THR B 1 308 ? -1.355 24.984 17.953 1 98.06 308 THR B CA 1
ATOM 4967 C C . THR B 1 308 ? -1.43 24.469 16.516 1 98.06 308 THR B C 1
ATOM 4969 O O . THR B 1 308 ? -0.403 24.328 15.844 1 98.06 308 THR B O 1
ATOM 4972 N N . ILE B 1 309 ? -2.627 24.25 16.016 1 98.19 309 ILE B N 1
ATOM 4973 C CA . ILE B 1 309 ? -2.799 23.656 14.695 1 98.19 309 ILE B CA 1
ATOM 4974 C C . ILE B 1 309 ? -2.381 24.672 13.617 1 98.19 309 ILE B C 1
ATOM 4976 O O . ILE B 1 309 ? -1.835 24.281 12.578 1 98.19 309 ILE B O 1
ATOM 4980 N N . GLU B 1 310 ? -2.656 25.953 13.844 1 98.62 310 GLU B N 1
ATOM 4981 C CA . GLU B 1 310 ? -2.236 26.969 12.875 1 98.62 310 GLU B CA 1
ATOM 4982 C C . GLU B 1 310 ? -0.714 27.047 12.797 1 98.62 310 GLU B C 1
ATOM 4984 O O . GLU B 1 310 ? -0.152 27.156 11.703 1 98.62 310 GLU B O 1
ATOM 4989 N N . GLN B 1 311 ? -0.041 26.984 13.906 1 98.69 311 GLN B N 1
ATOM 4990 C CA . GLN B 1 311 ? 1.418 26.969 13.891 1 98.69 311 GLN B CA 1
ATOM 4991 C C . GLN B 1 311 ? 1.95 25.719 13.203 1 98.69 311 GLN B C 1
ATOM 4993 O O . GLN B 1 311 ? 2.904 25.797 12.43 1 98.69 311 GLN B O 1
ATOM 4998 N N . GLN B 1 312 ? 1.305 24.609 13.469 1 98.56 312 GLN B N 1
ATOM 4999 C CA . GLN B 1 312 ? 1.721 23.359 12.852 1 98.56 312 GLN B CA 1
ATOM 5000 C C . GLN B 1 312 ? 1.457 23.375 11.344 1 98.56 312 GLN B C 1
ATOM 5002 O O . GLN B 1 312 ? 2.217 22.797 10.57 1 98.56 312 GLN B O 1
ATOM 5007 N N . ALA B 1 313 ? 0.354 23.984 10.938 1 98.81 313 ALA B N 1
ATOM 5008 C CA . ALA B 1 313 ? 0.106 24.141 9.5 1 98.81 313 ALA B CA 1
ATOM 5009 C C . ALA B 1 313 ? 1.213 24.969 8.844 1 98.81 313 ALA B C 1
ATOM 5011 O O . ALA B 1 313 ? 1.685 24.609 7.758 1 98.81 313 ALA B O 1
ATOM 5012 N N . TYR B 1 314 ? 1.635 26.016 9.508 1 98.81 314 TYR B N 1
ATOM 5013 C CA . TYR B 1 314 ? 2.734 26.812 8.961 1 98.81 314 TYR B CA 1
ATOM 5014 C C . TYR B 1 314 ? 4.012 25.984 8.875 1 98.81 314 TYR B C 1
ATOM 5016 O O . TYR B 1 314 ? 4.652 25.938 7.824 1 98.81 314 TYR B O 1
ATOM 5024 N N . PHE B 1 315 ? 4.406 25.328 9.984 1 98.88 315 PHE B N 1
ATOM 5025 C CA . PHE B 1 315 ? 5.621 24.516 9.969 1 98.88 315 PHE B CA 1
ATOM 5026 C C . PHE B 1 315 ? 5.531 23.438 8.898 1 98.88 315 PHE B C 1
ATOM 5028 O O . PHE B 1 315 ? 6.488 23.203 8.148 1 98.88 315 PHE B O 1
ATOM 5035 N N . GLY B 1 316 ? 4.359 22.75 8.898 1 98.81 316 GLY B N 1
ATOM 5036 C CA . GLY B 1 316 ? 4.16 21.734 7.879 1 98.81 316 GLY B CA 1
ATOM 5037 C C . GLY B 1 316 ? 4.309 22.281 6.465 1 98.81 316 GLY B C 1
ATOM 5038 O O . GLY B 1 316 ? 4.941 21.641 5.621 1 98.81 316 GLY B O 1
ATOM 5039 N N . GLY B 1 317 ? 3.727 23.438 6.188 1 98.94 317 GLY B N 1
ATOM 5040 C CA . GLY B 1 317 ? 3.844 24.062 4.883 1 98.94 317 GLY B CA 1
ATOM 5041 C C . GLY B 1 317 ? 5.262 24.5 4.555 1 98.94 317 GLY B C 1
ATOM 5042 O O . GLY B 1 317 ? 5.742 24.266 3.441 1 98.94 317 GLY B O 1
ATOM 5043 N N . ALA B 1 318 ? 5.938 25.125 5.512 1 98.94 318 ALA B N 1
ATOM 5044 C CA . ALA B 1 318 ? 7.312 25.578 5.301 1 98.94 318 ALA B CA 1
ATOM 5045 C C . ALA B 1 318 ? 8.234 24.391 5.035 1 98.94 318 ALA B C 1
ATOM 5047 O O . ALA B 1 318 ? 9.102 24.453 4.156 1 98.94 318 ALA B O 1
ATOM 5048 N N . ARG B 1 319 ? 8.062 23.328 5.762 1 98.88 319 ARG B N 1
ATOM 5049 C CA . ARG B 1 319 ? 8.852 22.109 5.559 1 98.88 319 ARG B CA 1
ATOM 5050 C C . ARG B 1 319 ? 8.508 21.453 4.23 1 98.88 319 ARG B C 1
ATOM 5052 O O . ARG B 1 319 ? 9.391 20.969 3.523 1 98.88 319 ARG B O 1
ATOM 5059 N N . LEU B 1 320 ? 7.23 21.469 3.916 1 98.94 320 LEU B N 1
ATOM 5060 C CA . LEU B 1 320 ? 6.797 20.906 2.643 1 98.94 320 LEU B CA 1
ATOM 5061 C C . LEU B 1 320 ? 7.348 21.703 1.474 1 98.94 320 LEU B C 1
ATOM 5063 O O . LEU B 1 320 ? 7.641 21.156 0.413 1 98.94 320 LEU B O 1
ATOM 5067 N N . ALA B 1 321 ? 7.527 23.031 1.636 1 98.94 321 ALA B N 1
ATOM 5068 C CA . ALA B 1 321 ? 8.172 23.844 0.608 1 98.94 321 ALA B CA 1
ATOM 5069 C C . ALA B 1 321 ? 9.562 23.312 0.282 1 98.94 321 ALA B C 1
ATOM 5071 O O . ALA B 1 321 ? 9.953 23.25 -0.886 1 98.94 321 ALA B O 1
ATOM 5072 N N . VAL B 1 322 ? 10.312 22.906 1.313 1 98.88 322 VAL B N 1
ATOM 5073 C CA . VAL B 1 322 ? 11.633 22.312 1.127 1 98.88 322 VAL B CA 1
ATOM 5074 C C . VAL B 1 322 ? 11.508 21 0.366 1 98.88 322 VAL B C 1
ATOM 5076 O O . VAL B 1 322 ? 12.211 20.766 -0.618 1 98.88 322 VAL B O 1
ATOM 5079 N N . VAL B 1 323 ? 10.562 20.156 0.754 1 98.88 323 VAL B N 1
ATOM 5080 C CA . VAL B 1 323 ? 10.336 18.844 0.152 1 98.88 323 VAL B CA 1
ATOM 5081 C C . VAL B 1 323 ? 9.984 19.016 -1.324 1 98.88 323 VAL B C 1
ATOM 5083 O O . VAL B 1 323 ? 10.594 18.391 -2.189 1 98.88 323 VAL B O 1
ATOM 5086 N N . LEU B 1 324 ? 9.031 19.906 -1.598 1 98.94 324 LEU B N 1
ATOM 5087 C CA . LEU B 1 324 ? 8.547 20.062 -2.963 1 98.94 324 LEU B CA 1
ATOM 5088 C C . LEU B 1 324 ? 9.594 20.75 -3.842 1 98.94 324 LEU B C 1
ATOM 5090 O O . LEU B 1 324 ? 9.648 20.5 -5.047 1 98.94 324 LEU B O 1
ATOM 5094 N N . THR B 1 325 ? 10.461 21.578 -3.23 1 98.88 325 THR B N 1
ATOM 5095 C CA . THR B 1 325 ? 11.578 22.141 -3.982 1 98.88 325 THR B CA 1
ATOM 5096 C C . THR B 1 325 ? 12.523 21.031 -4.438 1 98.88 325 THR B C 1
ATOM 5098 O O . THR B 1 325 ? 12.898 20.969 -5.609 1 98.88 325 THR B O 1
ATOM 5101 N N . GLN B 1 326 ? 12.852 20.125 -3.543 1 98.88 326 GLN B N 1
ATOM 5102 C CA . GLN B 1 326 ? 13.703 18.984 -3.871 1 98.88 326 GLN B CA 1
ATOM 5103 C C . GLN B 1 326 ? 13.07 18.109 -4.953 1 98.88 326 GLN B C 1
ATOM 5105 O O . GLN B 1 326 ? 13.734 17.734 -5.922 1 98.88 326 GLN B O 1
ATOM 5110 N N . ILE B 1 327 ? 11.836 17.859 -4.855 1 98.88 327 ILE B N 1
ATOM 5111 C CA . ILE B 1 327 ? 11.133 16.984 -5.777 1 98.88 327 ILE B CA 1
ATOM 5112 C C . ILE B 1 327 ? 10.969 17.672 -7.133 1 98.88 327 ILE B C 1
ATOM 5114 O O . ILE B 1 327 ? 11.109 17.031 -8.18 1 98.88 327 ILE B O 1
ATOM 5118 N N . GLY B 1 328 ? 10.641 18.984 -7.082 1 98.81 328 GLY B N 1
ATOM 5119 C CA . GLY B 1 328 ? 10.562 19.734 -8.328 1 98.81 328 GLY B CA 1
ATOM 5120 C C . GLY B 1 328 ? 11.852 19.672 -9.133 1 98.81 328 GLY B C 1
ATOM 5121 O O . GLY B 1 328 ? 11.82 19.516 -10.352 1 98.81 328 GLY B O 1
ATOM 5122 N N . ARG B 1 329 ? 12.969 19.797 -8.453 1 98.69 329 ARG B N 1
ATOM 5123 C CA . ARG B 1 329 ? 14.273 19.672 -9.109 1 98.69 329 ARG B CA 1
ATOM 5124 C C . ARG B 1 329 ? 14.453 18.297 -9.711 1 98.69 329 ARG B C 1
ATOM 5126 O O . ARG B 1 329 ? 14.969 18.156 -10.828 1 98.69 329 ARG B O 1
ATOM 5133 N N . ARG B 1 330 ? 14.047 17.266 -8.984 1 98.69 330 ARG B N 1
ATOM 5134 C CA . ARG B 1 330 ? 14.172 15.891 -9.477 1 98.69 330 ARG B CA 1
ATOM 5135 C C . ARG B 1 330 ? 13.297 15.672 -10.703 1 98.69 330 ARG B C 1
ATOM 5137 O O . ARG B 1 330 ? 13.719 15.008 -11.656 1 98.69 330 ARG B O 1
ATOM 5144 N N . ILE B 1 331 ? 12.055 16.203 -10.672 1 98.75 331 ILE B N 1
ATOM 5145 C CA . ILE B 1 331 ? 11.141 16.062 -11.805 1 98.75 331 ILE B CA 1
ATOM 5146 C C . ILE B 1 331 ? 11.789 16.641 -13.055 1 98.75 331 ILE B C 1
ATOM 5148 O O . ILE B 1 331 ? 11.734 16.031 -14.125 1 98.75 331 ILE B O 1
ATOM 5152 N N . LYS B 1 332 ? 12.414 17.797 -12.891 1 98.19 332 LYS B N 1
ATOM 5153 C CA . LYS B 1 332 ? 13.125 18.438 -14 1 98.19 332 LYS B CA 1
ATOM 5154 C C . LYS B 1 332 ? 14.312 17.594 -14.445 1 98.19 332 LYS B C 1
ATOM 5156 O O . LYS B 1 332 ? 14.453 17.297 -15.633 1 98.19 332 LYS B O 1
ATOM 5161 N N . GLU B 1 333 ? 15.109 17.188 -13.547 1 97.94 333 GLU B N 1
ATOM 5162 C CA . GLU B 1 333 ? 16.344 16.469 -13.836 1 97.94 333 GLU B CA 1
ATOM 5163 C C . GLU B 1 333 ? 16.062 15.125 -14.5 1 97.94 333 GLU B C 1
ATOM 5165 O O . GLU B 1 333 ? 16.797 14.703 -15.398 1 97.94 333 GLU B O 1
ATOM 5170 N N . LEU B 1 334 ? 15.008 14.438 -14.109 1 97.75 334 LEU B N 1
ATOM 5171 C CA . LEU B 1 334 ? 14.688 13.102 -14.602 1 97.75 334 LEU B CA 1
ATOM 5172 C C . LEU B 1 334 ? 13.82 13.18 -15.852 1 97.75 334 LEU B C 1
ATOM 5174 O O . LEU B 1 334 ? 13.539 12.148 -16.469 1 97.75 334 LEU B O 1
ATOM 5178 N N . GLY B 1 335 ? 13.352 14.336 -16.172 1 97.56 335 GLY B N 1
ATOM 5179 C CA . GLY B 1 335 ? 12.547 14.516 -17.375 1 97.56 335 GLY B CA 1
ATOM 5180 C C . GLY B 1 335 ? 11.156 13.93 -17.25 1 97.56 335 GLY B C 1
ATOM 5181 O O . GLY B 1 335 ? 10.617 13.398 -18.219 1 97.56 335 GLY B O 1
ATOM 5182 N N . LEU B 1 336 ? 10.547 13.953 -16.078 1 97.94 336 LEU B N 1
ATOM 5183 C CA . LEU B 1 336 ? 9.281 13.281 -15.797 1 97.94 336 LEU B CA 1
ATOM 5184 C C . LEU B 1 336 ? 8.102 14.125 -16.281 1 97.94 336 LEU B C 1
ATOM 5186 O O . LEU B 1 336 ? 7.004 13.594 -16.484 1 97.94 336 LEU B O 1
ATOM 5190 N N . ALA B 1 337 ? 8.297 15.391 -16.312 1 96.56 337 ALA B N 1
ATOM 5191 C CA . ALA B 1 337 ? 7.266 16.312 -16.781 1 96.56 337 ALA B CA 1
ATOM 5192 C C . ALA B 1 337 ? 7.887 17.578 -17.344 1 96.56 337 ALA B C 1
ATOM 5194 O O . ALA B 1 337 ? 8.992 17.969 -16.953 1 96.56 337 ALA B O 1
ATOM 5195 N N . ASN B 1 338 ? 7.203 18.188 -18.281 1 91.75 338 ASN B N 1
ATOM 5196 C CA . ASN B 1 338 ? 7.609 19.469 -18.859 1 91.75 338 ASN B CA 1
ATOM 5197 C C . ASN B 1 338 ? 6.508 20.516 -18.734 1 91.75 338 ASN B C 1
ATOM 5199 O O . ASN B 1 338 ? 5.465 20.406 -19.375 1 91.75 338 ASN B O 1
ATOM 5203 N N . PRO B 1 339 ? 6.91 21.391 -17.844 1 90.19 339 PRO B N 1
ATOM 5204 C CA . PRO B 1 339 ? 5.891 22.438 -17.703 1 90.19 339 PRO B CA 1
ATOM 5205 C C . PRO B 1 339 ? 5.785 23.312 -18.938 1 90.19 339 PRO B C 1
ATOM 5207 O O . PRO B 1 339 ? 6.773 23.5 -19.656 1 90.19 339 PRO B O 1
ATOM 5210 N N . GLY B 1 340 ? 4.836 23.203 -19.859 1 74.25 340 GLY B N 1
ATOM 5211 C CA . GLY B 1 340 ? 4.68 24.062 -21.016 1 74.25 340 GLY B CA 1
ATOM 5212 C C . GLY B 1 340 ? 5.312 25.422 -20.828 1 74.25 340 GLY B C 1
ATOM 5213 O O . GLY B 1 340 ? 5.629 25.828 -19.703 1 74.25 340 GLY B O 1
ATOM 5214 N N . ALA B 1 341 ? 6.145 25.953 -21.953 1 54.41 341 ALA B N 1
ATOM 5215 C CA . ALA B 1 341 ? 6.699 27.297 -21.953 1 54.41 341 ALA B CA 1
ATOM 5216 C C . ALA B 1 341 ? 5.715 28.297 -21.359 1 54.41 341 ALA B C 1
ATOM 5218 O O . ALA B 1 341 ? 4.508 28.219 -21.609 1 54.41 341 ALA B O 1
ATOM 5219 N N . CYS B 1 342 ? 6.164 28.906 -20.062 1 40.72 342 CYS B N 1
ATOM 5220 C CA . CYS B 1 342 ? 5.348 30.016 -19.594 1 40.72 342 CYS B CA 1
ATOM 5221 C C . CYS B 1 342 ? 5.535 31.25 -20.484 1 40.72 342 CYS B C 1
ATOM 5223 O O . CYS B 1 342 ? 6.617 31.453 -21.031 1 40.72 342 CYS B O 1
#